Protein 3B4R (pdb70)

Radius of gyration: 22.14 Å; Cα contacts (8 Å, |Δi|>4): 710; chains: 2; bounding box: 56×57×53 Å

Solvent-accessible surface area: 22749 Å² total; per-residue (Å²): 228,43,100,137,92,110,126,66,88,53,0,17,1,1,20,44,90,64,9,52,119,68,36,88,72,20,86,35,96,26,137,150,85,142,43,86,75,165,14,46,48,16,89,22,65,9,83,5,7,16,68,10,24,9,10,11,1,96,44,0,52,139,85,30,90,80,12,96,59,0,23,8,58,24,100,25,13,67,16,72,52,85,160,90,54,107,136,0,17,34,118,16,1,9,4,0,2,38,39,0,2,78,35,0,48,71,46,45,102,64,5,126,169,138,41,86,105,65,111,43,116,39,40,39,87,27,30,0,91,29,2,20,94,43,0,1,75,16,5,12,10,0,2,58,47,5,0,0,80,3,26,10,17,57,18,12,147,124,72,41,59,39,108,0,0,30,3,0,0,12,13,0,29,0,11,1,64,11,45,47,83,41,0,89,124,70,152,61,127,120,50,32,92,62,1,88,96,19,57,132,18,0,34,122,52,8,127,73,14,76,88,84,36,114,157,136,105,185,201,5,100,155,77,95,126,78,103,74,3,45,7,23,26,17,90,6,0,44,66,25,56,84,33,3,92,33,47,32,139,156,102,135,22,63,58,93,46,15,44,25,107,15,21,40,64,0,0,25,54,0,3,55,10,11,5,156,36,2,78,159,59,29,60,73,20,122,33,4,7,1,0,9,10,3,5,1,17,51,37,60,154,34,44,194,95,0,20,99,120,5,0,74,10,0,0,48,39,0,3,70,43,0,14,74,34,12,86,56,7,108,175,125,44,83,105,62,107,38,45,42,31,27,57,17,22,0,14,22,0,5,25,9,0,0,21,0,22,6,68,0,2,5,1,3,7,0,24,28,42,15,17,119,28,15,191,172,110,38,105,127,106,0,15,110,38,0,3,90,13,0,55,24,0,1,99,32,0,50,91,40,0,88,157,34,161,11,75,57,1,38,17,35,2,52,11,0,68,98,0,0,64,20,21,36,121,102,121,91,143,113,98,118,189,225

Nearest PDB structures (foldseek):
  3b4r-assembly1_B  TM=8.114E-01  e=3.580E-28  Methanocaldococcus jannaschii
  8vjl-assembly1_A  TM=8.009E-01  e=2.296E-07  Bacillus subtilis subsp. subtilis str. 168
  8vjm-assembly1_C  TM=7.904E-01  e=6.667E-07  Bacillus subtilis subsp. subtilis str. 168
  8zz0-assembly1_F  TM=4.382E-01  e=1.544E+00  Vibrio alginolyticus
  3vvn-assembly1_A  TM=2.658E-01  e=6.512E+00  Pyrococcus furiosus DSM 3638

Organism: Methanocaldococcus jannaschii (strain ATCC 43067 / DSM 2661 / JAL-1 / JCM 10045 / NBRC 100440) (NCBI:txid243232)

B-factor: mean 98.7, std 37.11, range [27.93, 195.46]

Foldseek 3Di:
DWAFDDDDPRATETEDPQRVVVLVVQVVVCPVDVPVVSSVVLVLLQVLLVQLVVQLQVLQVVPPNQFHHKYAHSVGIDGRGDDGDLQSLLPSLLRSLVRLQVQLVVLCVVLVVDFDQDVHDTVSNVNSVSSNCLNVVLCPCAPPRSVVSNQLSVCCVPLPNLVSNCVRLVVLLVVLVVLCVVCVVVVPVVSNVVSVCSNVRSVVRNVVVVVVVVVVVD/DWDWDDDDPQETETERVLLVVLVVVLVVVCVVDVDPPSNLVSVLLQVLQVQLVVQLQPLQCVDPNQQHYWYAHSLHIPRDGDDQPDVNQLCSLLRSLVRLQVQLVVLCVVLVVDFDADVHDTRSNSNSVSSNCSSVVLCPCAPDRSVPSNQLVVCCVPPHDLVSLVVRLVVQLVVLVVLCCVCVVVVPVVSNSVSVSSNVRSVVRNDDDDDDDDDD

Sequence (434 aa):
YSIRLFKIMGIPIELHITFILFLVVIIGLSIMNNSIFWAVLFILLFVSVVLHELGHSYVAKKYGVKIEKILLLPIGGVAMMDKIPKEGELRIGIAGPLVSFIIGIVLLIVSQFFDININGYPLLYTLSLLNLMLGGFNLIPAFPMDGGRILRAILSKKYGYLKSTKIAANIGKSLALIMLLFGLLSMNIILILVSLFVYFGAEQESRVVEVETIFKNIYSIRLFKIMGIPIELHITFILFLVVIIGLSIMNNSIFWAVLFILLFVSVVLHELGHSYVAKKYGVKIEKILLLPIGGVAMMDKIPKEGELRIGIAGPLVSFIIGIVLLIVSQFFDININGYPLLYTLSLLNLMLGGFNLIPAFPMDGGRILRAILSKKYGYLKSTKIAANIGKSLALIMLLFGLLSMNIILILVSLFVYFGAEQESRVVEVETIFK

InterPro domains:
  IPR000644 CBS domain [PF00571] (222-271)
  IPR000644 CBS domain [PF00571] (278-329)
  IPR000644 CBS domain [PS51371] (226-281)
  IPR000644 CBS domain [PS51371] (282-335)
  IPR000644 CBS domain [SM00116] (229-276)
  IPR000644 CBS domain [SM00116] (284-329)
  IPR008915 Peptidase M50 [PF02163] (44-114)
  IPR008915 Peptidase M50 [PF02163] (124-180)
  IPR016483 Uncharacterised conserved protein UCP006404, peptidase M50/CBS [PIRSF006404] (1-336)
  IPR046342 CBS domain superfamily [G3DSA:3.10.580.10] (182-272)
  IPR046342 CBS domain superfamily [G3DSA:3.10.580.10] (273-338)
  IPR046342 CBS domain superfamily [SSF54631] (215-328)

Structure (mmCIF, N/CA/C/O backbone):
data_3B4R
#
_entry.id   3B4R
#
_cell.length_a   124.420
_cell.length_b   124.420
_cell.length_c   136.720
_cell.angle_alpha   90.00
_cell.angle_beta   90.00
_cell.angle_gamma   120.00
#
_symmetry.space_group_name_H-M   'H 3'
#
loop_
_entity.id
_entity.type
_entity.pdbx_description
1 polymer 'Putative zinc metalloprotease MJ0392'
2 non-polymer 'ZINC ION'
#
loop_
_atom_site.group_PDB
_atom_site.id
_atom_site.type_symbol
_atom_site.label_atom_id
_atom_site.label_alt_id
_atom_site.label_comp_id
_atom_site.label_asym_id
_atom_site.label_entity_id
_atom_site.label_seq_id
_atom_site.pdbx_PDB_ins_code
_atom_site.Cartn_x
_atom_site.Cartn_y
_atom_site.Cartn_z
_atom_site.occupancy
_atom_site.B_iso_or_equiv
_atom_site.auth_seq_id
_atom_site.auth_comp_id
_atom_site.auth_asym_id
_atom_site.auth_atom_id
_atom_site.pdbx_PDB_model_num
ATOM 1 N N . TYR A 1 3 ? -63.858 8.610 -6.174 1.00 184.03 3 TYR A N 1
ATOM 2 C CA . TYR A 1 3 ? -63.688 7.131 -6.218 1.00 184.47 3 TYR A CA 1
ATOM 3 C C . TYR A 1 3 ? -62.364 6.691 -6.834 1.00 182.99 3 TYR A C 1
ATOM 4 O O . TYR A 1 3 ? -62.186 6.751 -8.049 1.00 182.59 3 TYR A O 1
ATOM 13 N N . SER A 1 4 ? -61.440 6.250 -5.987 1.00 181.31 4 SER A N 1
ATOM 14 C CA . SER A 1 4 ? -60.141 5.763 -6.437 1.00 178.66 4 SER A CA 1
ATOM 15 C C . SER A 1 4 ? -60.069 4.279 -6.112 1.00 177.05 4 SER A C 1
ATOM 16 O O . SER A 1 4 ? -60.914 3.755 -5.388 1.00 177.09 4 SER A O 1
ATOM 19 N N . ILE A 1 5 ? -59.061 3.601 -6.646 1.00 175.45 5 ILE A N 1
ATOM 20 C CA . ILE A 1 5 ? -58.892 2.181 -6.380 1.00 174.05 5 ILE A CA 1
ATOM 21 C C . ILE A 1 5 ? -57.483 1.902 -5.877 1.00 172.62 5 ILE A C 1
ATOM 22 O O . ILE A 1 5 ? -56.497 2.227 -6.538 1.00 172.45 5 ILE A O 1
ATOM 27 N N . ARG A 1 6 ? -57.400 1.309 -4.691 1.00 170.87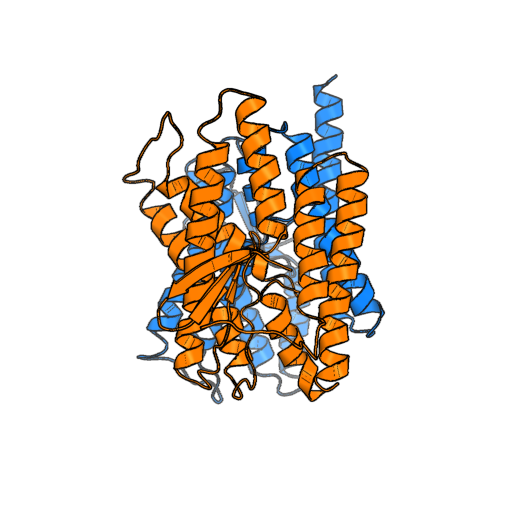 6 ARG A N 1
ATOM 28 C CA . ARG A 1 6 ? -56.122 0.966 -4.081 1.00 168.44 6 ARG A CA 1
ATOM 29 C C . ARG A 1 6 ? -55.268 0.150 -5.035 1.00 167.07 6 ARG A C 1
ATOM 30 O O . ARG A 1 6 ? -55.786 -0.663 -5.797 1.00 167.85 6 ARG A O 1
ATOM 38 N N . LEU A 1 7 ? -53.960 0.368 -5.001 1.00 164.86 7 LEU A N 1
ATOM 39 C CA . LEU A 1 7 ? -53.057 -0.384 -5.860 1.00 162.77 7 LEU A CA 1
ATOM 40 C C . LEU A 1 7 ? -52.027 -1.034 -4.952 1.00 162.05 7 LEU A C 1
ATOM 41 O O . LEU A 1 7 ? -51.882 -2.254 -4.932 1.00 161.75 7 LEU A O 1
ATOM 46 N N . PHE A 1 8 ? -51.322 -0.199 -4.200 1.00 161.41 8 PHE A N 1
ATOM 47 C CA . PHE A 1 8 ? -50.321 -0.644 -3.241 1.00 160.35 8 PHE A CA 1
ATOM 48 C C . PHE A 1 8 ? -49.593 0.566 -2.697 1.00 158.83 8 PHE A C 1
ATOM 49 O O . PHE A 1 8 ? -49.616 1.636 -3.299 1.00 158.78 8 PHE A O 1
ATOM 57 N N . LYS A 1 9 ? -48.961 0.408 -1.547 1.00 157.30 9 LYS A N 1
ATOM 58 C CA . LYS A 1 9 ? -48.257 1.523 -0.955 1.00 155.78 9 LYS A CA 1
ATOM 59 C C . LYS A 1 9 ? -46.751 1.369 -1.097 1.00 155.14 9 LYS A C 1
ATOM 60 O O . LYS A 1 9 ? -46.199 0.280 -0.918 1.00 155.73 9 LYS A O 1
ATOM 66 N N . ILE A 1 10 ? -46.098 2.463 -1.473 1.00 153.27 10 ILE A N 1
ATOM 67 C CA . ILE A 1 10 ? -44.651 2.473 -1.626 1.00 151.13 10 ILE A CA 1
ATOM 68 C C . ILE A 1 10 ? -44.090 3.551 -0.715 1.00 150.00 10 ILE A C 1
ATOM 69 O O . ILE A 1 10 ? -44.718 4.584 -0.510 1.00 150.59 10 ILE A O 1
ATOM 74 N N . MET A 1 11 ? -42.909 3.298 -0.164 1.00 148.79 11 MET A N 1
ATOM 75 C CA . MET A 1 11 ? -42.241 4.235 0.734 1.00 146.98 11 MET A CA 1
ATOM 76 C C . MET A 1 11 ? -43.181 4.867 1.767 1.00 145.34 11 MET A C 1
ATOM 77 O O . MET A 1 11 ? -42.971 5.998 2.208 1.00 144.32 11 MET A O 1
ATOM 82 N N . GLY A 1 12 ? -44.218 4.127 2.148 1.00 143.90 12 GLY A N 1
ATOM 83 C CA . GLY A 1 12 ? -45.157 4.619 3.139 1.00 141.59 12 GLY A CA 1
ATOM 84 C C . GLY A 1 12 ? -46.178 5.621 2.640 1.00 140.11 12 GLY A C 1
ATOM 85 O O . GLY A 1 12 ? -46.664 6.447 3.412 1.00 140.41 12 GLY A O 1
ATOM 86 N N . ILE A 1 13 ? -46.506 5.563 1.354 1.00 138.49 13 ILE A N 1
ATOM 87 C CA . ILE A 1 13 ? -47.491 6.479 0.787 1.00 135.63 13 ILE A CA 1
ATOM 88 C C . ILE A 1 13 ? -48.485 5.723 -0.092 1.00 134.31 13 ILE A C 1
ATOM 89 O O . ILE A 1 13 ? -48.101 4.970 -0.990 1.00 134.28 13 ILE A O 1
ATOM 94 N N . PRO A 1 14 ? -49.785 5.902 0.176 1.00 132.62 14 PRO A N 1
ATOM 95 C CA . PRO A 1 14 ? -50.863 5.251 -0.575 1.00 130.41 14 PRO A CA 1
ATOM 96 C C . PRO A 1 14 ? -50.924 5.696 -2.036 1.00 127.99 14 PRO A C 1
ATOM 97 O O . PRO A 1 14 ? -51.044 6.887 -2.325 1.00 127.44 14 PRO A O 1
ATOM 101 N N . ILE A 1 15 ? -50.848 4.733 -2.949 1.00 125.09 15 ILE A N 1
ATOM 102 C CA . ILE A 1 15 ? -50.908 5.015 -4.379 1.00 122.23 15 ILE A CA 1
ATOM 103 C C . ILE A 1 15 ? -52.235 4.538 -4.955 1.00 120.65 15 ILE A C 1
ATOM 104 O O . ILE A 1 15 ? -52.496 3.338 -5.004 1.00 118.49 15 ILE A O 1
ATOM 109 N N . GLU A 1 16 ? -53.058 5.487 -5.402 1.00 120.20 16 GLU A N 1
ATOM 110 C CA . GLU A 1 16 ? -54.377 5.188 -5.963 1.00 118.50 16 GLU A CA 1
ATOM 111 C C . GLU A 1 16 ? -54.512 5.482 -7.455 1.00 114.74 16 GLU A C 1
ATOM 112 O O . GLU A 1 16 ? -53.663 6.141 -8.058 1.00 114.12 16 GLU A O 1
ATOM 118 N N . LEU A 1 17 ? -55.597 4.984 -8.038 1.00 110.83 17 LEU A N 1
ATOM 119 C CA . LEU A 1 17 ? -55.885 5.202 -9.449 1.00 108.15 17 LEU A CA 1
ATOM 120 C C . LEU A 1 17 ? -57.275 5.800 -9.597 1.00 105.65 17 LEU A C 1
ATOM 121 O O . LEU A 1 17 ? -58.277 5.128 -9.359 1.00 106.37 17 LEU A O 1
ATOM 126 N N . HIS A 1 18 ? -57.330 7.066 -9.992 1.00 102.15 18 HIS A N 1
ATOM 127 C CA . HIS A 1 18 ? -58.594 7.766 -10.165 1.00 100.39 18 HIS A CA 1
ATOM 128 C C . HIS A 1 18 ? -59.428 7.162 -11.297 1.00 100.60 18 HIS A C 1
ATOM 129 O O . HIS A 1 18 ? -58.874 6.602 -12.247 1.00 101.60 18 HIS A O 1
ATOM 136 N N . ILE A 1 19 ? -60.755 7.277 -11.191 1.00 99.52 19 ILE A N 1
ATOM 137 C CA . ILE A 1 19 ? -61.671 6.731 -12.198 1.00 97.62 19 ILE A CA 1
ATOM 138 C C . ILE A 1 19 ? -61.285 7.267 -13.563 1.00 96.90 19 ILE A C 1
ATOM 139 O O . ILE A 1 19 ? -61.196 6.524 -14.539 1.00 96.59 19 ILE A O 1
ATOM 144 N N . THR A 1 20 ? -61.073 8.576 -13.616 1.00 95.76 20 THR A N 1
ATOM 145 C CA . THR A 1 20 ? -60.685 9.246 -14.843 1.00 96.98 20 THR A CA 1
ATOM 146 C C . THR A 1 20 ? -59.477 8.536 -15.449 1.00 97.39 20 THR A C 1
ATOM 147 O O . THR A 1 20 ? -59.399 8.339 -16.663 1.00 96.56 20 THR A O 1
ATOM 151 N N . PHE A 1 21 ? -58.539 8.153 -14.586 1.00 97.61 21 PHE A N 1
ATOM 152 C CA . PHE A 1 21 ? -57.330 7.458 -15.006 1.00 97.02 21 PHE A CA 1
ATOM 153 C C . PHE A 1 21 ? -57.623 6.046 -15.480 1.00 97.31 21 PHE A C 1
ATOM 154 O O . PHE A 1 21 ? -57.000 5.548 -16.422 1.00 97.59 21 PHE A O 1
ATOM 162 N N . ILE A 1 22 ? -58.552 5.387 -14.800 1.00 97.51 22 ILE A N 1
ATOM 163 C CA . ILE A 1 22 ? -58.920 4.024 -15.152 1.00 96.07 22 ILE A CA 1
ATOM 164 C C . ILE A 1 22 ? -59.668 3.996 -16.478 1.00 97.76 22 ILE A C 1
ATOM 165 O O . ILE A 1 22 ? -59.310 3.237 -17.379 1.00 97.42 22 ILE A O 1
ATOM 170 N N . LEU A 1 23 ? -60.706 4.820 -16.594 1.00 98.00 23 LEU A N 1
ATOM 171 C CA . LEU A 1 23 ? -61.467 4.892 -17.829 1.00 98.16 23 LEU A CA 1
ATOM 172 C C . LEU A 1 23 ? -60.455 5.190 -18.927 1.00 99.66 23 LEU A C 1
ATOM 173 O O . LEU A 1 23 ? -60.469 4.577 -19.990 1.00 99.65 23 LEU A O 1
ATOM 178 N N . PHE A 1 24 ? -59.566 6.134 -18.650 1.00 101.83 24 PHE A N 1
ATOM 179 C CA . PHE A 1 24 ? -58.537 6.519 -19.601 1.00 104.17 24 PHE A CA 1
ATOM 180 C C . PHE A 1 24 ? -57.643 5.326 -19.924 1.00 105.74 24 PHE A C 1
ATOM 181 O O . PHE A 1 24 ? -57.311 5.095 -21.084 1.00 105.51 24 PHE A O 1
ATOM 189 N N . LEU A 1 25 ? -57.260 4.565 -18.902 1.00 107.66 25 LEU A N 1
ATOM 190 C CA . LEU A 1 25 ? -56.408 3.405 -19.121 1.00 110.25 25 LEU A CA 1
ATOM 191 C C . LEU A 1 25 ? -57.150 2.370 -19.949 1.00 111.98 25 LEU A C 1
ATOM 192 O O . LEU A 1 25 ? -56.602 1.822 -20.907 1.00 111.52 25 LEU A O 1
ATOM 197 N N . VAL A 1 26 ? -58.402 2.112 -19.578 1.00 114.56 26 VAL A N 1
ATOM 198 C CA . VAL A 1 26 ? -59.241 1.146 -20.285 1.00 116.23 26 VAL A CA 1
ATOM 199 C C . VAL A 1 26 ? -59.305 1.463 -21.775 1.00 117.53 26 VAL A C 1
ATOM 200 O O . VAL A 1 26 ? -59.133 0.580 -22.608 1.00 116.28 26 VAL A O 1
ATOM 204 N N . VAL A 1 27 ? -59.558 2.724 -22.106 1.00 120.46 27 VAL A N 1
ATOM 205 C CA . VAL A 1 27 ? -59.613 3.136 -23.499 1.00 123.42 27 VAL A CA 1
ATOM 206 C C . VAL A 1 27 ? -58.273 2.820 -24.162 1.00 126.39 27 VAL A C 1
ATOM 207 O O . VAL A 1 27 ? -58.230 2.384 -25.308 1.00 127.99 27 VAL A O 1
ATOM 211 N N . ILE A 1 28 ? -57.180 3.034 -23.436 1.00 129.27 28 ILE A N 1
ATOM 212 C CA . ILE A 1 28 ? -55.847 2.767 -23.969 1.00 132.24 28 ILE A CA 1
ATOM 213 C C . ILE A 1 28 ? -55.645 1.275 -24.188 1.00 134.35 28 ILE A C 1
ATOM 214 O O . ILE A 1 28 ? -55.236 0.848 -25.266 1.00 134.40 28 ILE A O 1
ATOM 219 N N . ILE A 1 29 ? -55.925 0.485 -23.157 1.00 137.10 29 ILE A N 1
ATOM 220 C CA . ILE A 1 29 ? -55.759 -0.956 -23.253 1.00 140.83 29 ILE A CA 1
ATOM 221 C C . ILE A 1 29 ? -56.575 -1.467 -24.430 1.00 144.41 29 ILE A C 1
ATOM 222 O O . ILE A 1 29 ? -56.124 -2.332 -25.180 1.00 144.72 29 ILE A O 1
ATOM 227 N N . GLY A 1 30 ? -57.772 -0.909 -24.594 1.00 148.50 30 GLY A N 1
ATOM 228 C CA . GLY A 1 30 ? -58.639 -1.308 -25.688 1.00 153.33 30 GLY A CA 1
ATOM 229 C C . GLY A 1 30 ? -58.087 -0.892 -27.039 1.00 156.76 30 GLY A C 1
ATOM 230 O O . GLY A 1 30 ? -58.182 -1.641 -28.012 1.00 157.27 30 GLY A O 1
ATOM 231 N N . LEU A 1 31 ? -57.509 0.304 -27.106 1.00 160.08 31 LEU A N 1
ATOM 232 C CA . LEU A 1 31 ? -56.940 0.791 -28.357 1.00 163.74 31 LEU A CA 1
ATOM 233 C C . LEU A 1 31 ? -55.626 0.083 -28.663 1.00 166.03 31 LEU A C 1
ATOM 234 O O . LEU A 1 31 ? -55.069 0.235 -29.748 1.00 165.78 31 LEU A O 1
ATOM 239 N N . SER A 1 32 ? -55.141 -0.694 -27.698 1.00 169.28 32 SER A N 1
ATOM 240 C CA . SER A 1 32 ? -53.907 -1.459 -27.859 1.00 172.33 32 SER A CA 1
ATOM 241 C C . SER A 1 32 ? -54.265 -2.853 -28.376 1.00 173.95 32 SER A C 1
ATOM 242 O O . SER A 1 32 ? -53.414 -3.743 -28.454 1.00 174.47 32 SER A O 1
ATOM 245 N N . ILE A 1 33 ? -55.539 -3.028 -28.718 1.00 175.53 33 ILE A N 1
ATOM 246 C CA . ILE A 1 33 ? -56.045 -4.294 -29.233 1.00 176.15 33 ILE A CA 1
ATOM 247 C C . ILE A 1 33 ? -56.852 -4.066 -30.519 1.00 177.10 33 ILE A C 1
ATOM 248 O O . ILE A 1 33 ? -56.918 -4.952 -31.371 1.00 177.52 33 ILE A O 1
ATOM 253 N N . MET A 1 34 ? -57.465 -2.888 -30.658 1.00 177.32 34 MET A N 1
ATOM 254 C CA . MET A 1 34 ? -58.247 -2.582 -31.857 1.00 177.74 34 MET A CA 1
ATOM 255 C C 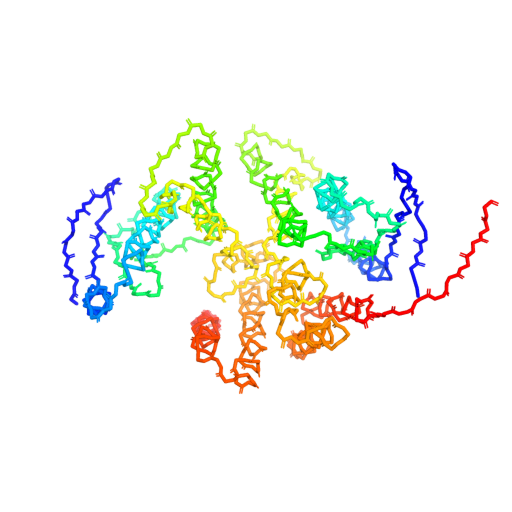. MET A 1 34 ? -57.296 -2.463 -33.037 1.00 177.99 34 MET A C 1
ATOM 256 O O . MET A 1 34 ? -57.681 -2.642 -34.189 1.00 178.58 34 MET A O 1
ATOM 261 N N . ASN A 1 35 ? -56.047 -2.147 -32.729 1.00 178.16 35 ASN A N 1
ATOM 262 C CA . ASN A 1 35 ? -54.994 -2.027 -33.725 1.00 178.49 35 ASN A CA 1
ATOM 263 C C . ASN A 1 35 ? -53.779 -2.621 -33.023 1.00 178.57 35 ASN A C 1
ATOM 264 O O . ASN A 1 35 ? -53.852 -2.940 -31.837 1.00 179.18 35 ASN A O 1
ATOM 269 N N . ASN A 1 36 ? -52.672 -2.793 -33.733 1.00 178.33 36 ASN A N 1
ATOM 270 C CA . ASN A 1 36 ? -51.485 -3.343 -33.088 1.00 178.03 36 ASN A CA 1
ATOM 271 C C . ASN A 1 36 ? -50.577 -2.229 -32.559 1.00 177.36 36 ASN A C 1
ATOM 272 O O . ASN A 1 36 ? -49.402 -2.151 -32.908 1.00 177.48 36 ASN A O 1
ATOM 277 N N . SER A 1 37 ? -51.135 -1.352 -31.729 1.00 176.42 37 SER A N 1
ATOM 278 C CA . SER A 1 37 ? -50.363 -0.261 -31.142 1.00 175.28 37 SER A CA 1
ATOM 279 C C . SER A 1 37 ? -49.775 -0.779 -29.834 1.00 174.61 37 SER A C 1
ATOM 280 O O . SER A 1 37 ? -49.961 -0.189 -28.769 1.00 174.46 37 SER A O 1
ATOM 283 N N . ILE A 1 38 ? -49.063 -1.897 -29.940 1.00 173.67 38 ILE A N 1
ATOM 284 C CA . ILE A 1 38 ? -48.440 -2.563 -28.800 1.00 171.99 38 ILE A CA 1
ATOM 285 C C . ILE A 1 38 ? -47.743 -1.630 -27.807 1.00 170.75 38 ILE A C 1
ATOM 286 O O . ILE A 1 38 ? -48.238 -1.420 -26.698 1.00 170.67 38 ILE A O 1
ATOM 291 N N . PHE A 1 39 ? -46.602 -1.069 -28.206 1.00 168.73 39 PHE A N 1
ATOM 292 C CA . PHE A 1 39 ? -45.833 -0.194 -27.323 1.00 165.91 39 PHE A CA 1
ATOM 293 C C . PHE A 1 39 ? -46.604 1.008 -26.782 1.00 163.10 39 PHE A C 1
ATOM 294 O O . PHE A 1 39 ? -46.307 1.500 -25.693 1.00 163.20 39 PHE A O 1
ATOM 302 N N . TRP A 1 40 ? -47.600 1.477 -27.521 1.00 158.96 40 TRP A N 1
ATOM 303 C CA . TRP A 1 40 ? -48.371 2.614 -27.050 1.00 155.02 40 TRP A CA 1
ATOM 304 C C . TRP A 1 40 ? -48.968 2.350 -25.675 1.00 152.01 40 TRP A C 1
ATOM 305 O O . TRP A 1 40 ? -49.024 3.242 -24.833 1.00 151.56 40 TRP A O 1
ATOM 316 N N . ALA A 1 41 ? -49.413 1.124 -25.443 1.00 148.72 41 ALA A N 1
ATOM 317 C CA . ALA A 1 41 ? -49.991 0.792 -24.153 1.00 145.38 41 ALA A CA 1
ATOM 318 C C . ALA A 1 41 ? -48.885 0.687 -23.119 1.00 143.27 41 ALA A C 1
ATOM 319 O O . ALA A 1 41 ? -48.992 1.245 -22.031 1.00 143.04 41 ALA A O 1
ATOM 321 N N . VAL A 1 42 ? -47.815 -0.017 -23.465 1.00 140.62 42 VAL A N 1
ATOM 322 C CA . VAL A 1 42 ? -46.709 -0.186 -22.537 1.00 137.78 42 VAL A CA 1
ATOM 323 C C . VAL A 1 42 ? -46.126 1.169 -22.145 1.00 135.84 42 VAL A C 1
ATOM 324 O O . VAL A 1 42 ? -45.781 1.391 -20.983 1.00 136.23 42 VAL A O 1
ATOM 328 N N . LEU A 1 43 ? -46.033 2.078 -23.112 1.00 132.58 43 LEU A N 1
ATOM 329 C CA . LEU A 1 43 ? -45.491 3.406 -22.859 1.00 128.26 43 LEU A CA 1
ATOM 330 C C . LEU A 1 43 ? -46.318 4.077 -21.779 1.00 125.19 43 LEU A C 1
ATOM 331 O O . LEU A 1 43 ? -45.791 4.505 -20.754 1.00 124.50 43 LEU A O 1
ATOM 336 N N . PHE A 1 44 ? -47.621 4.157 -22.007 1.00 121.76 44 PHE A N 1
ATOM 337 C CA . PHE A 1 44 ? -48.499 4.772 -21.034 1.00 119.64 44 PHE A CA 1
ATOM 338 C C . PHE A 1 44 ? -48.205 4.230 -19.641 1.00 116.54 44 PHE A C 1
ATOM 339 O O . PHE A 1 44 ? -48.238 4.961 -18.656 1.00 116.27 44 PHE A O 1
ATOM 347 N N . ILE A 1 45 ? -47.914 2.942 -19.564 1.00 113.62 45 ILE A N 1
ATOM 348 C CA . ILE A 1 45 ? -47.619 2.313 -18.289 1.00 110.48 45 ILE A CA 1
ATOM 349 C C . ILE A 1 45 ? -46.293 2.814 -17.727 1.00 108.09 45 ILE A C 1
ATOM 350 O O . ILE A 1 45 ? -46.225 3.234 -16.574 1.00 107.37 45 ILE A O 1
ATOM 355 N N . LEU A 1 46 ? -45.247 2.780 -18.547 1.00 105.78 46 LEU A N 1
ATOM 356 C CA . LEU A 1 46 ? -43.924 3.241 -18.129 1.00 103.53 46 LEU A CA 1
ATOM 357 C C . LEU A 1 46 ? -44.006 4.689 -17.668 1.00 101.14 46 LEU A C 1
ATOM 358 O O . LEU A 1 46 ? -43.472 5.068 -16.617 1.00 99.19 46 LEU A O 1
ATOM 363 N N . LEU A 1 47 ? -44.664 5.494 -18.497 1.00 97.55 47 LEU A N 1
ATOM 364 C CA . LEU A 1 47 ? -44.844 6.905 -18.232 1.00 92.44 47 LEU A CA 1
ATOM 365 C C . LEU A 1 47 ? -45.339 7.057 -16.814 1.00 91.23 47 LEU A C 1
ATOM 366 O O . LEU A 1 47 ? -44.612 7.555 -15.959 1.00 92.00 47 LEU A O 1
ATOM 371 N N . PHE A 1 48 ? -46.562 6.601 -16.553 1.00 89.17 48 PHE A N 1
ATOM 372 C CA . PHE A 1 48 ? -47.113 6.748 -15.218 1.00 87.52 48 PHE A CA 1
ATOM 373 C C . PHE A 1 48 ? -46.345 6.072 -14.104 1.00 87.65 48 PHE A C 1
ATOM 374 O O . PHE A 1 48 ? -46.391 6.531 -12.967 1.00 88.77 48 PHE A O 1
ATOM 382 N N . VAL A 1 49 ? -45.626 4.998 -14.400 1.00 86.48 49 VAL A N 1
ATOM 383 C CA . VAL A 1 49 ? -44.830 4.384 -13.347 1.00 84.66 49 VAL A CA 1
ATOM 384 C C . VAL A 1 49 ? -43.816 5.467 -12.971 1.00 84.16 49 VAL A C 1
ATOM 385 O O . VAL A 1 49 ? -43.620 5.779 -11.795 1.00 84.52 49 VAL A O 1
ATOM 389 N N . SER A 1 50 ? -43.194 6.046 -13.996 1.00 82.88 50 SER A N 1
ATOM 390 C CA . SER A 1 50 ? -42.199 7.099 -13.820 1.00 81.55 50 SER A CA 1
ATOM 391 C C . SER A 1 50 ? -42.779 8.292 -13.071 1.00 81.29 50 SER A C 1
ATOM 392 O O . SER A 1 50 ? -42.119 8.890 -12.217 1.00 80.03 50 SER A O 1
ATOM 395 N N . VAL A 1 51 ? -44.016 8.638 -13.423 1.00 81.67 51 VAL A N 1
ATOM 396 C CA . VAL A 1 51 ? -44.750 9.739 -12.805 1.00 79.44 51 VAL A CA 1
ATOM 397 C C . VAL A 1 51 ? -44.840 9.484 -11.311 1.00 81.20 51 VAL A C 1
ATOM 398 O O . VAL A 1 51 ? -44.630 10.384 -10.492 1.00 82.61 51 VAL A O 1
ATOM 402 N N . VAL A 1 52 ? -45.158 8.240 -10.971 1.00 81.89 52 VAL A N 1
ATOM 403 C CA . VAL A 1 52 ? -45.264 7.813 -9.581 1.00 82.61 52 VAL A CA 1
ATOM 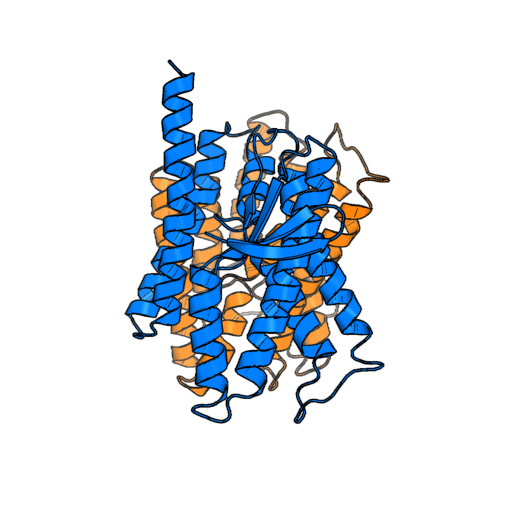404 C C . VAL A 1 52 ? -44.022 8.250 -8.822 1.00 82.62 52 VAL A C 1
ATOM 405 O O . VAL A 1 52 ? -44.101 8.992 -7.847 1.00 83.03 52 VAL A O 1
ATOM 409 N N . LEU A 1 53 ? -42.875 7.771 -9.286 1.00 82.68 53 LEU A N 1
ATOM 410 C CA . LEU A 1 53 ? -41.600 8.088 -8.661 1.00 83.48 53 LEU A CA 1
ATOM 411 C C . LEU A 1 53 ? -41.344 9.587 -8.563 1.00 82.43 53 LEU A C 1
ATOM 412 O O . LEU A 1 53 ? -40.875 10.069 -7.533 1.00 80.11 53 LEU A O 1
ATOM 417 N N . HIS A 1 54 ? -41.628 10.325 -9.636 1.00 82.74 54 HIS A N 1
ATOM 418 C CA . HIS A 1 54 ? -41.406 11.766 -9.605 1.00 82.79 54 HIS A CA 1
ATOM 419 C C . HIS A 1 54 ? -42.237 12.372 -8.481 1.00 81.95 54 HIS A C 1
ATOM 420 O O . HIS A 1 54 ? -41.730 13.143 -7.665 1.00 82.90 54 HIS A O 1
ATOM 427 N N . GLU A 1 55 ? -43.512 12.020 -8.430 1.00 80.18 55 GLU A N 1
ATOM 428 C CA . GLU A 1 55 ? -44.365 12.554 -7.394 1.00 81.11 55 GLU A CA 1
ATOM 429 C C . GLU A 1 55 ? -44.107 11.890 -6.045 1.00 82.72 55 GLU A C 1
ATOM 430 O O . GLU A 1 55 ? -44.824 12.118 -5.076 1.00 83.66 55 GLU A O 1
ATOM 436 N N . LEU A 1 56 ? -43.067 11.070 -5.983 1.00 84.71 56 LEU A N 1
ATOM 437 C CA . LEU A 1 56 ? -42.703 10.397 -4.740 1.00 84.85 56 LEU A CA 1
ATOM 438 C C . LEU A 1 56 ? -41.570 11.188 -4.125 1.00 85.25 56 LEU A C 1
ATOM 439 O O . LEU A 1 56 ? -41.575 11.465 -2.929 1.00 84.89 56 LEU A O 1
ATOM 444 N N . GLY A 1 57 ? -40.595 11.543 -4.957 1.00 86.40 57 GLY A N 1
ATOM 445 C CA . GLY A 1 57 ? -39.479 12.331 -4.478 1.00 88.48 57 GLY A CA 1
ATOM 446 C C . GLY A 1 57 ? -40.068 13.618 -3.938 1.00 89.56 57 GLY A C 1
ATOM 447 O O . GLY A 1 57 ? -39.737 14.057 -2.835 1.00 88.54 57 GLY A O 1
ATOM 448 N N . HIS A 1 58 ? -40.947 14.218 -4.734 1.00 89.80 58 HIS A N 1
ATOM 449 C CA . HIS A 1 58 ? -41.634 15.435 -4.352 1.00 91.47 58 HIS A CA 1
ATOM 450 C C . HIS A 1 58 ? -42.123 15.204 -2.925 1.00 94.09 58 HIS A C 1
ATOM 451 O O . HIS A 1 58 ? -41.900 16.018 -2.038 1.00 96.54 58 HIS A O 1
ATOM 458 N N . SER A 1 59 ? -42.788 14.069 -2.721 1.00 95.89 59 SER A N 1
ATOM 459 C CA . SER A 1 59 ? -43.353 13.697 -1.425 1.00 98.00 59 SER A CA 1
ATOM 460 C C . SER A 1 59 ? -42.331 13.658 -0.288 1.00 100.28 59 SER A C 1
ATOM 461 O O . SER A 1 59 ? -42.435 14.408 0.682 1.00 98.70 59 SER A O 1
ATOM 464 N N . TYR A 1 60 ? -41.360 12.756 -0.414 1.00 103.59 60 TYR A N 1
ATOM 465 C CA . TYR A 1 60 ? -40.306 12.568 0.580 1.00 106.24 60 TYR A CA 1
ATOM 466 C C . TYR A 1 60 ? -39.805 13.875 1.173 1.00 105.13 60 TYR A C 1
ATOM 467 O O . TYR A 1 60 ? -40.042 14.165 2.344 1.00 105.09 60 TYR A O 1
ATOM 476 N N . VAL A 1 61 ? -39.101 14.655 0.360 1.00 104.17 61 VAL A N 1
ATOM 477 C CA . VAL A 1 61 ? -38.562 15.938 0.801 1.00 102.33 61 VAL A CA 1
ATOM 478 C C . VAL A 1 61 ? -39.628 16.754 1.521 1.00 101.60 61 VAL A C 1
ATOM 479 O O . VAL A 1 61 ? -39.317 17.629 2.328 1.00 100.12 61 VAL A O 1
ATOM 483 N N . ALA A 1 62 ? -40.889 16.454 1.233 1.00 102.37 62 ALA A N 1
ATOM 484 C CA . ALA A 1 62 ? -41.998 17.161 1.855 1.00 103.42 62 ALA A CA 1
ATOM 485 C C . ALA A 1 62 ? -42.245 16.642 3.266 1.00 103.22 62 ALA A C 1
ATOM 486 O O . ALA A 1 62 ? -42.409 17.429 4.195 1.00 103.31 62 ALA A O 1
ATOM 488 N N . LYS A 1 63 ? -42.279 15.319 3.415 1.00 103.06 63 LYS A N 1
ATOM 489 C CA . LYS A 1 63 ? -42.480 14.683 4.721 1.00 103.50 63 LYS A CA 1
ATOM 490 C C . LYS A 1 63 ? -41.549 15.310 5.750 1.00 103.91 63 LYS A C 1
ATOM 491 O O . LYS A 1 63 ? -41.931 15.569 6.891 1.00 102.31 63 LYS A O 1
ATOM 497 N N . LYS A 1 64 ? -40.307 15.523 5.333 1.00 105.84 64 LYS A N 1
ATOM 498 C CA . LYS A 1 64 ? -39.297 16.109 6.197 1.00 107.53 64 LYS A CA 1
ATOM 499 C C . LYS A 1 64 ? -39.582 17.587 6.428 1.00 107.06 64 LYS A C 1
ATOM 500 O O . LYS A 1 64 ? -38.661 18.390 6.569 1.00 107.41 64 LYS A O 1
ATOM 506 N N . TYR A 1 65 ? -40.872 17.919 6.477 1.00 106.60 65 TYR A N 1
ATOM 507 C CA . TYR A 1 65 ? -41.366 19.282 6.682 1.00 107.04 65 TYR A CA 1
ATOM 508 C C . TYR A 1 65 ? -42.796 19.260 7.271 1.00 109.21 65 TYR A C 1
ATOM 509 O O . TYR A 1 65 ? -43.245 20.230 7.887 1.00 108.87 65 TYR A O 1
ATOM 518 N N . GLY A 1 66 ? -43.501 18.149 7.061 1.00 111.65 66 GLY A N 1
ATOM 519 C CA . GLY A 1 66 ? -44.870 17.994 7.535 1.00 113.82 66 GLY A CA 1
ATOM 520 C C . GLY A 1 66 ? -45.589 17.005 6.627 1.00 116.33 66 GLY A C 1
ATOM 521 O O . GLY A 1 66 ? -46.114 17.378 5.574 1.00 115.04 66 GLY A O 1
ATOM 522 N N . VAL A 1 67 ? -45.601 15.741 7.046 1.00 119.11 67 VAL A N 1
ATOM 523 C CA . VAL A 1 67 ? -46.205 14.627 6.299 1.00 122.61 67 VAL A CA 1
ATOM 524 C C . VAL A 1 67 ? -47.700 14.749 5.956 1.00 124.27 67 VAL A C 1
ATOM 525 O O . VAL A 1 67 ? -48.481 13.816 6.186 1.00 125.29 67 VAL A O 1
ATOM 529 N N . LYS A 1 68 ? -48.099 15.885 5.392 1.00 124.76 68 LYS A N 1
ATOM 530 C CA . LYS A 1 68 ? -49.496 16.092 5.015 1.00 124.63 68 LYS A CA 1
ATOM 531 C C . LYS A 1 68 ? -49.857 15.138 3.868 1.00 124.45 68 LYS A C 1
ATOM 532 O O . LYS A 1 68 ? -50.945 15.229 3.295 1.00 124.18 68 LYS A O 1
ATOM 538 N N . ILE A 1 69 ? -48.935 14.231 3.543 1.00 123.42 69 ILE A N 1
ATOM 539 C CA . ILE A 1 69 ? -49.115 13.265 2.456 1.00 122.86 69 ILE A CA 1
ATOM 540 C C . ILE A 1 69 ? -49.992 12.090 2.865 1.00 122.70 69 ILE A C 1
ATOM 541 O O . ILE A 1 69 ? -49.532 11.188 3.563 1.00 124.10 69 ILE A O 1
ATOM 546 N N . GLU A 1 70 ? -51.243 12.089 2.412 1.00 121.98 70 GLU A N 1
ATOM 547 C CA . GLU A 1 70 ? -52.183 11.017 2.739 1.00 121.82 70 GLU A CA 1
ATOM 548 C C . GLU A 1 70 ? -52.180 9.967 1.654 1.00 121.28 70 GLU A C 1
ATOM 549 O O . GLU A 1 70 ? -51.904 8.793 1.891 1.00 122.67 70 GLU A O 1
ATOM 555 N N . LYS A 1 71 ? -52.541 10.411 0.457 1.00 119.78 71 LYS A N 1
ATOM 556 C CA . LYS A 1 71 ? -52.621 9.537 -0.701 1.00 118.01 71 LYS A CA 1
ATOM 557 C C . LYS A 1 71 ? -51.821 10.074 -1.861 1.00 113.59 71 LYS A C 1
ATOM 558 O O . LYS A 1 71 ? -51.132 11.084 -1.757 1.00 112.86 71 LYS A O 1
ATOM 564 N N . ILE A 1 72 ? -51.945 9.367 -2.975 1.00 109.36 72 ILE A N 1
ATOM 565 C CA . ILE A 1 72 ? -51.302 9.722 -4.227 1.00 104.97 72 ILE A CA 1
ATOM 566 C C . ILE A 1 72 ? -52.109 9.028 -5.327 1.00 102.34 72 ILE A C 1
ATOM 567 O O . ILE A 1 72 ? -51.988 7.826 -5.544 1.00 100.28 72 ILE A O 1
ATOM 572 N N . LEU A 1 73 ? -52.971 9.794 -5.986 1.00 99.70 73 LEU A N 1
ATOM 573 C CA . LEU A 1 73 ? -53.792 9.250 -7.051 1.00 95.79 73 LEU A CA 1
ATOM 574 C C . LEU A 1 73 ? -53.301 9.772 -8.380 1.00 92.93 73 LEU A C 1
ATOM 575 O O . LEU A 1 73 ? -52.901 10.932 -8.512 1.00 91.56 73 LEU A O 1
ATOM 580 N N . LEU A 1 74 ? -53.337 8.900 -9.370 1.00 89.54 74 LEU A N 1
ATOM 581 C CA . LEU A 1 74 ? -52.881 9.283 -10.672 1.00 87.77 74 LEU A CA 1
ATOM 582 C C . LEU A 1 74 ? -54.006 9.736 -11.579 1.00 85.97 74 LEU A C 1
ATOM 583 O O . LEU A 1 74 ? -54.835 8.937 -11.983 1.00 85.87 74 LEU A O 1
ATOM 588 N N . LEU A 1 75 ? -54.048 11.029 -11.871 1.00 85.78 75 LEU A N 1
ATOM 589 C CA . LEU A 1 75 ? -55.044 11.561 -12.792 1.00 86.33 75 LEU A CA 1
ATOM 590 C C . LEU A 1 75 ? -54.421 11.438 -14.182 1.00 87.01 75 LEU A C 1
ATOM 591 O O . LEU A 1 75 ? -53.218 11.649 -14.343 1.00 89.39 75 LEU A O 1
ATOM 596 N N . PRO A 1 76 ? -55.221 11.092 -15.204 1.00 85.01 76 PRO A N 1
ATOM 597 C CA . PRO A 1 76 ? -54.658 10.956 -16.555 1.00 83.28 76 PRO A CA 1
ATOM 598 C C . PRO A 1 76 ? -53.656 12.044 -16.974 1.00 83.31 76 PRO A C 1
ATOM 599 O O . PRO A 1 76 ? -52.785 11.799 -17.805 1.00 81.10 76 PRO A O 1
ATOM 603 N N . ILE A 1 77 ? -53.779 13.234 -16.385 1.00 85.16 77 ILE A N 1
ATOM 604 C CA . ILE A 1 77 ? -52.878 14.360 -16.663 1.00 84.97 77 ILE A CA 1
ATOM 605 C C . ILE A 1 77 ? -51.763 14.342 -15.617 1.00 86.59 77 ILE A C 1
ATOM 606 O O . ILE A 1 77 ? -51.632 15.267 -14.808 1.00 86.80 77 ILE A O 1
ATOM 611 N N . GLY A 1 78 ? -50.972 13.271 -15.624 1.00 88.08 78 GLY A N 1
ATOM 612 C CA . GLY A 1 78 ? -49.880 13.156 -14.671 1.00 89.10 78 GLY A CA 1
ATOM 613 C C . GLY A 1 78 ? -50.323 12.536 -13.362 1.00 89.13 78 GLY A C 1
ATOM 614 O O . GLY A 1 78 ? -51.093 11.586 -13.366 1.00 89.65 78 GLY A O 1
ATOM 615 N N . GLY A 1 79 ? -49.845 13.067 -12.241 1.00 89.61 79 GLY A N 1
ATOM 616 C CA . GLY A 1 79 ? -50.229 12.515 -10.953 1.00 90.56 79 GLY A CA 1
ATOM 617 C C . GLY A 1 79 ? -50.192 13.534 -9.834 1.00 92.04 79 GLY A C 1
ATOM 618 O O . GLY A 1 79 ? -49.300 14.385 -9.778 1.00 91.84 79 GLY A O 1
ATOM 619 N N . VAL A 1 80 ? -51.160 13.447 -8.930 1.00 93.63 80 VAL A N 1
ATOM 620 C CA . VAL A 1 80 ? -51.228 14.381 -7.817 1.00 96.02 80 VAL A CA 1
ATOM 621 C C . VAL A 1 80 ? -51.093 13.701 -6.453 1.00 97.97 80 VAL A C 1
ATOM 622 O O . VAL A 1 80 ? -51.768 12.712 -6.156 1.00 94.98 80 VAL A O 1
ATOM 626 N N . ALA A 1 81 ? -50.198 14.258 -5.639 1.00 100.98 81 ALA A N 1
ATOM 627 C CA . ALA A 1 81 ? -49.912 13.774 -4.293 1.00 102.95 81 ALA A CA 1
ATOM 628 C C . ALA A 1 81 ? -50.739 14.545 -3.276 1.00 104.85 81 ALA A C 1
ATOM 629 O O . ALA A 1 81 ? -50.394 15.668 -2.912 1.00 104.33 81 ALA A O 1
ATOM 631 N N . MET A 1 82 ? -51.828 13.934 -2.824 1.00 108.44 82 MET A N 1
ATOM 632 C CA . MET A 1 82 ? -52.720 14.544 -1.843 1.00 111.85 82 MET A CA 1
ATOM 633 C C . MET A 1 82 ? -51.944 14.971 -0.601 1.00 114.29 82 MET A C 1
ATOM 634 O O . MET A 1 82 ? -51.473 14.131 0.164 1.00 114.62 82 MET A O 1
ATOM 639 N N . MET A 1 83 ? -51.816 16.279 -0.409 1.00 117.22 83 MET A N 1
ATOM 640 C CA . MET A 1 83 ? -51.106 16.832 0.737 1.00 120.74 83 MET A CA 1
ATOM 641 C C . MET A 1 83 ? -51.980 17.871 1.407 1.00 123.79 83 MET A C 1
ATOM 642 O O . MET A 1 83 ? -53.108 18.115 0.979 1.00 124.74 83 MET A O 1
ATOM 647 N N . ASP A 1 84 ? -51.453 18.489 2.457 1.00 126.88 84 ASP A N 1
ATOM 648 C CA . ASP A 1 84 ? -52.189 19.533 3.150 1.00 130.41 84 ASP A CA 1
ATOM 649 C C . ASP A 1 84 ? -51.367 20.819 3.183 1.00 130.32 84 ASP A C 1
ATOM 650 O O . ASP A 1 84 ? -50.793 21.210 2.168 1.00 129.78 84 ASP A O 1
ATOM 655 N N . LYS A 1 85 ? -51.298 21.482 4.327 1.00 131.01 85 LYS A N 1
ATOM 656 C CA . LYS A 1 85 ? -50.555 22.728 4.385 1.00 132.63 85 LYS A CA 1
ATOM 657 C C . LYS A 1 85 ? -49.116 22.542 3.935 1.00 132.98 85 LYS A C 1
ATOM 658 O O . LYS A 1 85 ? -48.485 21.536 4.251 1.00 134.59 85 LYS A O 1
ATOM 664 N N . ILE A 1 86 ? -48.612 23.498 3.164 1.00 132.29 86 ILE A N 1
ATOM 665 C CA . ILE A 1 86 ? -47.232 23.440 2.711 1.00 130.90 86 ILE A CA 1
ATOM 666 C C . ILE A 1 86 ? -46.553 24.748 3.067 1.00 131.60 86 ILE A C 1
ATOM 667 O O . ILE A 1 86 ? -46.979 25.828 2.656 1.00 132.02 86 ILE A O 1
ATOM 672 N N . PRO A 1 87 ? -45.490 24.661 3.875 1.00 132.01 87 PRO A N 1
ATOM 673 C CA . PRO A 1 87 ? -44.719 25.823 4.322 1.00 131.54 87 PRO A CA 1
ATOM 674 C C . PRO A 1 87 ? -44.296 26.707 3.167 1.00 130.95 87 PRO A C 1
ATOM 675 O O . PRO A 1 87 ? -44.274 26.275 2.014 1.00 130.82 87 PRO A O 1
ATOM 679 N N . LYS A 1 88 ? -43.965 27.952 3.477 1.00 130.86 88 LYS A N 1
ATOM 680 C CA . LYS A 1 88 ? -43.514 28.856 2.438 1.00 131.19 88 LYS A CA 1
ATOM 681 C C . LYS A 1 88 ? -41.994 28.874 2.429 1.00 130.26 88 LYS A C 1
ATOM 682 O O . LYS A 1 88 ? -41.382 29.486 1.574 1.00 130.80 88 LYS A O 1
ATOM 688 N N . GLU A 1 89 ? -41.371 28.200 3.388 1.00 129.43 89 GLU A N 1
ATOM 689 C CA . GLU A 1 89 ? -39.911 28.162 3.414 1.00 127.67 89 GLU A CA 1
ATOM 690 C C . GLU A 1 89 ? -39.400 26.751 3.124 1.00 125.28 89 GLU A C 1
ATOM 691 O O . GLU A 1 89 ? -38.238 26.432 3.377 1.00 125.96 89 GLU A O 1
ATOM 697 N N . GLY A 1 90 ? -40.284 25.919 2.577 1.00 122.17 90 GLY A N 1
ATOM 698 C CA . GLY A 1 90 ? -39.931 24.550 2.243 1.00 117.79 90 GLY A CA 1
ATOM 699 C C . GLY A 1 90 ? -40.238 24.254 0.788 1.00 114.55 90 GLY A C 1
ATOM 700 O O . GLY A 1 90 ? -39.784 23.255 0.225 1.00 113.78 90 GLY A O 1
ATOM 701 N N . GLU A 1 91 ? -41.025 25.133 0.182 1.00 111.11 91 GLU A N 1
ATOM 702 C CA . GLU A 1 91 ? -41.401 25.001 -1.217 1.00 106.99 91 GLU A CA 1
ATOM 703 C C . GLU A 1 91 ? -40.194 24.750 -2.103 1.00 104.49 91 GLU A C 1
ATOM 704 O O . GLU A 1 91 ? -39.992 23.639 -2.588 1.00 103.01 91 GLU A O 1
ATOM 710 N N . LEU A 1 92 ? -39.394 25.790 -2.308 1.00 101.75 92 LEU A N 1
ATOM 711 C CA . LEU A 1 92 ? -38.230 25.679 -3.160 1.00 99.18 92 LEU A CA 1
ATOM 712 C C . LEU A 1 92 ? -37.642 24.275 -3.166 1.00 98.75 92 LEU A C 1
ATOM 713 O O . LEU A 1 92 ? -37.259 23.777 -4.218 1.00 100.25 92 LEU A O 1
ATOM 718 N N . ARG A 1 93 ? -37.589 23.623 -2.008 1.00 97.06 93 ARG A N 1
ATOM 719 C CA . ARG A 1 93 ? -37.046 22.268 -1.937 1.00 94.46 93 ARG A CA 1
ATOM 720 C C . ARG A 1 93 ? -38.026 21.225 -2.466 1.00 91.46 93 ARG A C 1
ATOM 721 O O . ARG A 1 93 ? -37.718 20.520 -3.424 1.00 89.61 93 ARG A O 1
ATOM 729 N N . ILE A 1 94 ? -39.198 21.130 -1.836 1.00 88.69 94 ILE A N 1
ATOM 730 C CA . ILE A 1 94 ? -40.228 20.170 -2.242 1.00 86.38 94 ILE A CA 1
ATOM 731 C C . ILE A 1 94 ? -40.516 20.256 -3.743 1.00 86.16 94 ILE A C 1
ATOM 732 O O . ILE A 1 94 ? -40.890 19.268 -4.378 1.00 85.62 94 ILE A O 1
ATOM 737 N N . GLY A 1 95 ? -40.354 21.452 -4.298 1.00 85.09 95 GLY A N 1
ATOM 738 C CA . GLY A 1 95 ? -40.598 21.649 -5.713 1.00 83.23 95 GLY A CA 1
ATOM 739 C C . GLY A 1 95 ? -39.535 20.988 -6.567 1.00 81.95 95 GLY A C 1
ATOM 740 O O . GLY A 1 95 ? -39.853 20.172 -7.424 1.00 83.39 95 GLY A O 1
ATOM 741 N N . ILE A 1 96 ? -38.271 21.335 -6.337 1.00 80.20 96 ILE A N 1
ATOM 742 C CA . ILE A 1 96 ? -37.162 20.758 -7.097 1.00 76.48 96 ILE A CA 1
ATOM 743 C C . ILE A 1 96 ? -37.029 19.269 -6.791 1.00 77.98 96 ILE A C 1
ATOM 744 O O . ILE A 1 96 ? -36.545 18.501 -7.623 1.00 78.46 96 ILE A O 1
ATOM 749 N N . ALA A 1 97 ? -37.443 18.876 -5.585 1.00 77.03 97 ALA A N 1
ATOM 750 C CA . ALA A 1 97 ? -37.372 17.484 -5.130 1.00 74.81 97 ALA A CA 1
ATOM 751 C C . ALA A 1 97 ? -37.781 16.488 -6.208 1.00 73.49 97 ALA A C 1
ATOM 752 O O . ALA A 1 97 ? -37.059 15.529 -6.493 1.00 73.80 97 ALA A O 1
ATOM 754 N N . GLY A 1 98 ? -38.951 16.723 -6.790 1.00 70.73 98 GLY A N 1
ATOM 755 C CA . GLY A 1 98 ? -39.458 15.856 -7.827 1.00 66.85 98 GLY A CA 1
ATOM 756 C C . GLY A 1 98 ? -38.617 15.933 -9.079 1.00 65.00 98 GLY A C 1
ATOM 757 O O . GLY A 1 98 ? -38.252 14.904 -9.627 1.00 67.88 98 GLY A O 1
ATOM 758 N N . PRO A 1 99 ? -38.307 17.130 -9.583 1.00 63.41 99 PRO A N 1
ATOM 759 C CA . PRO A 1 99 ? -37.484 17.097 -10.797 1.00 63.43 99 PRO A CA 1
ATOM 760 C C . PRO A 1 99 ? -36.114 16.405 -10.645 1.00 62.52 99 PRO A C 1
ATOM 761 O O . PRO A 1 99 ? -35.587 15.862 -11.614 1.00 61.32 99 PRO A O 1
ATOM 765 N N . LEU A 1 100 ? -35.540 16.413 -9.444 1.00 63.78 100 LEU A N 1
ATOM 766 C CA . LEU A 1 100 ? -34.241 15.757 -9.227 1.00 66.83 100 LEU A CA 1
ATOM 767 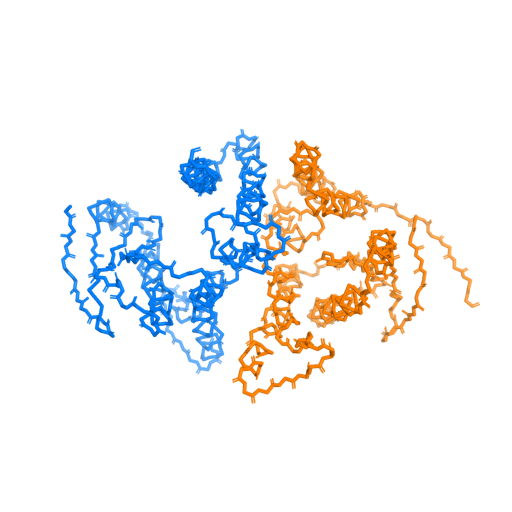C C . LEU A 1 100 ? -34.410 14.271 -9.434 1.00 66.58 100 LEU A C 1
ATOM 768 O O . LEU A 1 100 ? -33.731 13.656 -10.249 1.00 66.91 100 LEU A O 1
ATOM 773 N N . VAL A 1 101 ? -35.318 13.708 -8.655 1.00 66.68 101 VAL A N 1
ATOM 774 C CA . VAL A 1 101 ? -35.646 12.302 -8.719 1.00 66.41 101 VAL A CA 1
ATOM 775 C C . VAL A 1 101 ? -35.808 11.828 -10.159 1.00 67.43 101 VAL A C 1
ATOM 776 O O . VAL A 1 101 ? -35.064 10.963 -10.609 1.00 69.71 101 VAL A O 1
ATOM 780 N N . SER A 1 102 ? -36.775 12.389 -10.884 1.00 67.61 102 SER A N 1
ATOM 781 C CA . SER A 1 102 ? -37.003 11.981 -12.266 1.00 67.95 102 SER A CA 1
ATOM 782 C C . SER A 1 102 ? -35.819 12.287 -13.182 1.00 68.29 102 SER A C 1
ATOM 783 O O . SER A 1 102 ? -35.689 11.689 -14.245 1.00 64.77 102 SER A O 1
ATOM 786 N N . PHE A 1 103 ? -34.947 13.203 -12.764 1.00 71.43 103 PHE A N 1
ATOM 787 C CA . PHE A 1 103 ? -33.777 13.535 -13.573 1.00 73.94 103 PHE A CA 1
ATOM 788 C C . PHE A 1 103 ? -32.683 12.506 -13.322 1.00 72.89 103 PHE A C 1
ATOM 789 O O . PHE A 1 103 ? -32.130 11.931 -14.259 1.00 73.05 103 PHE A O 1
ATOM 797 N N . ILE A 1 104 ? -32.378 12.286 -12.047 1.00 71.76 104 ILE A N 1
ATOM 798 C CA . ILE A 1 104 ? -31.389 11.300 -11.644 1.00 69.82 104 ILE A CA 1
ATOM 799 C C . ILE A 1 104 ? -31.799 9.968 -12.251 1.00 67.08 104 ILE A C 1
ATOM 800 O O . ILE A 1 104 ? -31.076 9.398 -13.049 1.00 64.64 104 ILE A O 1
ATOM 805 N N . ILE A 1 105 ? -32.974 9.483 -11.869 1.00 67.49 105 ILE A N 1
ATOM 806 C CA . ILE A 1 105 ? -33.490 8.228 -12.399 1.00 68.04 105 ILE A CA 1
ATOM 807 C C . ILE A 1 105 ? -33.266 8.171 -13.916 1.00 71.76 105 ILE A C 1
ATOM 808 O O . ILE A 1 105 ? -32.860 7.154 -14.451 1.00 71.96 105 ILE A O 1
ATOM 813 N N . GLY A 1 106 ? -33.512 9.277 -14.606 1.00 77.20 106 GLY A N 1
ATOM 814 C CA . GLY A 1 106 ? -33.338 9.296 -16.047 1.00 80.81 106 GLY A CA 1
ATOM 815 C C . GLY A 1 106 ? -31.896 9.235 -16.505 1.00 82.62 106 GLY A C 1
ATOM 816 O O . GLY A 1 106 ? -31.589 8.594 -17.505 1.00 83.46 106 GLY A O 1
ATOM 817 N N . ILE A 1 107 ? -31.012 9.910 -15.782 1.00 85.36 107 ILE A N 1
ATOM 818 C CA . ILE A 1 107 ? -29.588 9.928 -16.120 1.00 89.56 107 ILE A CA 1
ATOM 819 C C . ILE A 1 107 ? -28.937 8.556 -15.840 1.00 93.27 107 ILE A C 1
ATOM 820 O O . ILE A 1 107 ? -28.023 8.131 -16.554 1.00 95.60 107 ILE A O 1
ATOM 825 N N . VAL A 1 108 ? -29.410 7.868 -14.805 1.00 94.61 108 VAL A N 1
ATOM 826 C CA . VAL A 1 108 ? -28.891 6.548 -14.474 1.00 94.18 108 VAL A CA 1
ATOM 827 C C . VAL A 1 108 ? -29.358 5.577 -15.560 1.00 95.92 108 VAL A C 1
ATOM 828 O O . VAL A 1 108 ? -28.552 5.129 -16.369 1.00 96.81 108 VAL A O 1
ATOM 832 N N . LEU A 1 109 ? -30.656 5.277 -15.589 1.00 97.34 109 LEU A N 1
ATOM 833 C CA . LEU A 1 109 ? -31.223 4.360 -16.577 1.00 98.57 109 LEU A CA 1
ATOM 834 C C . LEU A 1 109 ? -30.697 4.641 -17.969 1.00 100.61 109 LEU A C 1
ATOM 835 O O . LEU A 1 109 ? -30.768 3.776 -18.836 1.00 100.75 109 LEU A O 1
ATOM 840 N N . LEU A 1 110 ? -30.183 5.850 -18.189 1.00 104.04 110 LEU A N 1
ATOM 841 C CA . LEU A 1 110 ? -29.644 6.227 -19.500 1.00 108.94 110 LEU A CA 1
ATOM 842 C C . LEU A 1 110 ? -28.277 5.617 -19.725 1.00 111.42 110 LEU A C 1
ATOM 843 O O . LEU A 1 110 ? -27.988 5.086 -20.797 1.00 111.22 110 LEU A O 1
ATOM 848 N N . ILE A 1 111 ? -27.433 5.723 -18.708 1.00 115.96 111 ILE A N 1
ATOM 849 C CA . ILE A 1 111 ? -26.094 5.165 -18.755 1.00 120.85 111 ILE A CA 1
ATOM 850 C C . ILE A 1 111 ? -26.214 3.636 -18.844 1.00 125.09 111 ILE A C 1
ATOM 851 O O . ILE A 1 111 ? -25.681 3.015 -19.771 1.00 124.90 111 ILE A O 1
ATOM 856 N N . VAL A 1 112 ? -26.936 3.044 -17.893 1.00 129.48 112 VAL A N 1
ATOM 857 C CA . VAL A 1 112 ? -27.153 1.597 -17.862 1.00 133.90 112 VAL A CA 1
ATOM 858 C C . VAL A 1 112 ? -27.741 1.063 -19.176 1.00 137.65 112 VAL A C 1
ATOM 859 O O . VAL A 1 112 ? -27.379 -0.027 -19.619 1.00 138.83 112 VAL A O 1
ATOM 863 N N . SER A 1 113 ? -28.642 1.824 -19.796 1.00 141.63 113 SER A N 1
ATOM 864 C CA . SER A 1 113 ? -29.252 1.404 -21.060 1.00 145.63 113 SER A CA 1
ATOM 865 C C . SER A 1 113 ? -28.273 1.603 -22.221 1.00 147.73 113 SER A C 1
ATOM 866 O O . SER A 1 113 ? -28.639 2.086 -23.295 1.00 148.52 113 SER A O 1
ATOM 869 N N . GLN A 1 114 ? -27.021 1.234 -21.980 1.00 149.65 114 GLN A N 1
ATOM 870 C CA . GLN A 1 114 ? -25.959 1.331 -22.970 1.00 152.01 114 GLN A CA 1
ATOM 871 C C . GLN A 1 114 ? -24.972 0.219 -22.648 1.00 154.77 114 GLN A C 1
ATOM 872 O O . GLN A 1 114 ? -23.940 0.062 -23.302 1.00 155.91 114 GLN A O 1
ATOM 878 N N . PHE A 1 115 ? -25.309 -0.539 -21.608 1.00 157.05 115 PHE A N 1
ATOM 879 C CA . PHE A 1 115 ? -24.515 -1.667 -21.153 1.00 158.20 115 PHE A CA 1
ATOM 880 C C . PHE A 1 115 ? -25.473 -2.845 -21.028 1.00 160.15 115 PHE A C 1
ATOM 881 O O . PHE A 1 115 ? -25.051 -3.991 -20.908 1.00 159.84 115 PHE A O 1
ATOM 889 N N . PHE A 1 116 ? -26.770 -2.544 -21.065 1.00 163.20 116 PHE A N 1
ATOM 890 C CA . PHE A 1 116 ? -27.812 -3.563 -20.977 1.00 166.79 116 PHE A CA 1
ATOM 891 C C . PHE A 1 116 ? -29.224 -2.979 -21.051 1.00 169.04 116 PHE A C 1
ATOM 892 O O . PHE A 1 116 ? -29.469 -1.866 -20.582 1.00 168.86 116 PHE A O 1
ATOM 900 N N . ASP A 1 117 ? -30.137 -3.732 -21.666 1.00 172.25 117 ASP A N 1
ATOM 901 C CA . ASP A 1 117 ? -31.545 -3.336 -21.775 1.00 175.38 117 ASP A CA 1
ATOM 902 C C . ASP A 1 117 ? -32.431 -4.463 -22.317 1.00 176.06 117 ASP A C 1
ATOM 903 O O . ASP A 1 117 ? -31.958 -5.575 -22.556 1.00 176.16 117 ASP A O 1
ATOM 908 N N . ILE A 1 118 ? -33.722 -4.178 -22.478 1.00 176.83 118 ILE A N 1
ATOM 909 C CA . ILE A 1 118 ? -34.668 -5.167 -22.991 1.00 177.97 118 ILE A CA 1
ATOM 910 C C . ILE A 1 118 ? -35.304 -4.683 -24.286 1.00 178.52 118 ILE A C 1
ATOM 911 O O . ILE A 1 118 ? -35.873 -3.594 -24.340 1.00 178.60 118 ILE A O 1
ATOM 916 N N . ASN A 1 119 ? -35.212 -5.510 -25.322 1.00 179.59 119 ASN A N 1
ATOM 917 C CA . ASN A 1 119 ? -35.760 -5.181 -26.633 1.00 180.24 119 ASN A CA 1
ATOM 918 C C . ASN A 1 119 ? -37.150 -5.770 -26.832 1.00 180.08 119 ASN A C 1
ATOM 919 O O . ASN A 1 119 ? -37.313 -6.989 -26.883 1.00 180.01 119 ASN A O 1
ATOM 924 N N . ILE A 1 120 ? -38.147 -4.905 -26.949 1.00 179.96 120 ILE A N 1
ATOM 925 C CA . ILE A 1 120 ? -39.511 -5.353 -27.177 1.00 179.91 120 ILE A CA 1
ATOM 926 C C . ILE A 1 120 ? -39.889 -4.865 -28.569 1.00 179.59 120 ILE A C 1
ATOM 927 O O . ILE A 1 120 ? -40.207 -3.691 -28.762 1.00 179.07 120 ILE A O 1
ATOM 932 N N . ASN A 1 121 ? -39.838 -5.771 -29.541 1.00 179.30 121 ASN A N 1
ATOM 933 C CA . ASN A 1 121 ? -40.144 -5.419 -30.922 1.00 178.53 121 ASN A CA 1
ATOM 934 C C . ASN A 1 121 ? -39.101 -4.397 -31.358 1.00 177.79 121 ASN A C 1
ATOM 935 O O . ASN A 1 121 ? -39.276 -3.699 -32.356 1.00 177.93 121 ASN A O 1
ATOM 940 N N . GLY A 1 122 ? -38.020 -4.311 -30.588 1.00 176.74 122 GLY A N 1
ATOM 941 C CA . GLY A 1 122 ? -36.959 -3.373 -30.898 1.00 175.46 122 GLY A CA 1
ATOM 942 C C . GLY A 1 122 ? -36.791 -2.284 -29.855 1.00 174.66 122 GLY A C 1
ATOM 943 O O . GLY A 1 122 ? -35.689 -2.059 -29.356 1.00 174.73 122 GLY A O 1
ATOM 944 N N . TYR A 1 123 ? -37.883 -1.609 -29.518 1.00 173.76 123 TYR A N 1
ATOM 945 C CA . TYR A 1 123 ? -37.829 -0.530 -28.541 1.00 172.12 123 TYR A CA 1
ATOM 946 C C . TYR A 1 123 ? -37.226 -0.984 -27.212 1.00 170.00 123 TYR A C 1
ATOM 947 O O . TYR A 1 123 ? -37.751 -1.879 -26.550 1.00 169.76 123 TYR A O 1
ATOM 956 N N . PRO A 1 124 ? -36.092 -0.381 -26.821 1.00 167.93 124 PRO A N 1
ATOM 957 C CA . PRO A 1 124 ? -35.400 -0.710 -25.571 1.00 166.61 124 PRO A CA 1
ATOM 958 C C . PRO A 1 124 ? -36.020 -0.036 -24.342 1.00 165.39 124 PRO A C 1
ATOM 959 O O . PRO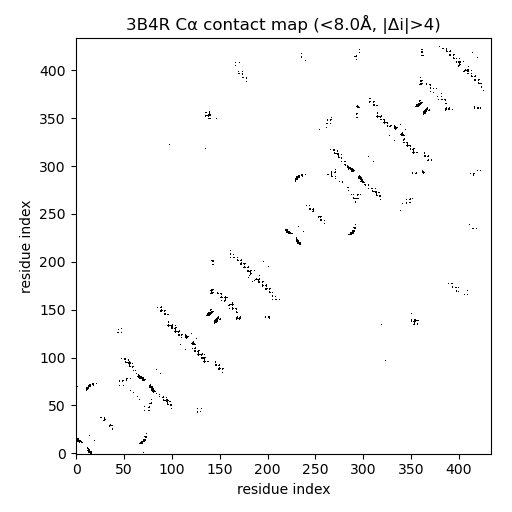 A 1 124 ? -35.661 1.092 -23.996 1.00 165.42 124 PRO A O 1
ATOM 963 N N . LEU A 1 125 ? -36.945 -0.740 -23.688 1.00 163.67 125 LEU A N 1
ATOM 964 C CA . LEU A 1 125 ? -37.632 -0.220 -22.506 1.00 161.54 125 LEU A CA 1
ATOM 965 C C . LEU A 1 125 ? -36.761 0.649 -21.607 1.00 159.27 125 LEU A C 1
ATOM 966 O O . LEU A 1 125 ? -37.110 1.796 -21.337 1.00 160.18 125 LEU A O 1
ATOM 971 N N . LEU A 1 126 ? -35.634 0.122 -21.144 1.00 155.98 126 LEU A N 1
ATOM 972 C CA . LEU A 1 126 ? -34.762 0.915 -20.289 1.00 152.61 126 LEU A CA 1
ATOM 973 C C . LEU A 1 126 ? -34.479 2.259 -20.933 1.00 150.05 126 LEU A C 1
ATOM 974 O O . LEU A 1 126 ? -34.826 3.306 -20.388 1.00 150.22 126 LEU A O 1
ATOM 979 N N . TYR A 1 127 ? -33.850 2.218 -22.102 1.00 147.07 127 TYR A N 1
ATOM 980 C CA . TYR A 1 127 ? -33.512 3.428 -22.836 1.00 143.80 127 TYR A CA 1
ATOM 981 C C . TYR A 1 127 ? -34.718 4.361 -22.914 1.00 140.35 127 TYR A C 1
ATOM 982 O O . TYR A 1 127 ? -34.680 5.483 -22.412 1.00 140.32 127 TYR A O 1
ATOM 991 N N . THR A 1 128 ? -35.785 3.887 -23.548 1.00 135.38 128 THR A N 1
ATOM 992 C CA . THR A 1 128 ? -37.002 4.671 -23.682 1.00 131.01 128 THR A CA 1
ATOM 993 C C . THR A 1 128 ? -37.258 5.447 -22.405 1.00 127.56 128 THR A C 1
ATOM 994 O O . THR A 1 128 ? -37.284 6.672 -22.402 1.00 127.99 128 THR A O 1
ATOM 998 N N . LEU A 1 129 ? -37.437 4.717 -21.314 1.00 123.78 129 LEU A N 1
ATOM 999 C CA . LEU A 1 129 ? -37.709 5.329 -20.026 1.00 120.51 129 LEU A CA 1
ATOM 1000 C C . LEU A 1 129 ? -36.787 6.480 -19.656 1.00 116.90 129 LEU A C 1
ATOM 1001 O O . LEU A 1 129 ? -37.254 7.605 -19.492 1.00 116.26 129 LEU A O 1
ATOM 1006 N N . SER A 1 130 ? -35.492 6.212 -19.514 1.00 112.56 130 SER A N 1
ATOM 1007 C CA . SER A 1 130 ? -34.558 7.267 -19.151 1.00 108.77 130 SER A CA 1
ATOM 1008 C C . SER A 1 130 ? -34.992 8.541 -19.863 1.00 108.70 130 SER A C 1
ATOM 1009 O O . SER A 1 130 ? -35.207 9.576 -19.235 1.00 110.01 130 SER A O 1
ATOM 1012 N N . LEU A 1 131 ? -35.144 8.441 -21.179 1.00 106.81 131 LEU A N 1
ATOM 1013 C CA . LEU A 1 131 ? -35.557 9.561 -22.023 1.00 103.92 131 LEU A CA 1
ATOM 1014 C C . LEU A 1 131 ? -36.773 10.300 -21.461 1.00 101.14 131 LEU A C 1
ATOM 1015 O O . LEU A 1 131 ? -36.755 11.519 -21.325 1.00 101.38 131 LEU A O 1
ATOM 1020 N N . LEU A 1 132 ? -37.831 9.555 -21.149 1.00 98.22 132 LEU A N 1
ATOM 1021 C CA . LEU A 1 132 ? -39.056 10.136 -20.600 1.00 93.25 132 LEU A CA 1
ATOM 1022 C C . LEU A 1 132 ? -38.776 10.833 -19.278 1.00 89.27 132 LEU A C 1
ATOM 1023 O O . LEU A 1 132 ? -39.169 11.978 -19.078 1.00 89.32 132 LEU A O 1
ATOM 1028 N N . ASN A 1 133 ? -38.102 10.130 -18.378 1.00 84.06 133 ASN A N 1
ATOM 1029 C CA . ASN A 1 133 ? -37.753 10.688 -17.083 1.00 80.93 133 ASN A CA 1
ATOM 1030 C C . ASN A 1 133 ? -36.995 11.997 -17.270 1.00 77.90 133 ASN A C 1
ATOM 1031 O O . ASN A 1 133 ? -37.209 12.975 -16.538 1.00 75.29 133 ASN A O 1
ATOM 1036 N N . LEU A 1 134 ? -36.101 11.995 -18.255 1.00 73.85 134 LEU A N 1
ATOM 1037 C CA . LEU A 1 134 ? -35.294 13.162 -18.551 1.00 71.11 134 LEU A CA 1
ATOM 1038 C C . LEU A 1 134 ? -36.176 14.335 -18.938 1.00 71.67 134 LEU A C 1
ATOM 1039 O O . LEU A 1 134 ? -35.979 15.458 -18.462 1.00 72.70 134 LEU A O 1
ATOM 1044 N N . MET A 1 135 ? -37.143 14.077 -19.813 1.00 70.09 135 MET A N 1
ATOM 1045 C CA . MET A 1 135 ? -38.071 15.114 -20.227 1.00 65.72 135 MET A CA 1
ATOM 1046 C C . MET A 1 135 ? -38.865 15.479 -18.990 1.00 62.66 135 MET A C 1
ATOM 1047 O O . MET A 1 135 ? -38.903 16.626 -18.594 1.00 61.34 135 MET A O 1
ATOM 1052 N N . LEU A 1 136 ? -39.493 14.493 -18.367 1.00 61.64 136 LEU A N 1
ATOM 1053 C CA . LEU A 1 136 ? -40.294 14.776 -17.182 1.00 63.46 136 LEU A CA 1
ATOM 1054 C C . LEU A 1 136 ? -39.470 15.544 -16.172 1.00 63.27 136 LEU A C 1
ATOM 1055 O O . LEU A 1 136 ? -39.981 16.381 -15.438 1.00 63.01 136 LEU A O 1
ATOM 1060 N N . GLY A 1 137 ? -38.185 15.260 -16.122 1.00 64.71 137 GLY A N 1
ATOM 1061 C CA . GLY A 1 137 ? -37.356 16.013 -15.208 1.00 69.25 137 GLY A CA 1
ATOM 1062 C C . GLY A 1 137 ? -37.225 17.434 -15.744 1.00 70.23 137 GLY A C 1
ATOM 1063 O O . GLY A 1 137 ? -37.779 18.376 -15.179 1.00 71.94 137 GLY A O 1
ATOM 1064 N N . GLY A 1 138 ? -36.508 17.574 -16.860 1.00 69.62 138 GLY A N 1
ATOM 1065 C CA . GLY A 1 138 ? -36.290 18.867 -17.482 1.00 67.32 138 GLY A CA 1
ATOM 1066 C C . GLY A 1 138 ? -37.502 19.730 -17.807 1.00 66.97 138 GLY A C 1
ATOM 1067 O O . GLY A 1 138 ? -37.470 20.936 -17.608 1.00 69.55 138 GLY A O 1
ATOM 1068 N N . PHE A 1 139 ? -38.578 19.150 -18.314 1.00 66.61 139 PHE A N 1
ATOM 1069 C CA . PHE A 1 139 ? -39.738 19.972 -18.643 1.00 61.74 139 PHE A CA 1
ATOM 1070 C C . PHE A 1 139 ? -40.347 20.594 -17.411 1.00 59.39 139 PHE A C 1
ATOM 1071 O O . PHE A 1 139 ? -40.823 21.730 -17.466 1.00 59.58 139 PHE A O 1
ATOM 1079 N N . ASN A 1 140 ? -40.318 19.866 -16.297 1.00 54.04 140 ASN A N 1
ATOM 1080 C CA . ASN A 1 140 ? -40.900 20.386 -15.078 1.00 52.18 140 ASN A CA 1
ATOM 1081 C C . ASN A 1 140 ? -40.030 21.434 -14.405 1.00 52.54 140 ASN A C 1
ATOM 1082 O O . ASN A 1 140 ? -40.129 21.688 -13.201 1.00 52.92 140 ASN A O 1
ATOM 1087 N N . LEU A 1 141 ? -39.197 22.072 -15.217 1.00 53.24 141 LEU A N 1
ATOM 1088 C CA . LEU A 1 141 ? -38.294 23.106 -14.738 1.00 53.08 141 LEU A CA 1
ATOM 1089 C C . LEU A 1 141 ? -38.493 24.427 -15.486 1.00 52.66 141 LEU A C 1
ATOM 1090 O O . LEU A 1 141 ? -37.876 25.426 -15.145 1.00 55.34 141 LEU A O 1
ATOM 1095 N N . ILE A 1 142 ? -39.346 24.439 -16.504 1.00 50.77 142 ILE A N 1
ATOM 1096 C CA . ILE A 1 142 ? -39.619 25.684 -17.217 1.00 48.65 142 ILE A CA 1
ATOM 1097 C C . ILE A 1 142 ? -40.191 26.573 -16.119 1.00 53.10 142 ILE A C 1
ATOM 1098 O O . ILE A 1 142 ? -41.187 26.224 -15.487 1.00 55.97 142 ILE A O 1
ATOM 1103 N N . PRO A 1 143 ? -39.588 27.737 -15.881 1.00 53.65 143 PRO A N 1
ATOM 1104 C CA . PRO A 1 143 ? -40.084 28.625 -14.827 1.00 54.63 143 PRO A CA 1
ATOM 1105 C C . PRO A 1 143 ? -41.491 29.158 -15.101 1.00 57.78 143 PRO A C 1
ATOM 1106 O O . PRO A 1 143 ? -41.658 30.331 -15.463 1.00 62.16 143 PRO A O 1
ATOM 1110 N N . ALA A 1 144 ? -42.498 28.305 -14.925 1.00 56.63 144 ALA A N 1
ATOM 1111 C CA . ALA A 1 144 ? -43.886 28.694 -15.168 1.00 57.50 144 ALA A CA 1
ATOM 1112 C C . ALA A 1 144 ? -44.830 27.831 -14.348 1.00 58.52 144 ALA A C 1
ATOM 1113 O O . ALA A 1 144 ? -44.382 26.909 -13.669 1.00 61.77 144 ALA A O 1
ATOM 1115 N N . PHE A 1 145 ? -46.129 28.126 -14.396 1.00 57.67 145 PHE A N 1
ATOM 1116 C CA . PHE A 1 145 ? -47.109 27.298 -13.685 1.00 56.13 145 PHE A CA 1
ATOM 1117 C C . PHE A 1 145 ? -47.829 26.410 -14.711 1.00 58.68 145 PHE A C 1
ATOM 1118 O O . PHE A 1 145 ? -47.979 26.799 -15.864 1.00 60.71 145 PHE A O 1
ATOM 1126 N N . PRO A 1 146 ? -48.297 25.217 -14.314 1.00 61.22 146 PRO A N 1
ATOM 1127 C CA . PRO A 1 146 ? -48.284 24.507 -13.033 1.00 65.40 146 PRO A CA 1
ATOM 1128 C C . PRO A 1 146 ? -47.031 23.659 -12.813 1.00 69.40 146 PRO A C 1
ATOM 1129 O O . PRO A 1 146 ? -46.918 22.957 -11.793 1.00 71.22 146 PRO A O 1
ATOM 1133 N N . MET A 1 147 ? -46.115 23.696 -13.778 1.00 69.11 147 MET A N 1
ATOM 1134 C CA . MET A 1 147 ? -44.865 22.951 -13.683 1.00 69.79 147 MET A CA 1
ATOM 1135 C C . MET A 1 147 ? -44.081 23.345 -12.424 1.00 70.89 147 MET A C 1
ATOM 1136 O O . MET A 1 147 ? -44.030 24.523 -12.059 1.00 68.58 147 MET A O 1
ATOM 1141 N N . ASP A 1 148 ? -43.464 22.357 -11.777 1.00 72.22 148 ASP A N 1
ATOM 1142 C CA . ASP A 1 148 ? -42.682 22.577 -10.566 1.00 74.11 148 ASP A CA 1
ATOM 1143 C C . ASP A 1 148 ? -41.817 23.844 -10.638 1.00 76.29 148 ASP A C 1
ATOM 1144 O O . ASP A 1 148 ? -41.689 24.578 -9.646 1.00 76.62 148 ASP A O 1
ATOM 1149 N N . GLY A 1 149 ? -41.214 24.087 -11.804 1.00 76.43 149 GLY A N 1
ATOM 1150 C CA . GLY A 1 149 ? -40.383 25.265 -11.983 1.00 75.19 149 GLY A CA 1
ATOM 1151 C C . GLY A 1 149 ? -41.152 26.555 -11.720 1.00 75.38 149 GLY A C 1
ATOM 1152 O O . GLY A 1 149 ? -40.582 27.653 -11.764 1.00 74.06 149 GLY A O 1
ATOM 1153 N N . GLY A 1 150 ? -42.451 26.417 -11.446 1.00 74.42 150 GLY A N 1
ATOM 1154 C CA . GLY A 1 150 ? -43.300 27.567 -11.183 1.00 71.91 150 GLY A CA 1
ATOM 1155 C C . GLY A 1 150 ? -43.328 27.858 -9.706 1.00 70.49 150 GLY A C 1
ATOM 1156 O O . GLY A 1 150 ? -43.322 29.025 -9.283 1.00 68.61 150 GLY A O 1
ATOM 1157 N N . ARG A 1 151 ? -43.364 26.791 -8.916 1.00 68.26 151 ARG A N 1
ATOM 1158 C CA . ARG A 1 151 ? -43.364 26.960 -7.478 1.00 67.89 151 ARG A CA 1
ATOM 1159 C C . ARG A 1 151 ? -41.948 27.368 -7.108 1.00 68.25 151 ARG A C 1
ATOM 1160 O O . ARG A 1 151 ? -41.719 28.155 -6.173 1.00 68.58 151 ARG A O 1
ATOM 1168 N N . ILE A 1 152 ? -41.000 26.825 -7.866 1.00 65.37 152 ILE A N 1
ATOM 1169 C CA . ILE A 1 152 ? -39.590 27.087 -7.645 1.00 61.75 152 ILE A CA 1
ATOM 1170 C C . ILE A 1 152 ? -39.249 28.525 -7.946 1.00 57.73 152 ILE A C 1
ATOM 1171 O O . ILE A 1 152 ? -38.608 29.188 -7.140 1.00 55.06 152 ILE A O 1
ATOM 1176 N N . LEU A 1 153 ? -39.685 29.009 -9.104 1.00 55.40 153 LEU A N 1
ATOM 1177 C CA . LEU A 1 153 ? -39.418 30.393 -9.482 1.00 54.91 153 LEU A CA 1
ATOM 1178 C C . LEU A 1 153 ? -40.081 31.348 -8.515 1.00 53.87 153 LEU A C 1
ATOM 1179 O O . LEU A 1 153 ? -39.523 32.395 -8.194 1.00 49.59 153 LEU A O 1
ATOM 1184 N N . ARG A 1 154 ? -41.291 30.996 -8.085 1.00 54.77 154 ARG A N 1
ATOM 1185 C CA . ARG A 1 154 ? -42.004 31.820 -7.139 1.00 55.96 154 ARG A CA 1
ATOM 1186 C C . ARG A 1 154 ? -41.153 31.907 -5.895 1.00 60.39 154 ARG A C 1
ATOM 1187 O O . ARG A 1 154 ? -40.951 33.005 -5.375 1.00 63.29 154 ARG A O 1
ATOM 1195 N N . ALA A 1 155 ? -40.664 30.753 -5.423 1.00 60.66 155 ALA A N 1
ATOM 1196 C CA . ALA A 1 155 ? -39.832 30.682 -4.221 1.00 61.88 155 ALA A CA 1
ATOM 1197 C C . ALA A 1 155 ? -38.656 31.664 -4.251 1.00 65.52 155 ALA A C 1
ATOM 1198 O O . ALA A 1 155 ? -38.530 32.554 -3.389 1.00 65.22 155 ALA A O 1
ATOM 1200 N N . ILE A 1 156 ? -37.784 31.494 -5.239 1.00 69.62 156 ILE A N 1
ATOM 1201 C CA . ILE A 1 156 ? -36.628 32.376 -5.392 1.00 72.58 156 ILE A CA 1
ATOM 1202 C C . ILE A 1 156 ? -37.101 33.822 -5.299 1.00 76.70 156 ILE A C 1
ATOM 1203 O O . ILE A 1 156 ? -36.476 34.652 -4.635 1.00 79.59 156 ILE A O 1
ATOM 1208 N N . LEU A 1 157 ? -38.210 34.120 -5.968 1.00 78.62 157 LEU A N 1
ATOM 1209 C CA . LEU A 1 157 ? -38.727 35.474 -5.979 1.00 81.33 157 LEU A CA 1
ATOM 1210 C C . LEU A 1 157 ? -39.447 35.909 -4.722 1.00 85.68 157 LEU A C 1
ATOM 1211 O O . LEU A 1 157 ? -39.099 36.932 -4.144 1.00 88.57 157 LEU A O 1
ATOM 1216 N N . SER A 1 158 ? -40.448 35.139 -4.307 1.00 89.92 158 SER A N 1
ATOM 1217 C CA . SER A 1 158 ? -41.264 35.441 -3.126 1.00 95.57 158 SER A CA 1
ATOM 1218 C C . SER A 1 158 ? -40.793 36.510 -2.137 1.00 100.43 158 SER A C 1
ATOM 1219 O O . SER A 1 158 ? -41.371 37.604 -2.069 1.00 101.80 158 SER A O 1
ATOM 1222 N N . LYS A 1 159 ? -39.754 36.203 -1.369 1.00 103.80 159 LYS A N 1
ATOM 1223 C CA . LYS A 1 159 ? -39.273 37.147 -0.365 1.00 106.35 159 LYS A CA 1
ATOM 1224 C C . LYS A 1 159 ? -38.711 38.475 -0.881 1.00 105.44 159 LYS A C 1
ATOM 1225 O O . LYS A 1 159 ? -38.235 39.303 -0.103 1.00 103.85 159 LYS A O 1
ATOM 1231 N N . LYS A 1 160 ? -38.807 38.694 -2.185 1.00 105.96 160 LYS A N 1
ATOM 1232 C CA . LYS A 1 160 ? -38.302 39.920 -2.776 1.00 106.24 160 LYS A CA 1
ATOM 1233 C C . LYS A 1 160 ? -39.388 40.684 -3.528 1.00 103.66 160 LYS A C 1
ATOM 1234 O O . LYS A 1 160 ? -39.341 41.907 -3.618 1.00 104.36 160 LYS A O 1
ATOM 1240 N N . TYR A 1 161 ? -40.360 39.971 -4.082 1.00 100.63 161 TYR A N 1
ATOM 1241 C CA . TYR A 1 161 ? -41.425 40.646 -4.808 1.00 99.11 161 TYR A CA 1
ATOM 1242 C C . TYR A 1 161 ? -42.757 40.454 -4.107 1.00 94.31 161 TYR A C 1
ATOM 1243 O O . TYR A 1 161 ? -43.800 40.858 -4.614 1.00 95.18 161 TYR A O 1
ATOM 1252 N N . GLY A 1 162 ? -42.726 39.857 -2.924 1.00 88.72 162 GLY A N 1
ATOM 1253 C CA . GLY A 1 162 ? -43.969 39.636 -2.213 1.00 83.84 162 GLY A CA 1
ATOM 1254 C C . GLY A 1 162 ? -44.654 38.445 -2.841 1.00 79.96 162 GLY A C 1
ATOM 1255 O O . GLY A 1 162 ? -44.757 38.364 -4.061 1.00 82.25 162 GLY A O 1
ATOM 1256 N N . TYR A 1 163 ? -45.129 37.524 -2.012 1.00 73.55 163 TYR A N 1
ATOM 1257 C CA . TYR A 1 163 ? -45.767 36.303 -2.486 1.00 65.24 163 TYR A CA 1
ATOM 1258 C C . TYR A 1 163 ? -46.733 36.381 -3.670 1.00 63.14 163 TYR A C 1
ATOM 1259 O O . TYR A 1 163 ? -46.702 35.535 -4.548 1.00 57.81 163 TYR A O 1
ATOM 1268 N N . LEU A 1 164 ? -47.601 37.383 -3.701 1.00 65.62 164 LEU A N 1
ATOM 1269 C CA . LEU A 1 164 ? -48.563 37.488 -4.802 1.00 65.74 164 LEU A CA 1
ATOM 1270 C C . LEU A 1 164 ? -47.954 37.959 -6.129 1.00 63.15 164 LEU A C 1
ATOM 1271 O O . LEU A 1 164 ? -48.244 37.397 -7.185 1.00 61.92 164 LEU A O 1
ATOM 1276 N N . LYS A 1 165 ? -47.116 38.987 -6.086 1.00 60.53 165 LYS A N 1
ATOM 1277 C CA . LYS A 1 165 ? -46.503 39.457 -7.315 1.00 57.04 165 LYS A CA 1
ATOM 1278 C C . LYS A 1 165 ? -45.585 38.397 -7.927 1.00 51.93 165 LYS A C 1
ATOM 1279 O O . LYS A 1 165 ? -45.604 38.180 -9.139 1.00 44.99 165 LYS A O 1
ATOM 1285 N N . SER A 1 166 ? -44.800 37.744 -7.068 1.00 49.94 166 SER A N 1
ATOM 1286 C CA . SER A 1 166 ? -43.854 36.692 -7.444 1.00 49.12 166 SER A CA 1
ATOM 1287 C C . SER A 1 166 ? -44.604 35.464 -7.950 1.00 50.31 166 SER A C 1
ATOM 1288 O O . SER A 1 166 ? -44.066 34.640 -8.697 1.00 52.35 166 SER A O 1
ATOM 1291 N N . THR A 1 167 ? -45.851 35.338 -7.511 1.00 50.35 167 THR A N 1
ATOM 1292 C CA . THR A 1 167 ? -46.718 34.256 -7.949 1.00 46.45 167 THR A CA 1
ATOM 1293 C C . THR A 1 167 ? -47.107 34.617 -9.363 1.00 45.91 167 THR A C 1
ATOM 1294 O O . THR A 1 167 ? -46.829 33.876 -10.305 1.00 45.94 167 THR A O 1
ATOM 1298 N N . LYS A 1 168 ? -47.749 35.779 -9.479 1.00 46.24 168 LYS A N 1
ATOM 1299 C CA . LYS A 1 168 ? -48.210 36.329 -10.743 1.00 49.15 168 LYS A CA 1
ATOM 1300 C C . LYS A 1 168 ? -47.185 36.229 -11.858 1.00 53.04 168 LYS A C 1
ATOM 1301 O O . LYS A 1 168 ? -47.548 35.914 -12.990 1.00 54.42 168 LYS A O 1
ATOM 1307 N N . ILE A 1 169 ? -45.909 36.489 -11.561 1.00 56.56 169 ILE A N 1
ATOM 1308 C CA . ILE A 1 169 ? -44.891 36.406 -12.609 1.00 56.55 169 ILE A CA 1
ATOM 1309 C C . ILE A 1 169 ? -44.876 34.989 -13.148 1.00 58.13 169 ILE A C 1
ATOM 1310 O O . ILE A 1 169 ? -45.105 34.776 -14.337 1.00 60.98 169 ILE A O 1
ATOM 1315 N N . ALA A 1 170 ? -44.621 34.010 -12.294 1.00 57.28 170 ALA A N 1
ATOM 1316 C CA . ALA A 1 170 ? -44.640 32.648 -12.794 1.00 61.03 170 ALA A CA 1
ATOM 1317 C C . ALA A 1 170 ? -45.968 32.466 -13.556 1.00 62.01 170 ALA A C 1
ATOM 1318 O O . ALA A 1 170 ? -45.987 32.348 -14.791 1.00 60.74 170 ALA A O 1
ATOM 1320 N N . ALA A 1 171 ? -47.072 32.482 -12.814 1.00 60.90 171 ALA A N 1
ATOM 1321 C CA . ALA A 1 171 ? -48.394 32.311 -13.391 1.00 60.85 171 ALA A CA 1
ATOM 1322 C C . ALA A 1 171 ? -48.601 33.041 -14.716 1.00 61.95 171 ALA A C 1
ATOM 1323 O O . ALA A 1 171 ? -49.210 32.482 -15.633 1.00 63.61 171 ALA A O 1
ATOM 1325 N N . ASN A 1 172 ? -48.111 34.277 -14.819 1.00 60.66 172 ASN A N 1
ATOM 1326 C CA . ASN A 1 172 ? -48.247 35.059 -16.053 1.00 62.49 172 ASN A CA 1
ATOM 1327 C C . ASN A 1 172 ? -47.549 34.369 -17.231 1.00 63.66 172 ASN A C 1
ATOM 1328 O O . ASN A 1 172 ? -48.136 34.213 -18.303 1.00 63.03 172 ASN A O 1
ATOM 1333 N N . ILE A 1 173 ? -46.295 33.966 -17.034 1.00 62.92 173 ILE A N 1
ATOM 1334 C CA . ILE A 1 173 ? -45.545 33.303 -18.089 1.00 63.15 173 ILE A CA 1
ATOM 1335 C C . ILE A 1 173 ? -46.247 32.050 -18.572 1.00 64.48 173 ILE A C 1
ATOM 1336 O O . ILE A 1 173 ? -46.193 31.729 -19.756 1.00 66.64 173 ILE A O 1
ATOM 1341 N N . GLY A 1 174 ? -46.891 31.326 -17.660 1.00 65.48 174 GLY A N 1
ATOM 1342 C CA . GLY A 1 174 ? -47.611 30.131 -18.071 1.00 61.51 174 GLY A CA 1
ATOM 1343 C C . GLY A 1 174 ? -48.632 30.604 -19.081 1.00 58.81 174 GLY A C 1
ATOM 1344 O O . GLY A 1 174 ? -48.583 30.227 -20.258 1.00 52.07 174 GLY A O 1
ATOM 1345 N N . LYS A 1 175 ? -49.530 31.471 -18.606 1.00 57.77 175 LYS A N 1
ATOM 1346 C CA . LYS A 1 175 ? -50.581 32.046 -19.435 1.00 54.95 175 LYS A CA 1
ATOM 1347 C C . LYS A 1 175 ? -49.979 32.459 -20.776 1.00 49.23 175 LYS A C 1
ATOM 1348 O O . LYS A 1 175 ? -50.562 32.215 -21.843 1.00 43.71 175 LYS A O 1
ATOM 1354 N N . SER A 1 176 ? -48.782 33.041 -20.697 1.00 46.84 176 SER A N 1
ATOM 1355 C CA . SER A 1 176 ? -48.042 33.509 -21.876 1.00 44.01 176 SER A CA 1
ATOM 1356 C C . SER A 1 176 ? -47.758 32.366 -22.806 1.00 42.37 176 SER A C 1
ATOM 1357 O O . SER A 1 176 ? -48.102 32.416 -23.976 1.00 42.58 176 SER A O 1
ATOM 1360 N N . LEU A 1 177 ? -47.109 31.339 -22.273 1.00 43.61 177 LEU A N 1
ATOM 1361 C CA . LEU A 1 177 ? -46.753 30.173 -23.072 1.00 48.65 177 LEU A CA 1
ATOM 1362 C C . LEU A 1 177 ? -47.966 29.488 -23.639 1.00 49.14 177 LEU A C 1
ATOM 1363 O O . LEU A 1 177 ? -48.011 29.176 -24.828 1.00 43.48 177 LEU A O 1
ATOM 1368 N N . ALA A 1 178 ? -48.942 29.244 -22.767 1.00 53.66 178 ALA A N 1
ATOM 1369 C CA . ALA A 1 178 ? -50.175 28.566 -23.151 1.00 55.12 178 ALA A CA 1
ATOM 1370 C C . ALA A 1 178 ? -50.842 29.254 -24.324 1.00 55.64 178 ALA A C 1
ATOM 1371 O O . ALA A 1 178 ? -51.096 28.604 -25.341 1.00 57.52 178 ALA A O 1
ATOM 1373 N N . LEU A 1 179 ? -51.118 30.553 -24.199 1.00 53.12 179 LEU A N 1
ATOM 1374 C CA . LEU A 1 179 ? -51.743 31.286 -25.296 1.00 54.48 179 LEU A CA 1
ATOM 1375 C C . LEU A 1 179 ? -51.031 31.045 -26.624 1.00 54.13 179 LEU A C 1
ATOM 1376 O O . LEU A 1 179 ? -51.646 30.625 -27.616 1.00 49.58 179 LEU A O 1
ATOM 1381 N N . ILE A 1 180 ? -49.731 31.316 -26.644 1.00 55.66 180 ILE A N 1
ATOM 1382 C CA . ILE A 1 180 ? -48.964 31.115 -27.863 1.00 59.09 180 ILE A CA 1
ATOM 1383 C C . ILE A 1 180 ? -49.122 29.697 -28.364 1.00 60.01 180 ILE A C 1
ATOM 1384 O O . ILE A 1 180 ? -49.312 29.475 -29.561 1.00 62.94 180 ILE A O 1
ATOM 1389 N N . MET A 1 181 ? -49.034 28.738 -27.450 1.00 59.06 181 MET A N 1
ATOM 1390 C CA . MET A 1 181 ? -49.205 27.340 -27.814 1.00 58.47 181 MET A CA 1
ATOM 1391 C C . MET A 1 181 ? -50.543 27.220 -28.510 1.00 59.42 181 MET A C 1
ATOM 1392 O O . MET A 1 181 ? -50.643 26.624 -29.577 1.00 60.56 181 MET A O 1
ATOM 1397 N N . LEU A 1 182 ? -51.576 27.799 -27.905 1.00 59.40 182 LEU A N 1
ATOM 1398 C CA . LEU A 1 182 ? -52.904 27.738 -28.495 1.00 59.68 182 LEU A CA 1
ATOM 1399 C C . LEU A 1 182 ? -52.894 28.329 -29.895 1.00 59.94 182 LEU A C 1
ATOM 1400 O O . LEU A 1 182 ? -53.308 27.685 -30.852 1.00 62.70 182 LEU A O 1
ATOM 1405 N N . LEU A 1 183 ? -52.413 29.554 -30.023 1.00 59.82 183 LEU A N 1
ATOM 1406 C CA . LEU A 1 183 ? -52.398 30.201 -31.329 1.00 60.23 183 LEU A CA 1
ATOM 1407 C C . LEU A 1 183 ? -51.893 29.265 -32.432 1.00 59.06 183 LEU A C 1
ATOM 1408 O O . LEU A 1 183 ? -52.410 29.289 -33.549 1.00 55.14 183 LEU A O 1
ATOM 1413 N N . PHE A 1 184 ? -50.910 28.425 -32.125 1.00 58.66 184 PHE A N 1
ATOM 1414 C CA . PHE A 1 184 ? -50.417 27.552 -33.164 1.00 60.59 184 PHE A CA 1
ATOM 1415 C C . PHE A 1 184 ? -51.069 26.178 -33.221 1.00 61.83 184 PHE A C 1
ATOM 1416 O O . PHE A 1 184 ? -51.042 25.519 -34.260 1.00 61.60 184 PHE A O 1
ATOM 1424 N N . GLY A 1 185 ? -51.684 25.753 -32.124 1.00 62.92 185 GLY A N 1
ATOM 1425 C CA . GLY A 1 185 ? -52.388 24.481 -32.144 1.00 62.95 185 GLY A CA 1
ATOM 1426 C C . GLY A 1 185 ? -53.665 24.736 -32.920 1.00 60.80 185 GLY A C 1
ATOM 1427 O O . GLY A 1 185 ? -54.142 23.895 -33.680 1.00 61.67 185 GLY A O 1
ATOM 1428 N N . LEU A 1 186 ? -54.192 25.939 -32.736 1.00 59.70 186 LEU A N 1
ATOM 1429 C CA . LEU A 1 186 ? -55.408 26.379 -33.386 1.00 59.62 186 LEU A CA 1
ATOM 1430 C C . LEU A 1 186 ? -55.128 26.786 -34.809 1.00 61.03 186 LEU A C 1
ATOM 1431 O O . LEU A 1 186 ? -56.026 26.783 -35.641 1.00 60.03 186 LEU A O 1
ATOM 1436 N N . LEU A 1 187 ? -53.875 27.135 -35.083 1.00 65.62 187 LEU A N 1
ATOM 1437 C CA . LEU A 1 187 ? -53.465 27.570 -36.420 1.00 67.72 187 LEU A CA 1
ATOM 1438 C C . LEU A 1 187 ? -53.042 26.430 -37.335 1.00 68.64 187 LEU A C 1
ATOM 1439 O O . LEU A 1 187 ? -53.024 26.585 -38.554 1.00 69.78 187 LEU A O 1
ATOM 1444 N N . SER A 1 188 ? -52.704 25.288 -36.747 1.00 71.36 188 SER A N 1
ATOM 1445 C CA . SER A 1 188 ? -52.317 24.110 -37.519 1.00 75.00 188 SER A CA 1
ATOM 1446 C C . SER A 1 188 ? -53.353 23.015 -37.246 1.00 76.94 188 SER A C 1
ATOM 1447 O O . SER A 1 188 ? -53.206 21.875 -37.705 1.00 76.69 188 SER A O 1
ATOM 1450 N N . MET A 1 189 ? -54.399 23.390 -36.503 1.00 78.04 189 MET A N 1
ATOM 1451 C CA . MET A 1 189 ? -55.473 22.488 -36.097 1.00 79.48 189 MET A CA 1
ATOM 1452 C C . MET A 1 189 ? -54.938 21.127 -35.684 1.00 80.84 189 MET A C 1
ATOM 1453 O O . MET A 1 189 ? -55.226 20.098 -36.299 1.00 80.56 189 MET A O 1
ATOM 1458 N N . ASN A 1 190 ? -54.154 21.155 -34.613 1.00 81.78 190 ASN A N 1
ATOM 1459 C CA . ASN A 1 190 ? -53.520 19.985 -34.037 1.00 83.38 190 ASN A CA 1
ATOM 1460 C C . ASN A 1 190 ? -54.035 19.828 -32.601 1.00 85.42 190 ASN A C 1
ATOM 1461 O O . ASN A 1 190 ? -53.417 20.299 -31.642 1.00 86.39 190 ASN A O 1
ATOM 1466 N N . ILE A 1 191 ? -55.181 19.168 -32.466 1.00 85.16 191 ILE A N 1
ATOM 1467 C CA . ILE A 1 191 ? -55.812 18.979 -31.167 1.00 86.72 191 ILE A CA 1
ATOM 1468 C C . ILE A 1 191 ? -54.876 18.881 -29.947 1.00 85.47 191 ILE A C 1
ATOM 1469 O O . ILE A 1 191 ? -54.980 19.693 -29.024 1.00 86.43 191 ILE A O 1
ATOM 1474 N N . ILE A 1 192 ? -53.965 17.907 -29.931 1.00 81.09 192 ILE A N 1
ATOM 1475 C CA . ILE A 1 192 ? -53.101 17.744 -28.769 1.00 76.51 192 ILE A CA 1
ATOM 1476 C C . ILE A 1 192 ? -52.456 19.042 -28.343 1.00 72.22 192 ILE A C 1
ATOM 1477 O O . ILE A 1 192 ? -52.453 19.380 -27.164 1.00 72.72 192 ILE A O 1
ATOM 1482 N N . LEU A 1 193 ? -51.918 19.781 -29.297 1.00 67.34 193 LEU A N 1
ATOM 1483 C CA . LEU A 1 193 ? -51.283 21.042 -28.959 1.00 65.00 193 LEU A CA 1
ATOM 1484 C C . LEU A 1 193 ? -52.302 21.837 -28.185 1.00 62.95 193 LEU A C 1
ATOM 1485 O O . LEU A 1 193 ? -52.069 22.213 -27.047 1.00 61.44 193 LEU A O 1
ATOM 1490 N N . ILE A 1 194 ? -53.449 22.062 -28.816 1.00 63.22 194 ILE A N 1
ATOM 1491 C CA . ILE A 1 194 ? -54.562 22.796 -28.205 1.00 62.11 194 ILE A CA 1
ATOM 1492 C C . ILE A 1 194 ? -54.908 22.266 -26.815 1.00 59.32 194 ILE A C 1
ATOM 1493 O O . ILE A 1 194 ? -54.884 22.992 -25.827 1.00 55.78 194 ILE A O 1
ATOM 1498 N N . LEU A 1 195 ? -55.224 20.985 -26.757 1.00 60.05 195 LEU A N 1
ATOM 1499 C CA . LEU A 1 195 ? -55.599 20.337 -25.514 1.00 62.43 195 LEU A CA 1
ATOM 1500 C C . LEU A 1 195 ? -54.603 20.595 -24.372 1.00 61.28 195 LEU A C 1
ATOM 1501 O O . LEU A 1 195 ? -54.994 20.852 -23.227 1.00 61.66 195 LEU A O 1
ATOM 1506 N N . VAL A 1 196 ? -53.318 20.531 -24.690 1.00 59.15 196 VAL A N 1
ATOM 1507 C CA . VAL A 1 196 ? -52.283 20.755 -23.698 1.00 56.12 196 VAL A CA 1
ATOM 1508 C C . VAL A 1 196 ? -52.219 22.249 -23.336 1.00 54.79 196 VAL A C 1
ATOM 1509 O O . VAL A 1 196 ? -52.075 22.613 -22.167 1.00 52.28 196 VAL A O 1
ATOM 1513 N N . SER A 1 197 ? -52.366 23.112 -24.341 1.00 53.69 197 SER A N 1
ATOM 1514 C CA . SER A 1 197 ? -52.295 24.549 -24.101 1.00 49.97 197 SER A CA 1
ATOM 1515 C C . SER A 1 197 ? -53.342 24.929 -23.096 1.00 46.52 197 SER A C 1
ATOM 1516 O O . SER A 1 197 ? -53.111 25.803 -22.272 1.00 48.34 197 SER A O 1
ATOM 1519 N N . LEU A 1 198 ? -54.486 24.267 -23.134 1.00 44.04 198 LEU A N 1
ATOM 1520 C CA . LEU A 1 198 ? -55.530 24.604 -22.176 1.00 45.54 198 LEU A CA 1
ATOM 1521 C C . LEU A 1 198 ? -55.186 24.164 -20.755 1.00 44.01 198 LEU A C 1
ATOM 1522 O O . LEU A 1 198 ? -55.423 24.923 -19.804 1.00 41.96 198 LEU A O 1
ATOM 1527 N N . PHE A 1 199 ? -54.621 22.958 -20.614 1.00 42.72 199 PHE A N 1
ATOM 1528 C CA . PHE A 1 199 ? -54.241 22.440 -19.301 1.00 41.00 199 PHE A CA 1
ATOM 1529 C C . PHE A 1 199 ? -53.256 23.349 -18.633 1.00 43.01 199 PHE A C 1
ATOM 1530 O O . PHE A 1 199 ? -53.463 23.773 -17.490 1.00 44.05 199 PHE A O 1
ATOM 1538 N N . VAL A 1 200 ? -52.175 23.644 -19.350 1.00 45.19 200 VAL A N 1
ATOM 1539 C CA . VAL A 1 200 ? -51.141 24.535 -18.843 1.00 44.86 200 VAL A CA 1
ATOM 1540 C C . VAL A 1 200 ? -51.813 25.822 -18.403 1.00 47.47 200 VAL A C 1
ATOM 1541 O O . VAL A 1 200 ? -51.850 26.108 -17.205 1.00 48.85 200 VAL A O 1
ATOM 1545 N N . TYR A 1 201 ? -52.362 26.574 -19.365 1.00 45.63 201 TYR A N 1
ATOM 1546 C CA . TYR A 1 201 ? -53.016 27.831 -19.066 1.00 46.22 201 TYR A CA 1
ATOM 1547 C C . TYR A 1 201 ? -53.979 27.804 -17.895 1.00 49.75 201 TYR A C 1
ATOM 1548 O O . TYR A 1 201 ? -53.784 28.547 -16.948 1.00 53.63 201 TYR A O 1
ATOM 1557 N N . PHE A 1 202 ? -55.034 27.002 -17.923 1.00 52.29 202 PHE A N 1
ATOM 1558 C CA . PHE A 1 202 ? -55.915 27.026 -16.748 1.00 58.73 202 PHE A CA 1
ATOM 1559 C C . PHE A 1 202 ? -55.183 26.521 -15.501 1.00 60.52 202 PHE A C 1
ATOM 1560 O O . PHE A 1 202 ? -55.668 26.667 -14.370 1.00 59.94 202 PHE A O 1
ATOM 1568 N N . GLY A 1 203 ? -54.010 25.930 -15.727 1.00 60.76 203 GLY A N 1
ATOM 1569 C CA . GLY A 1 203 ? -53.208 25.428 -14.635 1.00 61.85 203 GLY A CA 1
ATOM 1570 C C . GLY A 1 203 ? -52.504 26.591 -13.973 1.00 63.69 203 GLY A C 1
ATOM 1571 O O . GLY A 1 203 ? -52.239 26.573 -12.765 1.00 66.48 203 GLY A O 1
ATOM 1572 N N . ALA A 1 204 ? -52.212 27.616 -14.768 1.00 64.45 204 ALA A N 1
ATOM 1573 C CA . ALA A 1 204 ? -51.530 28.812 -14.273 1.00 65.35 204 ALA A CA 1
ATOM 1574 C C . ALA A 1 204 ? -52.532 29.712 -13.608 1.00 63.96 204 ALA A C 1
ATOM 1575 O O . ALA A 1 204 ? -52.295 30.235 -12.538 1.00 64.35 204 ALA A O 1
ATOM 1577 N N . GLU A 1 205 ? -53.666 29.869 -14.259 1.00 67.18 205 GLU A N 1
ATOM 1578 C CA . GLU A 1 205 ? -54.720 30.739 -13.779 1.00 72.48 205 GLU A CA 1
ATOM 1579 C C . GLU A 1 205 ? -55.293 30.285 -12.427 1.00 72.43 205 GLU A C 1
ATOM 1580 O O . GLU A 1 205 ? -55.570 31.100 -11.536 1.00 68.60 205 GLU A O 1
ATOM 1586 N N . GLN A 1 206 ? -55.463 28.979 -12.279 1.00 73.06 206 GLN A N 1
ATOM 1587 C CA . GLN A 1 206 ? -56.009 28.427 -11.054 1.00 73.17 206 GLN A CA 1
ATOM 1588 C C . GLN A 1 206 ? -55.144 28.846 -9.869 1.00 70.94 206 GLN A C 1
ATOM 1589 O O . GLN A 1 206 ? -55.577 28.796 -8.723 1.00 73.02 206 GLN A O 1
ATOM 1595 N N . GLU A 1 207 ? -53.928 29.291 -10.159 1.00 69.00 207 GLU A N 1
ATOM 1596 C CA . GLU A 1 207 ? -52.979 29.713 -9.129 1.00 66.70 207 GLU A CA 1
ATOM 1597 C C . GLU A 1 207 ? -53.148 31.189 -8.740 1.00 65.63 207 GLU A C 1
ATOM 1598 O O . GLU A 1 207 ? -53.172 31.522 -7.559 1.00 64.50 207 GLU A O 1
ATOM 1604 N N . SER A 1 208 ? -53.249 32.061 -9.745 1.00 63.84 208 SER A N 1
ATOM 1605 C CA . SER A 1 208 ? -53.435 33.491 -9.533 1.00 59.41 208 SER A CA 1
ATOM 1606 C C . SER A 1 208 ? -54.684 33.673 -8.723 1.00 56.54 208 SER A C 1
ATOM 1607 O O . SER A 1 208 ? -54.682 34.349 -7.711 1.00 56.92 208 SER A O 1
ATOM 1610 N N . ARG A 1 209 ? -55.756 33.057 -9.193 1.00 56.42 209 ARG A N 1
ATOM 1611 C CA . ARG A 1 209 ? -57.068 33.120 -8.547 1.00 55.35 209 ARG A CA 1
ATOM 1612 C C . ARG A 1 209 ? -56.967 32.932 -7.035 1.00 51.69 209 ARG A C 1
ATOM 1613 O O . ARG A 1 209 ? -57.109 33.890 -6.264 1.00 48.05 209 ARG A O 1
ATOM 1621 N N . VAL A 1 210 ? -56.730 31.686 -6.630 1.00 48.95 210 VAL A N 1
ATOM 1622 C CA . VAL A 1 210 ? -56.596 31.311 -5.221 1.00 48.73 210 VAL A CA 1
ATOM 1623 C C . VAL A 1 210 ? -55.615 32.192 -4.427 1.00 47.27 210 VAL A C 1
ATOM 1624 O O . VAL A 1 210 ? -55.989 32.795 -3.410 1.00 46.83 210 VAL A O 1
ATOM 1628 N N . VAL A 1 211 ? -54.360 32.251 -4.870 1.00 44.76 211 VAL A N 1
ATOM 1629 C CA . VAL A 1 211 ? -53.376 33.094 -4.192 1.00 42.95 211 VAL A CA 1
ATOM 1630 C C . VAL A 1 211 ? -54.064 34.447 -4.000 1.00 43.14 211 VAL A C 1
ATOM 1631 O O . VAL A 1 211 ? -54.417 34.825 -2.885 1.00 39.85 211 VAL A O 1
ATOM 1635 N N . GLU A 1 212 ? -54.273 35.144 -5.118 1.00 44.87 212 GLU A N 1
ATOM 1636 C CA . GLU A 1 212 ? -54.903 36.445 -5.137 1.00 43.63 212 GLU A CA 1
ATOM 1637 C C . GLU A 1 212 ? -56.093 36.500 -4.218 1.00 44.23 212 GLU A C 1
ATOM 1638 O O . GLU A 1 212 ? -56.062 37.259 -3.261 1.00 47.19 212 GLU A O 1
ATOM 1644 N N . VAL A 1 213 ? -57.147 35.729 -4.479 1.00 44.03 213 VAL A N 1
ATOM 1645 C CA . VAL A 1 213 ? -58.298 35.781 -3.564 1.00 46.16 213 VAL A CA 1
ATOM 1646 C C . VAL A 1 213 ? -57.740 35.880 -2.154 1.00 50.19 213 VAL A C 1
ATOM 1647 O O . VAL A 1 213 ? -57.966 36.870 -1.459 1.00 46.15 213 VAL A O 1
ATOM 1651 N N . GLU A 1 214 ? -56.973 34.853 -1.772 1.00 55.63 214 GLU A N 1
ATOM 1652 C CA . GLU A 1 214 ? -56.340 34.768 -0.457 1.00 60.59 214 GLU A CA 1
ATOM 1653 C C . GLU A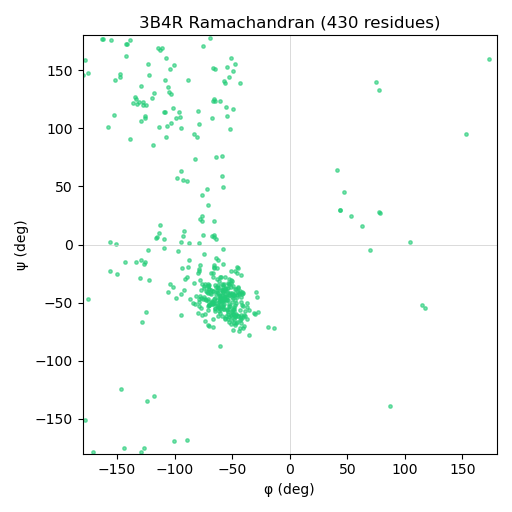 1 214 ? -55.718 36.084 0.027 1.00 62.18 214 GLU A C 1
ATOM 1654 O O . GLU A 1 214 ? -56.109 36.631 1.061 1.00 61.94 214 GLU A O 1
ATOM 1660 N N . THR A 1 215 ? -54.736 36.585 -0.705 1.00 63.44 215 THR A N 1
ATOM 1661 C CA . THR A 1 215 ? -54.126 37.829 -0.319 1.00 64.69 215 THR A CA 1
ATOM 1662 C C . THR A 1 215 ? -55.216 38.792 0.153 1.00 65.76 215 THR A C 1
ATOM 1663 O O . THR A 1 215 ? -55.227 39.163 1.316 1.00 67.19 215 THR A O 1
ATOM 1667 N N . ILE A 1 216 ? -56.145 39.161 -0.730 1.00 67.13 216 ILE A N 1
ATOM 1668 C CA . ILE A 1 216 ? -57.235 40.087 -0.381 1.00 70.14 216 ILE A CA 1
ATOM 1669 C C . ILE A 1 216 ? -57.847 39.783 0.980 1.00 74.10 216 ILE A C 1
ATOM 1670 O O . ILE A 1 216 ? -58.190 40.686 1.732 1.00 74.16 216 ILE A O 1
ATOM 1675 N N . PHE A 1 217 ? -58.010 38.497 1.271 1.00 81.09 217 PHE A N 1
ATOM 1676 C CA . PHE A 1 217 ? -58.601 38.038 2.524 1.00 86.95 217 PHE A CA 1
ATOM 1677 C C . PHE A 1 217 ? -57.647 38.297 3.697 1.00 89.22 217 PHE A C 1
ATOM 1678 O O . PHE A 1 217 ? -58.087 38.627 4.802 1.00 90.38 217 PHE A O 1
ATOM 1686 N N . LYS A 1 218 ? -56.343 38.178 3.452 1.00 91.42 218 LYS A N 1
ATOM 1687 C CA . LYS A 1 218 ? -55.352 38.438 4.493 1.00 93.77 218 LYS A CA 1
ATOM 1688 C C . LYS A 1 218 ? -55.227 39.936 4.729 1.00 94.74 218 LYS A C 1
ATOM 1689 O O . LYS A 1 218 ? -55.046 40.388 5.861 1.00 95.46 218 LYS A O 1
ATOM 1695 N N . ASN A 1 219 ? -55.318 40.704 3.648 1.00 95.67 219 ASN A N 1
ATOM 1696 C CA . ASN A 1 219 ? -55.219 42.153 3.731 1.00 95.31 219 ASN A CA 1
ATOM 1697 C C . ASN A 1 219 ? -56.515 42.687 4.276 1.00 95.20 219 ASN A C 1
ATOM 1698 O O . ASN A 1 219 ? -56.836 43.856 4.106 1.00 93.85 219 ASN A O 1
ATOM 1703 N N . ILE A 1 220 ? -57.255 41.796 4.928 1.00 98.02 220 ILE A N 1
ATOM 1704 C CA . ILE A 1 220 ? -58.530 42.115 5.556 1.00 101.23 220 ILE A CA 1
ATOM 1705 C C . ILE A 1 220 ? -59.523 42.747 4.588 1.00 102.96 220 ILE A C 1
ATOM 1706 O O . ILE A 1 220 ? -59.081 43.438 3.641 1.00 105.23 220 ILE A O 1
ATOM 1711 N N . TYR B 1 3 ? -26.177 45.525 -33.928 1.00 186.93 3 TYR B N 1
ATOM 1712 C CA . TYR B 1 3 ? -25.203 44.405 -33.794 1.00 186.44 3 TYR B CA 1
ATOM 1713 C C . TYR B 1 3 ? -24.592 44.363 -32.390 1.00 185.06 3 TYR B C 1
ATOM 1714 O O . TYR B 1 3 ? -24.783 45.279 -31.591 1.00 184.12 3 TYR B O 1
ATOM 1723 N N . SER B 1 4 ? -23.854 43.295 -32.105 1.00 183.54 4 SER B N 1
ATOM 1724 C CA . SER B 1 4 ? -23.237 43.098 -30.796 1.00 181.94 4 SER B CA 1
ATOM 1725 C C . SER B 1 4 ? -21.843 43.691 -30.656 1.00 180.99 4 SER B C 1
ATOM 1726 O O . SER B 1 4 ? -21.397 44.461 -31.502 1.00 180.71 4 SER B O 1
ATOM 1729 N N . ILE B 1 5 ? -21.159 43.322 -29.577 1.00 179.98 5 ILE B N 1
ATOM 1730 C CA . ILE B 1 5 ? -19.818 43.826 -29.315 1.00 179.33 5 ILE B CA 1
ATOM 1731 C C . ILE B 1 5 ? -18.826 42.717 -28.981 1.00 178.81 5 ILE B C 1
ATOM 1732 O O . ILE B 1 5 ? -19.026 41.947 -28.042 1.00 178.15 5 ILE B O 1
ATOM 1737 N N . ARG B 1 6 ? -17.753 42.651 -29.765 1.00 178.74 6 ARG B N 1
ATOM 1738 C CA . ARG B 1 6 ? -16.708 41.651 -29.585 1.00 178.44 6 ARG B CA 1
ATOM 1739 C C . ARG B 1 6 ? -16.249 41.587 -28.136 1.00 177.44 6 ARG B C 1
ATOM 1740 O O . ARG B 1 6 ? -16.267 42.589 -27.425 1.00 178.02 6 ARG B O 1
ATOM 1748 N N . LEU B 1 7 ? -15.836 40.401 -27.706 1.00 176.10 7 LEU B N 1
ATOM 1749 C CA . LEU B 1 7 ? -15.376 40.185 -26.341 1.00 175.55 7 LEU B CA 1
ATOM 1750 C C . LEU B 1 7 ? -14.014 39.505 -26.387 1.00 174.97 7 LEU B C 1
ATOM 1751 O O . LEU B 1 7 ? -12.999 40.084 -26.000 1.00 175.14 7 LEU B O 1
ATOM 1756 N N . PHE B 1 8 ? -14.011 38.266 -26.865 1.00 174.52 8 PHE B N 1
ATOM 1757 C CA . PHE B 1 8 ? -12.797 37.473 -27.007 1.00 174.41 8 PHE B CA 1
ATOM 1758 C C . PHE B 1 8 ? -13.136 36.131 -27.637 1.00 174.03 8 PHE B C 1
ATOM 1759 O O . PHE B 1 8 ? -14.279 35.692 -27.587 1.00 174.03 8 PHE B O 1
ATOM 1767 N N . LYS B 1 9 ? -12.140 35.482 -28.228 1.00 174.42 9 LYS B N 1
ATOM 1768 C CA . LYS B 1 9 ? -12.345 34.192 -28.875 1.00 174.97 9 LYS B CA 1
ATOM 1769 C C . LYS B 1 9 ? -11.736 33.034 -28.086 1.00 175.16 9 LYS B C 1
ATOM 1770 O O . LYS B 1 9 ? -10.847 33.227 -27.258 1.00 175.50 9 LYS B O 1
ATOM 1776 N N . ILE B 1 10 ? -12.211 31.826 -28.375 1.00 175.19 10 ILE B N 1
ATOM 1777 C CA . ILE B 1 10 ? -11.743 30.603 -27.727 1.00 174.97 10 ILE B CA 1
ATOM 1778 C C . ILE B 1 10 ? -11.830 29.465 -28.741 1.00 175.20 10 ILE B C 1
ATOM 1779 O O . ILE B 1 10 ? -12.724 29.455 -29.586 1.00 175.45 10 ILE B O 1
ATOM 1784 N N . MET B 1 11 ? -10.901 28.516 -28.654 1.00 175.04 11 MET B N 1
ATOM 1785 C CA . MET B 1 11 ? -10.854 27.368 -29.562 1.00 174.23 11 MET B CA 1
ATOM 1786 C C . MET B 1 11 ? -11.093 27.741 -31.028 1.00 172.64 11 MET B C 1
ATOM 1787 O O . MET B 1 11 ? -11.621 26.939 -31.803 1.00 172.75 11 MET B O 1
ATOM 1792 N N . GLY B 1 12 ? -10.704 28.959 -31.400 1.00 170.19 12 GLY B N 1
ATOM 1793 C CA . GLY B 1 12 ? -10.867 29.412 -32.772 1.00 166.68 12 GLY B CA 1
ATOM 1794 C C . GLY B 1 12 ? -12.272 29.832 -33.170 1.00 164.10 12 GLY B C 1
ATOM 1795 O O . GLY B 1 12 ? -12.638 29.747 -34.344 1.00 163.95 12 GLY B O 1
ATOM 1796 N N . ILE B 1 13 ? -13.059 30.291 -32.202 1.00 161.04 13 ILE B N 1
ATOM 1797 C CA . ILE B 1 13 ? -14.426 30.723 -32.472 1.00 157.17 13 ILE B CA 1
ATOM 1798 C C . ILE B 1 13 ? -14.707 32.066 -31.800 1.00 153.89 13 ILE B C 1
ATOM 1799 O O . ILE B 1 13 ? -14.510 32.223 -30.593 1.00 153.32 13 ILE B O 1
ATOM 1804 N N . PRO B 1 14 ? -15.163 33.056 -32.580 1.00 150.63 14 PRO B N 1
ATOM 1805 C CA . PRO B 1 14 ? -15.470 34.388 -32.054 1.00 148.03 14 PRO B CA 1
ATOM 1806 C C . PRO B 1 14 ? -16.644 34.378 -31.079 1.00 145.46 14 PRO B C 1
ATOM 1807 O O . PRO B 1 14 ? -17.732 33.905 -31.410 1.00 146.54 14 PRO B O 1
ATOM 1811 N N . ILE B 1 15 ? -16.420 34.896 -29.876 1.00 141.49 15 ILE B N 1
ATOM 1812 C CA . ILE B 1 15 ? -17.472 34.960 -28.866 1.00 135.86 15 ILE B CA 1
ATOM 1813 C C . ILE B 1 15 ? -17.911 36.409 -28.648 1.00 132.04 15 ILE B C 1
ATOM 1814 O O . ILE B 1 15 ? -17.138 37.241 -28.176 1.00 132.93 15 ILE B O 1
ATOM 1819 N N . GLU B 1 16 ? -19.160 36.694 -29.006 1.00 126.84 16 GLU B N 1
ATOM 1820 C CA . GLU B 1 16 ? -19.723 38.033 -28.883 1.00 121.85 16 GLU B CA 1
ATOM 1821 C C . GLU B 1 16 ? -20.812 38.174 -27.818 1.00 119.00 16 GLU B C 1
ATOM 1822 O O . GLU B 1 16 ? -21.316 37.189 -27.278 1.00 117.81 16 GLU B O 1
ATOM 1828 N N . LEU B 1 17 ? -21.171 39.422 -27.536 1.00 115.90 17 LEU B N 1
ATOM 1829 C CA . LEU B 1 17 ? -22.179 39.751 -26.538 1.00 112.11 17 LEU B CA 1
ATOM 1830 C C . LEU B 1 17 ? -23.240 40.638 -27.190 1.00 112.03 17 LEU B C 1
ATOM 1831 O O . LEU B 1 17 ? -22.980 41.805 -27.486 1.00 111.79 17 LEU B O 1
ATOM 1836 N N . HIS B 1 18 ? -24.431 40.086 -27.407 1.00 111.74 18 HIS B N 1
ATOM 1837 C CA . HIS B 1 18 ? -25.525 40.823 -28.035 1.00 111.00 18 HIS B CA 1
ATOM 1838 C C . HIS B 1 18 ? -26.008 41.968 -27.145 1.00 109.41 18 HIS B C 1
ATOM 1839 O O . HIS B 1 18 ? -25.899 41.890 -25.923 1.00 108.86 18 HIS B O 1
ATOM 1846 N N . ILE B 1 19 ? -26.540 43.026 -27.754 1.00 107.80 19 ILE B N 1
ATOM 1847 C CA . ILE B 1 19 ? -27.039 44.171 -26.990 1.00 108.14 19 ILE B CA 1
ATOM 1848 C C . ILE B 1 19 ? -27.859 43.655 -25.818 1.00 106.02 19 ILE B C 1
ATOM 1849 O O . ILE B 1 19 ? -27.856 44.233 -24.727 1.00 107.70 19 ILE B O 1
ATOM 1854 N N . THR B 1 20 ? -28.577 42.568 -26.077 1.00 100.81 20 THR B N 1
ATOM 1855 C CA . THR B 1 20 ? -29.410 41.904 -25.088 1.00 93.78 20 THR B CA 1
ATOM 1856 C C . THR B 1 20 ? -28.672 41.834 -23.747 1.00 90.75 20 THR B C 1
ATOM 1857 O O . THR B 1 20 ? -29.230 42.128 -22.685 1.00 90.24 20 THR B O 1
ATOM 1861 N N . PHE B 1 21 ? -27.404 41.448 -23.811 1.00 85.23 21 PHE B N 1
ATOM 1862 C CA . PHE B 1 21 ? -26.600 41.317 -22.615 1.00 79.34 21 PHE B CA 1
ATOM 1863 C C . PHE B 1 21 ? -26.078 42.654 -22.123 1.00 78.67 21 PHE B C 1
ATOM 1864 O O . PHE B 1 21 ? -25.778 42.826 -20.935 1.00 77.61 21 PHE B O 1
ATOM 1872 N N . ILE B 1 22 ? -25.966 43.609 -23.034 1.00 77.90 22 ILE B N 1
ATOM 1873 C CA . ILE B 1 22 ? -25.490 44.919 -22.636 1.00 78.63 22 ILE B CA 1
ATOM 1874 C C . ILE B 1 22 ? -26.629 45.606 -21.909 1.00 76.88 22 ILE B C 1
ATOM 1875 O O . ILE B 1 22 ? -26.432 46.163 -20.831 1.00 78.62 22 ILE B O 1
ATOM 1880 N N . LEU B 1 23 ? -27.823 45.552 -22.488 1.00 74.41 23 LEU B N 1
ATOM 1881 C CA . LEU B 1 23 ? -28.986 46.147 -21.847 1.00 72.72 23 LEU B CA 1
ATOM 1882 C C . LEU B 1 23 ? -29.149 45.501 -20.467 1.00 72.55 23 LEU B C 1
ATOM 1883 O O . LEU B 1 23 ? -29.336 46.192 -19.454 1.00 69.14 23 LEU B O 1
ATOM 1888 N N . PHE B 1 24 ? -29.066 44.169 -20.436 1.00 73.19 24 PHE B N 1
ATOM 1889 C CA . PHE B 1 24 ? -29.197 43.437 -19.182 1.00 72.87 24 PHE B CA 1
ATOM 1890 C C . PHE B 1 24 ? -28.071 43.838 -18.235 1.00 74.29 24 PHE B C 1
ATOM 1891 O O . PHE B 1 24 ? -28.275 43.942 -17.025 1.00 72.15 24 PHE B O 1
ATOM 1899 N N . LEU B 1 25 ? -26.880 44.057 -18.778 1.00 77.63 25 LEU B N 1
ATOM 1900 C CA . LEU B 1 25 ? -25.773 44.506 -17.940 1.00 84.09 25 LEU B CA 1
ATOM 1901 C C . LEU B 1 25 ? -26.154 45.866 -17.333 1.00 86.20 25 LEU B C 1
ATOM 1902 O O . LEU B 1 25 ? -26.101 46.065 -16.112 1.00 86.41 25 LEU B O 1
ATOM 1907 N N . VAL B 1 26 ? -26.524 46.792 -18.216 1.00 86.81 26 VAL B N 1
ATOM 1908 C CA . VAL B 1 26 ? -26.909 48.137 -17.838 1.00 86.75 26 VAL B CA 1
ATOM 1909 C C . VAL B 1 26 ? -27.944 48.126 -16.732 1.00 88.51 26 VAL B C 1
ATOM 1910 O O . VAL B 1 26 ? -27.796 48.827 -15.734 1.00 88.34 26 VAL B O 1
ATOM 1914 N N . VAL B 1 27 ? -28.993 47.332 -16.897 1.00 91.06 27 VAL B N 1
ATOM 1915 C CA . VAL B 1 27 ? -30.020 47.268 -15.861 1.00 95.19 27 VAL B CA 1
ATOM 1916 C C . VAL B 1 27 ? -29.395 46.839 -14.529 1.00 97.90 27 VAL B C 1
ATOM 1917 O O . VAL B 1 27 ? -29.737 47.385 -13.477 1.00 98.39 27 VAL B O 1
ATOM 1921 N N . ILE B 1 28 ? -28.473 45.875 -14.576 1.00 100.16 28 ILE B N 1
ATOM 1922 C CA . ILE B 1 28 ? -27.819 45.390 -13.361 1.00 101.20 28 ILE B CA 1
ATOM 1923 C C . ILE B 1 28 ? -26.889 46.416 -12.727 1.00 102.40 28 ILE B C 1
ATOM 1924 O O . ILE B 1 28 ? -26.869 46.567 -11.506 1.00 101.78 28 ILE B O 1
ATOM 1929 N N . ILE B 1 29 ? -26.110 47.111 -13.550 1.00 104.21 29 ILE B N 1
ATOM 1930 C CA . ILE B 1 29 ? -25.213 48.145 -13.039 1.00 106.01 29 ILE B CA 1
ATOM 1931 C C . ILE B 1 29 ? -26.068 49.182 -12.312 1.00 105.70 29 ILE B C 1
ATOM 1932 O O . ILE B 1 29 ? -25.762 49.595 -11.195 1.00 104.81 29 ILE B O 1
ATOM 1937 N N . GLY B 1 30 ? -27.149 49.592 -12.959 1.00 105.71 30 GLY B N 1
ATOM 1938 C CA . GLY B 1 30 ? -28.032 50.563 -12.353 1.00 106.13 30 GLY B CA 1
ATOM 1939 C C . GLY B 1 30 ? -28.637 50.021 -11.076 1.00 106.28 30 GLY B C 1
ATOM 1940 O O . GLY B 1 30 ? -28.734 50.737 -10.090 1.00 106.15 30 GLY B O 1
ATOM 1941 N N . LEU B 1 31 ? -29.046 48.756 -11.096 1.00 107.80 31 LEU B N 1
ATOM 1942 C CA . LEU B 1 31 ? -29.645 48.113 -9.928 1.00 109.40 31 LEU B CA 1
ATOM 1943 C C . LEU B 1 31 ? -28.644 47.986 -8.793 1.00 111.20 31 LEU B C 1
ATOM 1944 O O . LEU B 1 31 ? -29.034 47.764 -7.647 1.00 111.47 31 LEU B O 1
ATOM 1949 N N . SER B 1 32 ? -27.357 48.104 -9.114 1.00 112.62 32 SER B N 1
ATOM 1950 C CA . SER B 1 32 ? -26.321 48.000 -8.094 1.00 114.92 32 SER B CA 1
ATOM 1951 C C . SER B 1 32 ? -25.977 49.372 -7.537 1.00 117.05 32 SER B C 1
ATOM 1952 O O . SER B 1 32 ? -24.993 49.547 -6.818 1.00 118.48 32 SER B O 1
ATOM 1955 N N . ILE B 1 33 ? -26.813 50.343 -7.874 1.00 118.54 33 ILE B N 1
ATOM 1956 C CA . ILE B 1 33 ? -26.639 51.709 -7.416 1.00 119.34 33 ILE B CA 1
ATOM 1957 C C . ILE B 1 33 ? -27.954 52.123 -6.770 1.00 120.83 33 ILE B C 1
ATOM 1958 O O . ILE B 1 33 ? -28.020 53.087 -6.010 1.00 120.42 33 ILE B O 1
ATOM 1963 N N . MET B 1 34 ? -28.996 51.353 -7.072 1.00 123.25 34 MET B N 1
ATOM 1964 C CA . MET B 1 34 ? -30.329 51.574 -6.521 1.00 125.41 34 MET B CA 1
ATOM 1965 C C . MET B 1 34 ? -30.198 51.291 -5.041 1.00 125.00 34 MET B C 1
ATOM 1966 O O . MET B 1 34 ? -30.784 51.964 -4.194 1.00 125.98 34 MET B O 1
ATOM 1971 N N . ASN B 1 35 ? -29.432 50.252 -4.752 1.00 123.77 35 ASN B N 1
ATOM 1972 C CA . ASN B 1 35 ? -29.181 49.843 -3.392 1.00 123.77 35 ASN B CA 1
ATOM 1973 C C . ASN B 1 35 ? -27.710 49.484 -3.355 1.00 122.70 35 ASN B C 1
ATOM 1974 O O . ASN B 1 35 ? -27.034 49.519 -4.383 1.00 121.72 35 ASN B O 1
ATOM 1979 N N . ASN B 1 36 ? -27.216 49.144 -2.172 1.00 122.18 36 ASN B N 1
ATOM 1980 C CA . ASN B 1 36 ? -25.818 48.787 -2.003 1.00 120.93 36 ASN B CA 1
ATOM 1981 C C . ASN B 1 36 ? -25.628 47.335 -2.402 1.00 120.75 36 ASN B C 1
ATOM 1982 O O . ASN B 1 36 ? -25.438 46.453 -1.561 1.00 120.82 36 ASN B O 1
ATOM 1987 N N . SER B 1 37 ? -25.680 47.114 -3.712 1.00 120.34 37 SER B N 1
ATOM 1988 C CA . SER B 1 37 ? -25.540 45.791 -4.301 1.00 119.64 37 SER B CA 1
ATOM 1989 C C . SER B 1 37 ? -24.155 45.203 -4.184 1.00 118.33 37 SER B C 1
ATOM 1990 O O . SER B 1 37 ? -23.221 45.827 -3.688 1.00 119.73 37 SER B O 1
ATOM 1993 N N . ILE B 1 38 ? -24.062 43.984 -4.691 1.00 116.29 38 ILE B N 1
ATOM 1994 C CA . ILE B 1 38 ? -22.863 43.165 -4.743 1.00 114.52 38 ILE B CA 1
ATOM 1995 C C . ILE B 1 38 ? -23.473 42.025 -5.524 1.00 113.52 38 ILE B C 1
ATOM 1996 O O . ILE B 1 38 ? -22.943 41.552 -6.528 1.00 115.07 38 ILE B O 1
ATOM 2001 N N . PHE B 1 39 ? -24.647 41.641 -5.036 1.00 110.17 39 PHE B N 1
ATOM 2002 C CA . PHE B 1 39 ? -25.451 40.555 -5.559 1.00 104.95 39 PHE B CA 1
ATOM 2003 C C . PHE B 1 39 ? -25.821 40.689 -7.019 1.00 103.76 39 PHE B C 1
ATOM 2004 O O . PHE B 1 39 ? -25.529 39.797 -7.811 1.00 103.47 39 PHE B O 1
ATOM 2012 N N . TRP B 1 40 ? -26.448 41.800 -7.387 1.00 102.82 40 TRP B N 1
ATOM 2013 C CA . TRP B 1 40 ? -26.832 41.997 -8.776 1.00 102.09 40 TRP B CA 1
ATOM 2014 C C . TRP B 1 40 ? -25.646 41.906 -9.732 1.00 100.57 40 TRP B C 1
ATOM 2015 O O . TRP B 1 40 ? -25.779 41.430 -10.864 1.00 100.52 40 TRP B O 1
ATOM 2026 N N . ALA B 1 41 ? -24.481 42.347 -9.273 1.00 97.46 41 ALA B N 1
ATOM 2027 C CA . ALA B 1 41 ? -23.279 42.268 -10.088 1.00 93.40 41 ALA B CA 1
ATOM 2028 C C . ALA B 1 41 ? -22.886 40.797 -10.124 1.00 90.18 41 ALA B C 1
ATOM 2029 O O . ALA B 1 41 ? -22.611 40.251 -11.186 1.00 91.93 41 ALA B O 1
ATOM 2031 N N . VAL B 1 42 ? -22.870 40.169 -8.950 1.00 85.86 42 VAL B N 1
ATOM 2032 C CA . VAL B 1 42 ? -22.530 38.751 -8.800 1.00 84.36 42 VAL B CA 1
ATOM 2033 C C . VAL B 1 42 ? -23.307 37.903 -9.794 1.00 83.94 42 VAL B C 1
ATOM 2034 O O . VAL B 1 42 ? -22.735 37.124 -10.567 1.00 83.13 42 VAL B O 1
ATOM 2038 N N . LEU B 1 43 ? -24.629 38.044 -9.738 1.00 81.97 43 LEU B N 1
ATOM 2039 C CA . LEU B 1 43 ? -25.518 37.290 -10.608 1.00 77.08 43 LEU B CA 1
ATOM 2040 C C . LEU B 1 43 ? -25.125 37.445 -12.072 1.00 73.63 43 LEU B C 1
ATOM 2041 O O . LEU B 1 43 ? -24.869 36.459 -12.756 1.00 72.61 43 LEU B O 1
ATOM 2046 N N . PHE B 1 44 ? -25.053 38.676 -12.555 1.00 69.62 44 PHE B N 1
ATOM 2047 C CA . PHE B 1 44 ? -24.680 38.875 -13.944 1.00 68.42 44 PHE B CA 1
ATOM 2048 C C . PHE B 1 44 ? -23.463 38.030 -14.331 1.00 68.07 44 PHE B C 1
ATOM 2049 O O . PHE B 1 44 ? -23.376 37.500 -15.442 1.00 68.42 44 PHE B O 1
ATOM 2057 N N . ILE B 1 45 ? -22.518 37.912 -13.411 1.00 67.00 45 ILE B N 1
ATOM 2058 C CA . ILE B 1 45 ? -21.323 37.130 -13.666 1.00 66.11 45 ILE B CA 1
ATOM 2059 C C . ILE B 1 45 ? -21.661 35.631 -13.711 1.00 66.88 45 ILE B C 1
ATOM 2060 O O . ILE B 1 45 ? -21.321 34.931 -14.677 1.00 64.94 45 ILE B O 1
ATOM 2065 N N . LEU B 1 46 ? -22.337 35.155 -12.665 1.00 66.56 46 LEU B N 1
ATOM 2066 C CA . LEU B 1 46 ? -22.748 33.754 -12.559 1.00 66.41 46 LEU B CA 1
ATOM 2067 C C . LEU B 1 46 ? -23.517 33.315 -13.801 1.00 65.70 46 LEU B C 1
ATOM 2068 O O . LEU B 1 46 ? -23.215 32.283 -14.403 1.00 64.64 46 LEU B O 1
ATOM 2073 N N . LEU B 1 47 ? -24.524 34.112 -14.156 1.00 65.90 47 LEU B N 1
ATOM 2074 C CA . LEU B 1 47 ? -25.373 33.867 -15.317 1.00 64.49 47 LEU B CA 1
ATOM 2075 C C . LEU B 1 47 ? -24.466 33.698 -16.519 1.00 64.35 47 LEU B C 1
ATOM 2076 O O . LEU B 1 47 ? -24.403 32.626 -17.118 1.00 63.79 47 LEU B O 1
ATOM 2081 N N . PHE B 1 48 ? -23.760 34.771 -16.852 1.00 65.07 48 PHE B N 1
ATOM 2082 C CA . PHE B 1 48 ? -22.801 34.799 -17.952 1.00 65.93 48 PHE B CA 1
ATOM 2083 C C . PHE B 1 48 ? -21.964 33.517 -18.027 1.00 64.36 48 PHE B C 1
ATOM 2084 O O . PHE B 1 48 ? -21.865 32.895 -19.084 1.00 59.94 48 PHE B O 1
ATOM 2092 N N . VAL B 1 49 ? -21.341 33.156 -16.906 1.00 65.05 49 VAL B N 1
ATOM 2093 C CA . VAL B 1 49 ? -20.507 31.955 -16.823 1.00 65.70 49 VAL B CA 1
ATOM 2094 C C . VAL B 1 49 ? -21.306 30.712 -17.202 1.00 66.75 49 VAL B C 1
ATOM 2095 O O . VAL B 1 49 ? -20.841 29.864 -17.981 1.00 62.60 49 VAL B O 1
ATOM 2099 N N . SER B 1 50 ? -22.513 30.629 -16.638 1.00 68.59 50 SER B N 1
ATOM 2100 C CA . SER B 1 50 ? -23.437 29.518 -16.861 1.00 69.65 50 SER B CA 1
ATOM 2101 C C . SER B 1 50 ? -23.895 29.427 -18.317 1.00 71.31 50 SER B C 1
ATOM 2102 O O . SER B 1 50 ? -24.088 28.335 -18.859 1.00 72.05 50 SER B O 1
ATOM 2105 N N . VAL B 1 51 ? -24.078 30.578 -18.946 1.00 72.50 51 VAL B N 1
ATOM 2106 C CA . VAL B 1 51 ? -24.486 30.607 -20.340 1.00 75.11 51 VAL B CA 1
ATOM 2107 C C . VAL B 1 51 ? -23.314 30.107 -21.178 1.00 77.88 51 VAL B C 1
ATOM 2108 O O . VAL B 1 51 ? -23.491 29.329 -22.113 1.00 79.87 51 VAL B O 1
ATOM 2112 N N . VAL B 1 52 ? -22.109 30.539 -20.838 1.00 79.91 52 VAL B N 1
ATOM 2113 C CA . VAL B 1 52 ? -20.960 30.098 -21.594 1.00 81.53 52 VAL B CA 1
ATOM 2114 C C . VAL B 1 52 ? -20.976 28.567 -21.601 1.00 83.43 52 VAL B C 1
ATOM 2115 O O . VAL B 1 52 ? -21.015 27.957 -22.674 1.00 83.83 52 VAL B O 1
ATOM 2119 N N . LEU B 1 53 ? -21.000 27.953 -20.418 1.00 83.53 53 LEU B N 1
ATOM 2120 C CA . LEU B 1 53 ? -21.004 26.499 -20.322 1.00 85.47 53 LEU B CA 1
ATOM 2121 C C . LEU B 1 53 ? -22.131 25.897 -21.165 1.00 88.29 53 LEU B C 1
ATOM 2122 O O . LEU B 1 53 ? -21.916 24.907 -21.867 1.00 88.68 53 LEU B O 1
ATOM 2127 N N . HIS B 1 54 ? -23.327 26.494 -21.100 1.00 90.64 54 HIS B N 1
ATOM 2128 C CA . HIS B 1 54 ? -24.468 26.004 -21.880 1.00 91.67 54 HIS B CA 1
ATOM 2129 C C . HIS B 1 54 ? -24.105 26.031 -23.354 1.00 92.67 54 HIS B C 1
ATOM 2130 O O . HIS B 1 54 ? -24.403 25.089 -24.086 1.00 94.65 54 HIS B O 1
ATOM 2137 N N . GLU B 1 55 ? -23.470 27.116 -23.788 1.00 92.39 55 GLU B N 1
ATOM 2138 C CA . GLU B 1 55 ? -23.080 27.245 -25.182 1.00 91.37 55 GLU B CA 1
ATOM 2139 C C . GLU B 1 55 ? -21.834 26.459 -25.508 1.00 89.71 55 GLU B C 1
ATOM 2140 O O . GLU B 1 55 ? -21.353 26.487 -26.634 1.00 90.83 55 GLU B O 1
ATOM 2146 N N . LEU B 1 56 ? -21.300 25.758 -24.523 1.00 87.83 56 LEU B N 1
ATOM 2147 C CA . LEU B 1 56 ? -20.125 24.955 -24.781 1.00 88.33 56 LEU B CA 1
ATOM 2148 C C . LEU B 1 56 ? -20.611 23.552 -25.084 1.00 88.46 56 LEU B C 1
ATOM 2149 O O . LEU B 1 56 ? -20.133 22.914 -26.013 1.00 89.22 56 LEU B O 1
ATOM 2154 N N . GLY B 1 57 ? -21.578 23.077 -24.308 1.00 89.59 57 GLY B N 1
ATOM 2155 C CA . GLY B 1 57 ? -22.120 21.755 -24.556 1.00 89.89 57 GLY B CA 1
ATOM 2156 C C . GLY B 1 57 ? -22.645 21.733 -25.975 1.00 90.32 57 GLY B C 1
ATOM 2157 O O . GLY B 1 57 ? -22.352 20.813 -26.736 1.00 86.74 57 GLY B O 1
ATOM 2158 N N . HIS B 1 58 ? -23.423 22.758 -26.326 1.00 94.42 58 HIS B N 1
ATOM 2159 C CA . HIS B 1 58 ? -23.983 22.885 -27.672 1.00 98.49 58 HIS B CA 1
ATOM 2160 C C . HIS B 1 58 ? -22.833 22.698 -28.663 1.00 100.46 58 HIS B C 1
ATOM 2161 O O . HIS B 1 58 ? -22.963 21.964 -29.644 1.00 101.11 58 HIS B O 1
ATOM 2168 N N . SER B 1 59 ? -21.706 23.357 -28.393 1.00 101.91 59 SER B N 1
ATOM 2169 C CA . SER B 1 59 ? -20.531 23.277 -29.263 1.00 102.60 59 SER B CA 1
ATOM 2170 C C . SER B 1 59 ? -19.936 21.878 -29.400 1.00 103.92 59 SER B C 1
ATOM 2171 O O . SER B 1 59 ? -19.886 21.341 -30.498 1.00 103.89 59 SER B O 1
ATOM 2174 N N . TYR B 1 60 ? -19.483 21.292 -28.296 1.00 106.30 60 TYR B N 1
ATOM 2175 C CA . TYR B 1 60 ? -18.890 19.955 -28.325 1.00 108.61 60 TYR B CA 1
ATOM 2176 C C . TYR B 1 60 ? -19.663 18.991 -29.218 1.00 108.67 60 TYR B C 1
ATOM 2177 O O . TYR B 1 60 ? -19.167 18.568 -30.256 1.00 108.06 60 TYR B O 1
ATOM 2186 N N . VAL B 1 61 ? -20.880 18.646 -28.826 1.00 110.09 61 VAL B N 1
ATOM 2187 C CA . VAL B 1 61 ? -21.672 17.718 -29.621 1.00 112.28 61 VAL B CA 1
ATOM 2188 C C . VAL B 1 61 ? -21.729 18.135 -31.091 1.00 112.37 61 VAL B C 1
ATOM 2189 O O . VAL B 1 61 ? -21.964 17.310 -31.971 1.00 111.57 61 VAL B O 1
ATOM 2193 N N . ALA B 1 62 ? -21.501 19.416 -31.356 1.00 113.37 62 ALA B N 1
ATOM 2194 C CA . ALA B 1 62 ? -21.529 19.916 -32.722 1.00 114.17 62 ALA B CA 1
ATOM 2195 C C . ALA B 1 62 ? -20.243 19.559 -33.454 1.00 115.09 62 ALA B C 1
ATOM 2196 O O . ALA B 1 62 ? -20.281 19.119 -34.599 1.00 115.76 62 ALA B O 1
ATOM 2198 N N . LYS B 1 63 ? -19.102 19.745 -32.796 1.00 116.56 63 LYS B N 1
ATOM 2199 C CA . LYS B 1 63 ? -17.828 19.427 -33.425 1.00 115.94 63 LYS B CA 1
ATOM 2200 C C . LYS B 1 63 ? -17.727 17.944 -33.739 1.00 116.67 63 LYS B C 1
ATOM 2201 O O . LYS B 1 63 ? -17.065 17.566 -34.696 1.00 118.92 63 LYS B O 1
ATOM 2207 N N . LYS B 1 64 ? -18.388 17.099 -32.954 1.00 116.02 64 LYS B N 1
ATOM 2208 C CA . LYS B 1 64 ? -18.357 15.669 -33.231 1.00 115.67 64 LYS B CA 1
ATOM 2209 C C . LYS B 1 64 ? -19.312 15.377 -34.391 1.00 115.66 64 LYS B C 1
ATOM 2210 O O . LYS B 1 64 ? -19.781 14.258 -34.566 1.00 114.86 64 LYS B O 1
ATOM 2216 N N . TYR B 1 65 ? -19.599 16.402 -35.179 1.00 116.72 65 TYR B N 1
ATOM 2217 C CA . TYR B 1 65 ? -20.488 16.268 -36.320 1.00 118.91 65 TYR B CA 1
ATOM 2218 C C . TYR B 1 65 ? -20.006 17.204 -37.421 1.00 121.65 65 TYR B C 1
ATOM 2219 O O . TYR B 1 65 ? -18.854 17.140 -37.840 1.00 120.13 65 TYR B O 1
ATOM 2228 N N . GLY B 1 66 ? -20.906 18.075 -37.876 1.00 126.11 66 GLY B N 1
ATOM 2229 C CA . GLY B 1 66 ? -20.583 19.031 -38.919 1.00 130.66 66 GLY B CA 1
ATOM 2230 C C . GLY B 1 66 ? -19.415 19.896 -38.508 1.00 134.44 66 GLY B C 1
ATOM 2231 O O . GLY B 1 66 ? -18.554 20.214 -39.330 1.00 134.74 66 GLY B O 1
ATOM 2232 N N . VAL B 1 67 ? -19.391 20.276 -37.231 1.00 137.69 67 VAL B N 1
ATOM 2233 C CA . VAL B 1 67 ? -18.316 21.093 -36.665 1.00 141.79 67 VAL B CA 1
ATOM 2234 C C . VAL B 1 67 ? -18.319 22.534 -37.189 1.00 143.13 67 VAL B C 1
ATOM 2235 O O . VAL B 1 67 ? -17.523 23.365 -36.742 1.00 143.50 67 VAL B O 1
ATOM 2239 N N . LYS B 1 68 ? -19.211 22.823 -38.132 1.00 144.01 68 LYS B N 1
ATOM 2240 C CA . LYS B 1 68 ? -19.298 24.154 -38.734 1.00 144.53 68 LYS B CA 1
ATOM 2241 C C . LYS B 1 68 ? -19.565 25.307 -37.764 1.00 143.71 68 LYS B C 1
ATOM 2242 O O . LYS B 1 68 ? -20.555 26.021 -37.918 1.00 144.76 68 LYS B O 1
ATOM 2248 N N . ILE B 1 69 ? -18.687 25.511 -36.784 1.00 141.84 69 ILE B N 1
ATOM 2249 C CA . ILE B 1 69 ? -18.887 26.595 -35.827 1.00 139.57 69 ILE B CA 1
ATOM 2250 C C . ILE B 1 69 ? -18.054 27.813 -36.199 1.00 138.35 69 ILE B C 1
ATOM 2251 O O . ILE B 1 69 ? -16.828 27.801 -36.080 1.00 138.03 69 ILE B O 1
ATOM 2256 N N . GLU B 1 70 ? -18.727 28.864 -36.660 1.00 136.79 70 GLU B N 1
ATOM 2257 C CA . GLU B 1 70 ? -18.029 30.078 -37.053 1.00 134.55 70 GLU B CA 1
ATOM 2258 C C . GLU B 1 70 ? -18.151 31.209 -36.045 1.00 131.31 70 GLU B C 1
ATOM 2259 O O . GLU B 1 70 ? -17.213 31.980 -35.860 1.00 131.48 70 GLU B O 1
ATOM 2265 N N . LYS B 1 71 ? -19.289 31.296 -35.371 1.00 127.22 71 LYS B N 1
ATOM 2266 C CA . LYS B 1 71 ? -19.494 32.359 -34.399 1.00 121.88 71 LYS B CA 1
ATOM 2267 C C . LYS B 1 71 ? -20.278 31.840 -33.193 1.00 118.05 71 LYS B C 1
ATOM 2268 O O . LYS B 1 71 ? -20.755 30.705 -33.193 1.00 118.12 71 LYS B O 1
ATOM 2274 N N . ILE B 1 72 ? -20.389 32.679 -32.167 1.00 112.95 72 ILE B N 1
ATOM 2275 C CA . ILE B 1 72 ? -21.136 32.365 -30.956 1.00 106.91 72 ILE B CA 1
ATOM 2276 C C . ILE B 1 72 ? -21.630 33.669 -30.354 1.00 102.06 72 ILE B C 1
ATOM 2277 O O . ILE B 1 72 ? -20.836 34.477 -29.898 1.00 100.31 72 ILE B O 1
ATOM 2282 N N . LEU B 1 73 ? -22.939 33.887 -30.384 1.00 98.70 73 LEU B N 1
ATOM 2283 C CA . LEU B 1 73 ? -23.516 35.093 -29.798 1.00 96.04 73 LEU B CA 1
ATOM 2284 C C . LEU B 1 73 ? -24.125 34.667 -28.485 1.00 94.94 73 LEU B C 1
ATOM 2285 O O . LEU B 1 73 ? -24.874 33.689 -28.451 1.00 96.09 73 LEU B O 1
ATOM 2290 N N . LEU B 1 74 ? -23.793 35.386 -27.410 1.00 92.34 74 LEU B N 1
ATOM 2291 C CA . LEU B 1 74 ? -24.301 35.068 -26.078 1.00 88.73 74 LEU B CA 1
ATOM 2292 C C . LEU B 1 74 ? -25.385 36.010 -25.580 1.00 87.94 74 LEU B C 1
ATOM 2293 O O . LEU B 1 74 ? -25.239 37.234 -25.627 1.00 88.07 74 LEU B O 1
ATOM 2298 N N . LEU B 1 75 ? -26.467 35.403 -25.093 1.00 87.12 75 LEU B N 1
ATOM 2299 C CA . LEU B 1 75 ? -27.630 36.102 -24.548 1.00 85.53 75 LEU B CA 1
ATOM 2300 C C . LEU B 1 75 ? -27.816 35.597 -23.129 1.00 83.65 75 LEU B C 1
ATOM 2301 O O . LEU B 1 75 ? -27.378 34.496 -22.801 1.00 83.46 75 LEU B O 1
ATOM 2306 N N . PRO B 1 76 ? -28.458 36.394 -22.265 1.00 82.13 76 PRO B N 1
ATOM 2307 C CA . PRO B 1 76 ? -28.658 35.927 -20.894 1.00 82.13 76 PRO B CA 1
ATOM 2308 C C . PRO B 1 76 ? -29.591 34.723 -20.896 1.00 83.47 76 PRO B C 1
ATOM 2309 O O . PRO B 1 76 ? -29.612 33.938 -19.944 1.00 84.08 76 PRO B O 1
ATOM 2313 N N . ILE B 1 77 ? -30.348 34.589 -21.987 1.00 84.66 77 ILE B N 1
ATOM 2314 C CA . ILE B 1 77 ? -31.298 33.485 -22.193 1.00 85.19 77 ILE B CA 1
ATOM 2315 C C . ILE B 1 77 ? -30.536 32.247 -22.635 1.00 84.94 77 ILE B C 1
ATOM 2316 O O . ILE B 1 77 ? -30.740 31.155 -22.111 1.00 82.09 77 ILE B O 1
ATOM 2321 N N . GLY B 1 78 ? -29.684 32.446 -23.638 1.00 87.09 78 GLY B N 1
ATOM 2322 C CA . GLY B 1 78 ? -28.878 31.371 -24.192 1.00 89.80 78 GLY B CA 1
ATOM 2323 C C . GLY B 1 78 ? -27.962 31.876 -25.291 1.00 89.81 78 GLY B C 1
ATOM 2324 O O . GLY B 1 78 ? -27.569 33.037 -25.287 1.00 89.15 78 GLY B O 1
ATOM 2325 N N . GLY B 1 79 ? -27.629 31.013 -26.241 1.00 91.54 79 GLY B N 1
ATOM 2326 C CA . GLY B 1 79 ? -26.751 31.436 -27.312 1.00 96.22 79 GLY B CA 1
ATOM 2327 C C . GLY B 1 79 ? -27.234 31.148 -28.721 1.00 99.54 79 GLY B C 1
ATOM 2328 O O . GLY B 1 79 ? -27.733 30.065 -29.027 1.00 100.96 79 GLY B O 1
ATOM 2329 N N . VAL B 1 80 ? -27.080 32.135 -29.590 1.00 101.77 80 VAL B N 1
ATOM 2330 C CA . VAL B 1 80 ? -27.478 31.987 -30.973 1.00 104.85 80 VAL B CA 1
ATOM 2331 C C . VAL B 1 80 ? -26.208 31.649 -31.738 1.00 107.00 80 VAL B C 1
ATOM 2332 O O . VAL B 1 80 ? -25.825 32.353 -32.670 1.00 107.39 80 VAL B O 1
ATOM 2336 N N . ALA B 1 81 ? -25.546 30.571 -31.324 1.00 110.57 81 ALA B N 1
ATOM 2337 C CA . ALA B 1 81 ? -24.308 30.134 -31.970 1.00 113.99 81 ALA B CA 1
ATOM 2338 C C . ALA B 1 81 ? -24.523 30.017 -33.472 1.00 115.78 81 ALA B C 1
ATOM 2339 O O . ALA B 1 81 ? -25.065 29.027 -33.963 1.00 115.20 81 ALA B O 1
ATOM 2341 N N . MET B 1 82 ? -24.101 31.038 -34.201 1.00 118.47 82 MET B N 1
ATOM 2342 C CA . MET B 1 82 ? -24.274 31.020 -35.634 1.00 122.08 82 MET B CA 1
ATOM 2343 C C . MET B 1 82 ? -23.429 29.949 -36.301 1.00 124.17 82 MET B C 1
ATOM 2344 O O . MET B 1 82 ? -22.211 29.893 -36.133 1.00 122.49 82 MET B O 1
ATOM 2349 N N . MET B 1 83 ? -24.111 29.076 -37.035 1.00 128.55 83 MET B N 1
ATOM 2350 C CA . MET B 1 83 ? -23.462 28.001 -37.762 1.00 132.56 83 MET B CA 1
ATOM 2351 C C . MET B 1 83 ? -24.174 27.753 -39.084 1.00 137.50 83 MET B C 1
ATOM 2352 O O . MET B 1 83 ? -25.098 28.481 -39.449 1.00 137.39 83 MET B O 1
ATOM 2357 N N . ASP B 1 84 ? -23.734 26.721 -39.797 1.00 144.73 84 ASP B N 1
ATOM 2358 C CA . ASP B 1 84 ? -24.283 26.382 -41.111 1.00 151.01 84 ASP B CA 1
ATOM 2359 C C . ASP B 1 84 ? -24.932 24.998 -41.143 1.00 153.43 84 ASP B C 1
ATOM 2360 O O . ASP B 1 84 ? -25.762 24.668 -40.294 1.00 153.44 84 ASP B O 1
ATOM 2365 N N . LYS B 1 85 ? -24.544 24.203 -42.143 1.00 156.71 85 LYS B N 1
ATOM 2366 C CA . LYS B 1 85 ? -25.055 22.844 -42.313 1.00 159.87 85 LYS B CA 1
ATOM 2367 C C . LYS B 1 85 ? -25.097 22.141 -40.979 1.00 161.36 85 LYS B C 1
ATOM 2368 O O . LYS B 1 85 ? -24.163 22.245 -40.182 1.00 161.91 85 LYS B O 1
ATOM 2374 N N . ILE B 1 86 ? -26.163 21.390 -40.760 1.00 162.56 86 ILE B N 1
ATOM 2375 C CA . ILE B 1 86 ? -26.311 20.643 -39.529 1.00 163.84 86 ILE B CA 1
ATOM 2376 C C . ILE B 1 86 ? -26.632 19.205 -39.903 1.00 164.62 86 ILE B C 1
ATOM 2377 O O . ILE B 1 86 ? -27.743 18.913 -40.326 1.00 164.16 86 ILE B O 1
ATOM 2382 N N . PRO B 1 87 ? -25.661 18.287 -39.757 1.00 165.90 87 PRO B N 1
ATOM 2383 C CA . PRO B 1 87 ? -25.851 16.868 -40.081 1.00 166.78 87 PRO B CA 1
ATOM 2384 C C . PRO B 1 87 ? -27.152 16.346 -39.483 1.00 167.35 87 PRO B C 1
ATOM 2385 O O . PRO B 1 87 ? -27.666 16.885 -38.502 1.00 168.20 87 PRO B O 1
ATOM 2389 N N . LYS B 1 88 ? -27.680 15.297 -40.094 1.00 167.39 88 LYS B N 1
ATOM 2390 C CA . LYS B 1 88 ? -28.923 14.633 -39.693 1.00 167.00 88 LYS B CA 1
ATOM 2391 C C . LYS B 1 88 ? -28.775 13.925 -38.337 1.00 165.83 88 LYS B C 1
ATOM 2392 O O . LYS B 1 88 ? -28.126 12.892 -38.254 1.00 165.52 88 LYS B O 1
ATOM 2398 N N . GLU B 1 89 ? -29.411 14.468 -37.304 1.00 164.59 89 GLU B N 1
ATOM 2399 C CA . GLU B 1 89 ? -29.317 13.902 -35.968 1.00 163.15 89 GLU B CA 1
ATOM 2400 C C . GLU B 1 89 ? -28.375 14.802 -35.147 1.00 160.18 89 GLU B C 1
ATOM 2401 O O . GLU B 1 89 ? -28.076 14.548 -33.980 1.00 160.86 89 GLU B O 1
ATOM 2407 N N . GLY B 1 90 ? -27.905 15.872 -35.772 1.00 155.98 90 GLY B N 1
ATOM 2408 C CA . GLY B 1 90 ? -27.048 16.822 -35.085 1.00 150.10 90 GLY B CA 1
ATOM 2409 C C . GLY B 1 90 ? -27.991 17.851 -34.500 1.00 146.49 90 GLY B C 1
ATOM 2410 O O . GLY B 1 90 ? -27.724 18.501 -33.487 1.00 147.06 90 GLY B O 1
ATOM 2411 N N . GLU B 1 91 ? -29.108 18.016 -35.196 1.00 142.39 91 GLU B N 1
ATOM 2412 C CA . GLU B 1 91 ? -30.128 18.934 -34.746 1.00 138.05 91 GLU B CA 1
ATOM 2413 C C . GLU B 1 91 ? -30.580 18.426 -33.390 1.00 134.76 91 GLU B C 1
ATOM 2414 O O . GLU B 1 91 ? -30.045 18.797 -32.349 1.00 134.40 91 GLU B O 1
ATOM 2420 N N . LEU B 1 92 ? -31.545 17.528 -33.437 1.00 131.37 92 LEU B N 1
ATOM 2421 C CA . LEU B 1 92 ? -32.106 16.914 -32.260 1.00 128.38 92 LEU B CA 1
ATOM 2422 C C . LEU B 1 92 ? -31.106 16.845 -31.117 1.00 125.37 92 LEU B C 1
ATOM 2423 O O . LEU B 1 92 ? -31.420 17.189 -29.978 1.00 124.72 92 LEU B O 1
ATOM 2428 N N . ARG B 1 93 ? -29.886 16.434 -31.434 1.00 122.71 93 ARG B N 1
ATOM 2429 C CA . ARG B 1 93 ? -28.857 16.299 -30.416 1.00 120.50 93 ARG B CA 1
ATOM 2430 C C . ARG B 1 93 ? -28.177 17.601 -30.011 1.00 116.53 93 ARG B C 1
ATOM 2431 O O . ARG B 1 93 ? -28.200 17.975 -28.840 1.00 116.89 93 ARG B O 1
ATOM 2439 N N . ILE B 1 94 ? -27.564 18.286 -30.966 1.00 111.58 94 ILE B N 1
ATOM 2440 C CA . ILE B 1 94 ? -26.908 19.554 -30.671 1.00 106.60 94 ILE B CA 1
ATOM 2441 C C . ILE B 1 94 ? -27.854 20.497 -29.914 1.00 104.09 94 ILE B C 1
ATOM 2442 O O . ILE B 1 94 ? -27.415 21.286 -29.081 1.00 103.29 94 ILE B O 1
ATOM 2447 N N . GLY B 1 95 ? -29.148 20.410 -30.212 1.00 101.75 95 GLY B N 1
ATOM 2448 C CA . GLY B 1 95 ? -30.130 21.254 -29.551 1.00 98.27 95 GLY B CA 1
ATOM 2449 C C . GLY B 1 95 ? -30.307 20.948 -28.071 1.00 96.48 95 GLY B C 1
ATOM 2450 O O . GLY B 1 95 ? -30.233 21.848 -27.226 1.00 95.57 95 GLY B O 1
ATOM 2451 N N . ILE B 1 96 ? -30.537 19.679 -27.746 1.00 93.72 96 ILE B N 1
ATOM 2452 C CA . ILE B 1 96 ? -30.724 19.287 -26.358 1.00 90.61 96 ILE B CA 1
ATOM 2453 C C . ILE B 1 96 ? -29.383 19.200 -25.612 1.00 88.97 96 ILE B C 1
ATOM 2454 O O . ILE B 1 96 ? -29.341 19.223 -24.377 1.00 88.44 96 ILE B O 1
ATOM 2459 N N . ALA B 1 97 ? -28.294 19.129 -26.376 1.00 86.69 97 ALA B N 1
ATOM 2460 C CA . ALA B 1 97 ? -26.941 19.051 -25.827 1.00 83.58 97 ALA B CA 1
ATOM 2461 C C . ALA B 1 97 ? -26.717 20.108 -24.754 1.00 82.45 97 ALA B C 1
ATOM 2462 O O . ALA B 1 97 ? -26.307 19.801 -23.628 1.00 77.05 97 ALA B O 1
ATOM 2464 N N . GLY B 1 98 ? -26.988 21.357 -25.128 1.00 83.48 98 GLY B N 1
ATOM 2465 C CA . GLY B 1 98 ? -26.833 22.477 -24.213 1.00 83.53 98 GLY B CA 1
ATOM 2466 C C . GLY B 1 98 ? -27.737 22.345 -22.999 1.00 81.46 98 GLY B C 1
ATOM 2467 O O . GLY B 1 98 ? -27.265 22.417 -21.857 1.00 81.84 98 GLY B O 1
ATOM 2468 N N . PRO B 1 99 ? -29.052 22.173 -23.206 1.00 77.63 99 PRO B N 1
ATOM 2469 C CA . PRO B 1 99 ? -29.892 22.042 -22.022 1.00 74.41 99 PRO B CA 1
ATOM 2470 C C . PRO B 1 99 ? -29.422 20.958 -21.049 1.00 72.22 99 PRO B C 1
ATOM 2471 O O . PRO B 1 99 ? -29.542 21.112 -19.838 1.00 71.03 99 PRO B O 1
ATOM 2475 N N . LEU B 1 100 ? -28.860 19.871 -21.549 1.00 72.11 100 LEU B N 1
ATOM 2476 C CA . LEU B 1 100 ? -28.413 18.863 -20.605 1.00 74.03 100 LEU B CA 1
ATOM 2477 C C . LEU B 1 100 ? -27.269 19.391 -19.755 1.00 72.47 100 LEU B C 1
ATOM 2478 O O . LEU B 1 100 ? -27.313 19.303 -18.530 1.00 71.75 100 LEU B O 1
ATOM 2483 N N . VAL B 1 101 ? -26.249 19.951 -20.397 1.00 70.97 101 VAL B N 1
ATOM 2484 C CA . VAL B 1 101 ? -25.126 20.509 -19.644 1.00 66.93 101 VAL B CA 1
ATOM 2485 C C . VAL B 1 101 ? -25.691 21.398 -18.528 1.00 66.40 101 VAL B C 1
ATOM 2486 O O . VAL B 1 101 ? -25.483 21.145 -17.333 1.00 60.70 101 VAL B O 1
ATOM 2490 N N . SER B 1 102 ? -26.427 22.425 -18.941 1.00 67.27 102 SER B N 1
ATOM 2491 C CA . SER B 1 102 ? -27.025 23.371 -18.017 1.00 70.81 102 SER B CA 1
ATOM 2492 C C . SER B 1 102 ? -27.790 22.637 -16.930 1.00 75.34 102 SER B C 1
ATOM 2493 O O . SER B 1 102 ? -27.806 23.058 -15.768 1.00 78.08 102 SER B O 1
ATOM 2496 N N . PHE B 1 103 ? -28.432 21.536 -17.313 1.00 77.88 103 PHE B N 1
ATOM 2497 C CA . PHE B 1 103 ? -29.210 20.741 -16.365 1.00 78.30 103 PHE B CA 1
ATOM 2498 C C . PHE B 1 103 ? -28.339 19.985 -15.381 1.00 78.19 103 PHE B C 1
ATOM 2499 O O . PHE B 1 103 ? -28.529 20.089 -14.167 1.00 76.82 103 PHE B O 1
ATOM 2507 N N . ILE B 1 104 ? -27.383 19.218 -15.901 1.00 79.48 104 ILE B N 1
ATOM 2508 C CA . ILE B 1 104 ? -26.508 18.450 -15.025 1.00 76.85 104 ILE B CA 1
ATOM 2509 C C . ILE B 1 104 ? -25.710 19.405 -14.151 1.00 75.22 104 ILE B C 1
ATOM 2510 O O . ILE B 1 104 ? -25.720 19.270 -12.918 1.00 75.93 104 ILE B O 1
ATOM 2515 N N . ILE B 1 105 ? -25.041 20.381 -14.766 1.00 69.56 105 ILE B N 1
ATOM 2516 C CA . ILE B 1 105 ? -24.287 21.331 -13.965 1.00 63.76 105 ILE B CA 1
ATOM 2517 C C . ILE B 1 105 ? -25.167 21.869 -12.829 1.00 65.02 105 ILE B C 1
ATOM 2518 O O . ILE B 1 105 ? -24.725 21.958 -11.687 1.00 63.86 105 ILE B O 1
ATOM 2523 N N . GLY B 1 106 ? -26.420 22.197 -13.137 1.00 66.29 106 GLY B N 1
ATOM 2524 C CA . GLY B 1 106 ? -27.323 22.715 -12.118 1.00 66.38 106 GLY B CA 1
ATOM 2525 C C . GLY B 1 106 ? -27.694 21.723 -11.023 1.00 66.11 106 GLY B C 1
ATOM 2526 O O . GLY B 1 106 ? -27.775 22.082 -9.848 1.00 61.90 106 GLY B O 1
ATOM 2527 N N . ILE B 1 107 ? -27.924 20.472 -11.411 1.00 68.58 107 ILE B N 1
ATOM 2528 C CA . ILE B 1 107 ? -28.296 19.422 -10.467 1.00 71.22 107 ILE B CA 1
ATOM 2529 C C . ILE B 1 107 ? -27.124 19.026 -9.567 1.00 75.51 107 ILE B C 1
ATOM 2530 O O . ILE B 1 107 ? -27.305 18.708 -8.383 1.00 76.07 107 ILE B O 1
ATOM 2535 N N . VAL B 1 108 ? -25.923 19.051 -10.137 1.00 77.60 108 VAL B N 1
ATOM 2536 C CA . VAL B 1 108 ? -24.719 18.730 -9.389 1.00 77.72 108 VAL B CA 1
ATOM 2537 C C . VAL B 1 108 ? -24.522 19.828 -8.334 1.00 77.81 108 VAL B C 1
ATOM 2538 O O . VAL B 1 108 ? -24.726 19.593 -7.142 1.00 78.12 108 VAL B O 1
ATOM 2542 N N . LEU B 1 109 ? -24.153 21.027 -8.780 1.00 77.87 109 LEU B N 1
ATOM 2543 C CA . LEU B 1 109 ? -23.939 22.159 -7.878 1.00 78.88 109 LEU B CA 1
ATOM 2544 C C . LEU B 1 109 ? -25.063 22.307 -6.856 1.00 79.28 109 LEU B C 1
ATOM 2545 O O . LEU B 1 109 ? -24.856 22.882 -5.791 1.00 80.69 109 LEU B O 1
ATOM 2550 N N . LEU B 1 110 ? -26.250 21.801 -7.171 1.00 79.06 110 LEU B N 1
ATOM 2551 C CA . LEU B 1 110 ? -27.361 21.913 -6.236 1.00 79.64 110 LEU B CA 1
ATOM 2552 C C . LEU B 1 110 ? -27.125 20.993 -5.050 1.00 80.44 110 LEU B C 1
ATOM 2553 O O . LEU B 1 110 ? -27.294 21.401 -3.900 1.00 80.73 110 LEU B O 1
ATOM 2558 N N . ILE B 1 111 ? -26.749 19.747 -5.339 1.00 80.73 111 ILE B N 1
ATOM 2559 C CA . ILE B 1 111 ? -26.468 18.760 -4.297 1.00 79.29 111 ILE B CA 1
ATOM 2560 C C . ILE B 1 111 ? -25.310 19.278 -3.450 1.00 78.21 111 ILE B C 1
ATOM 2561 O O . ILE B 1 111 ? -25.430 19.436 -2.236 1.00 75.88 111 ILE B O 1
ATOM 2566 N N . VAL B 1 112 ? -24.192 19.535 -4.121 1.00 77.88 112 VAL B N 1
ATOM 2567 C CA . VAL B 1 112 ? -22.981 20.041 -3.493 1.00 79.48 112 VAL B CA 1
ATOM 2568 C C . VAL B 1 112 ? -23.312 21.215 -2.575 1.00 82.19 112 VAL B C 1
ATOM 2569 O O . VAL B 1 112 ? -22.869 21.265 -1.428 1.00 82.28 112 VAL B O 1
ATOM 2573 N N . SER B 1 113 ? -24.100 22.156 -3.084 1.00 85.41 113 SER B N 1
ATOM 2574 C CA . SER B 1 113 ? -24.475 23.337 -2.316 1.00 88.44 113 SER B CA 1
ATOM 2575 C C . SER B 1 113 ? -25.462 23.013 -1.196 1.00 90.64 113 SER B C 1
ATOM 2576 O O . SER B 1 113 ? -26.485 23.680 -1.029 1.00 90.04 113 SER B O 1
ATOM 2579 N N . GLN B 1 114 ? -25.146 21.973 -0.438 1.00 93.77 114 GLN B N 1
ATOM 2580 C CA . GLN B 1 114 ? -25.970 21.544 0.684 1.00 97.69 114 GLN B CA 1
ATOM 2581 C C . GLN B 1 114 ? -25.041 20.777 1.610 1.00 98.13 114 GLN B C 1
ATOM 2582 O O . GLN B 1 114 ? -25.447 20.248 2.647 1.00 97.88 114 GLN B O 1
ATOM 2588 N N . PHE B 1 115 ? -23.777 20.746 1.202 1.00 98.50 115 PHE B N 1
ATOM 2589 C CA . PHE B 1 115 ? -22.708 20.093 1.935 1.00 99.97 115 PHE B CA 1
ATOM 2590 C C . PHE B 1 115 ? -21.552 21.075 1.970 1.00 101.04 115 PHE B C 1
ATOM 2591 O O . PHE B 1 115 ? -20.620 20.910 2.750 1.00 101.69 115 PHE B O 1
ATOM 2599 N N . PHE B 1 116 ? -21.625 22.101 1.123 1.00 102.31 116 PHE B N 1
ATOM 2600 C CA . PHE B 1 116 ? -20.551 23.089 1.010 1.00 102.53 116 PHE B CA 1
ATOM 2601 C C . PHE B 1 116 ? -20.928 24.226 0.053 1.00 103.87 116 PHE B C 1
ATOM 2602 O O . PHE B 1 116 ? -21.638 24.007 -0.919 1.00 105.33 116 PHE B O 1
ATOM 2610 N N . ASP B 1 117 ? -20.440 25.432 0.325 1.00 105.87 117 ASP B N 1
ATOM 2611 C CA . ASP B 1 117 ? -20.730 26.605 -0.508 1.00 109.47 117 ASP B CA 1
ATOM 2612 C C . ASP B 1 117 ? -19.740 27.732 -0.261 1.00 109.60 117 ASP B C 1
ATOM 2613 O O . ASP B 1 117 ? -18.884 27.644 0.612 1.00 111.31 117 ASP B O 1
ATOM 2618 N N . ILE B 1 118 ? -19.891 28.809 -1.020 1.00 109.28 118 ILE B N 1
ATOM 2619 C CA . ILE B 1 118 ? -19.041 29.978 -0.871 1.00 108.11 118 ILE B CA 1
ATOM 2620 C C . ILE B 1 118 ? -19.957 31.180 -0.640 1.00 106.84 118 ILE B C 1
ATOM 2621 O O . ILE B 1 118 ? -20.808 31.491 -1.470 1.00 106.72 118 ILE B O 1
ATOM 2626 N N . ASN B 1 119 ? -19.794 31.849 0.493 1.00 105.56 119 ASN B N 1
ATOM 2627 C CA . ASN B 1 119 ? -20.633 32.994 0.797 1.00 104.03 119 ASN B CA 1
ATOM 2628 C C . ASN B 1 119 ? -19.953 34.330 0.543 1.00 104.15 119 ASN B C 1
ATOM 2629 O O . ASN B 1 119 ? -18.934 34.650 1.152 1.00 104.91 119 ASN B O 1
ATOM 2634 N N . ILE B 1 120 ? -20.522 35.092 -0.390 1.00 103.88 120 ILE B N 1
ATOM 2635 C CA . ILE B 1 120 ? -20.024 36.420 -0.737 1.00 101.69 120 ILE B CA 1
ATOM 2636 C C . ILE B 1 120 ? -21.009 37.407 -0.151 1.00 100.98 120 ILE B C 1
ATOM 2637 O O . ILE B 1 120 ? -22.085 37.613 -0.705 1.00 100.95 120 ILE B O 1
ATOM 2642 N N . ASN B 1 121 ? -20.630 38.003 0.976 1.00 100.30 121 ASN B N 1
ATOM 2643 C CA . ASN B 1 121 ? -21.474 38.954 1.679 1.00 100.66 121 ASN B CA 1
ATOM 2644 C C . ASN B 1 121 ? -22.826 38.295 1.908 1.00 100.76 121 ASN B C 1
ATOM 2645 O O . ASN B 1 121 ? -23.850 38.963 2.067 1.00 101.32 121 ASN B O 1
ATOM 2650 N N . GLY B 1 122 ? -22.809 36.966 1.929 1.00 101.18 122 GLY B N 1
ATOM 2651 C CA . GLY B 1 122 ? -24.027 36.201 2.141 1.00 100.95 122 GLY B CA 1
ATOM 2652 C C . GLY B 1 122 ? -24.424 35.312 0.970 1.00 99.18 122 GLY B C 1
ATOM 2653 O O . GLY B 1 122 ? -24.610 34.110 1.129 1.00 98.36 122 GLY B O 1
ATOM 2654 N N . TYR B 1 123 ? -24.552 35.914 -0.208 1.00 97.73 123 TYR B N 1
ATOM 2655 C CA . TYR B 1 123 ? -24.942 35.206 -1.419 1.00 97.05 123 TYR B CA 1
ATOM 2656 C C . TYR B 1 123 ? -24.109 33.942 -1.608 1.00 94.46 123 TYR B C 1
ATOM 2657 O O . TYR B 1 123 ? -22.900 34.022 -1.781 1.00 93.42 123 TYR B O 1
ATOM 2666 N N . PRO B 1 124 ? -24.751 32.756 -1.574 1.00 93.26 124 PRO B N 1
ATOM 2667 C CA . PRO B 1 124 ? -24.102 31.446 -1.740 1.00 92.37 124 PRO B CA 1
ATOM 2668 C C . PRO B 1 124 ? -23.900 31.068 -3.210 1.00 89.94 124 PRO B C 1
ATOM 2669 O O . PRO B 1 124 ? -24.783 30.498 -3.848 1.00 88.83 124 PRO B O 1
ATOM 2673 N N . LEU B 1 125 ? -22.716 31.368 -3.722 1.00 87.37 125 LEU B N 1
ATOM 2674 C CA . LEU B 1 125 ? -22.379 31.121 -5.116 1.00 85.34 125 LEU B CA 1
ATOM 2675 C C . LEU B 1 125 ? -22.818 29.803 -5.734 1.00 85.15 125 LEU B C 1
ATOM 2676 O O . LEU B 1 125 ? -23.560 29.801 -6.716 1.00 86.94 125 LEU B O 1
ATOM 2681 N N . LEU B 1 126 ? -22.363 28.680 -5.195 1.00 83.96 126 LEU B N 1
ATOM 2682 C CA . LEU B 1 126 ? -22.746 27.406 -5.793 1.00 83.34 126 LEU B CA 1
ATOM 2683 C C . LEU B 1 126 ? -24.263 27.276 -5.936 1.00 81.00 126 LEU B C 1
ATOM 2684 O O . LEU B 1 126 ? -24.779 27.178 -7.054 1.00 80.91 126 LEU B O 1
ATOM 2689 N N . TYR B 1 127 ? -24.966 27.286 -4.803 1.00 77.30 127 TYR B N 1
ATOM 2690 C CA . TYR B 1 127 ? -26.417 27.188 -4.773 1.00 68.85 127 TYR B CA 1
ATOM 2691 C C . TYR B 1 127 ? -26.999 28.090 -5.855 1.00 65.78 127 TYR B C 1
ATOM 2692 O O . TYR B 1 127 ? -27.596 27.596 -6.806 1.00 65.08 127 TYR B O 1
ATOM 2701 N N . THR B 1 128 ? -26.813 29.406 -5.717 1.00 62.92 128 THR B N 1
ATOM 2702 C CA . THR B 1 128 ? -27.312 30.373 -6.716 1.00 60.27 128 THR B CA 1
ATOM 2703 C C . THR B 1 128 ? -27.153 29.746 -8.092 1.00 57.68 128 THR B C 1
ATOM 2704 O O . THR B 1 128 ? -28.109 29.474 -8.794 1.00 54.65 128 THR B O 1
ATOM 2708 N N . LEU B 1 129 ? -25.906 29.520 -8.455 1.00 57.64 129 LEU B N 1
ATOM 2709 C CA . LEU B 1 129 ? -25.583 28.943 -9.730 1.00 59.98 129 LEU B CA 1
ATOM 2710 C C . LEU B 1 129 ? -26.542 27.821 -10.115 1.00 61.06 129 LEU B C 1
ATOM 2711 O O . LEU B 1 129 ? -27.364 27.993 -11.013 1.00 62.11 129 LEU B O 1
ATOM 2716 N N . SER B 1 130 ? -26.438 26.681 -9.441 1.00 61.08 130 SER B N 1
ATOM 2717 C CA . SER B 1 130 ? -27.301 25.554 -9.735 1.00 60.00 130 SER B CA 1
ATOM 2718 C C . SER B 1 130 ? -28.648 26.070 -10.253 1.00 60.96 130 SER B C 1
ATOM 2719 O O . SER B 1 130 ? -29.024 25.773 -11.388 1.00 62.73 130 SER B O 1
ATOM 2722 N N . LEU B 1 131 ? -29.352 26.862 -9.440 1.00 60.15 131 LEU B N 1
ATOM 2723 C CA . LEU B 1 131 ? -30.656 27.430 -9.829 1.00 62.11 131 LEU B CA 1
ATOM 2724 C C . LEU B 1 131 ? -30.707 28.129 -11.198 1.00 62.02 131 LEU B C 1
ATOM 2725 O O . LEU B 1 131 ? -31.682 27.983 -11.933 1.00 61.00 131 LEU B O 1
ATOM 2730 N N . LEU B 1 132 ? -29.680 28.908 -11.529 1.00 60.67 132 LEU B N 1
ATOM 2731 C CA . LEU B 1 132 ? -29.659 29.585 -12.810 1.00 59.89 132 LEU B CA 1
ATOM 2732 C C . LEU B 1 132 ? -29.573 28.588 -13.939 1.00 61.18 132 LEU B C 1
ATOM 2733 O O . LEU B 1 132 ? -30.292 28.696 -14.932 1.00 62.40 132 LEU B O 1
ATOM 2738 N N . ASN B 1 133 ? -28.665 27.631 -13.792 1.00 63.72 133 ASN B N 1
ATOM 2739 C CA . ASN B 1 133 ? -28.469 26.589 -14.797 1.00 65.55 133 ASN B CA 1
ATOM 2740 C C . ASN B 1 133 ? -29.728 25.736 -14.964 1.00 63.43 133 ASN B C 1
ATOM 2741 O O . ASN B 1 133 ? -30.051 25.279 -16.068 1.00 62.17 133 ASN B O 1
ATOM 2746 N N . LEU B 1 134 ? -30.431 25.518 -13.863 1.00 59.25 134 LEU B N 1
ATOM 2747 C CA . LEU B 1 134 ? -31.651 24.758 -13.920 1.00 56.73 134 LEU B CA 1
ATOM 2748 C C . LEU B 1 134 ? -32.670 25.566 -14.708 1.00 57.99 134 LEU B C 1
ATOM 2749 O O . LEU B 1 134 ? -33.292 25.063 -15.636 1.00 63.12 134 LEU B O 1
ATOM 2754 N N . MET B 1 135 ? -32.850 26.826 -14.366 1.00 56.60 135 MET B N 1
ATOM 2755 C CA . MET B 1 135 ? -33.802 27.602 -15.125 1.00 54.84 135 MET B CA 1
ATOM 2756 C C . MET B 1 135 ? -33.272 27.713 -16.547 1.00 52.61 135 MET B C 1
ATOM 2757 O O . MET B 1 135 ? -33.996 27.421 -17.489 1.00 54.82 135 MET B O 1
ATOM 2762 N N . LEU B 1 136 ? -32.009 28.112 -16.700 1.00 47.75 136 LEU B N 1
ATOM 2763 C CA . LEU B 1 136 ? -31.413 28.263 -18.014 1.00 42.84 136 LEU B CA 1
ATOM 2764 C C . LEU B 1 136 ? -31.583 26.962 -18.806 1.00 43.57 136 LEU B C 1
ATOM 2765 O O . LEU B 1 136 ? -31.739 26.958 -20.023 1.00 43.22 136 LEU B O 1
ATOM 2770 N N . GLY B 1 137 ? -31.561 25.844 -18.107 1.00 45.00 137 GLY B N 1
ATOM 2771 C CA . GLY B 1 137 ? -31.771 24.584 -18.790 1.00 48.50 137 GLY B CA 1
ATOM 2772 C C . GLY B 1 137 ? -33.252 24.482 -19.142 1.00 49.37 137 GLY B C 1
ATOM 2773 O O . GLY B 1 137 ? -33.606 24.493 -20.326 1.00 51.35 137 GLY B O 1
ATOM 2774 N N . GLY B 1 138 ? -34.106 24.400 -18.115 1.00 47.00 138 GLY B N 1
ATOM 2775 C CA . GLY B 1 138 ? -35.543 24.312 -18.310 1.00 47.35 138 GLY B CA 1
ATOM 2776 C C . GLY B 1 138 ? -36.140 25.389 -19.217 1.00 50.61 138 GLY B C 1
ATOM 2777 O O . GLY B 1 138 ? -36.980 25.111 -20.072 1.00 48.70 138 GLY B O 1
ATOM 2778 N N . PHE B 1 139 ? -35.717 26.634 -19.057 1.00 53.80 139 PHE B N 1
ATOM 2779 C CA . PHE B 1 139 ? -36.283 27.669 -19.892 1.00 56.99 139 PHE B CA 1
ATOM 2780 C C . PHE B 1 139 ? -36.081 27.368 -21.370 1.00 62.74 139 PHE B C 1
ATOM 2781 O O . PHE B 1 139 ? -37.025 27.471 -22.164 1.00 65.06 139 PHE B O 1
ATOM 2789 N N . ASN B 1 140 ? -34.860 26.988 -21.745 1.00 65.48 140 ASN B N 1
ATOM 2790 C CA . ASN B 1 140 ? -34.576 26.714 -23.148 1.00 68.36 140 ASN B CA 1
ATOM 2791 C C . ASN B 1 140 ? -35.316 25.522 -23.714 1.00 71.25 140 ASN B C 1
ATOM 2792 O O . ASN B 1 140 ? -34.898 24.972 -24.735 1.00 75.57 140 ASN B O 1
ATOM 2797 N N . LEU B 1 141 ? -36.411 25.119 -23.072 1.00 71.46 141 LEU B N 1
ATOM 2798 C CA . LEU B 1 141 ? -37.171 23.983 -23.563 1.00 69.60 141 LEU B CA 1
ATOM 2799 C C . LEU B 1 141 ? -38.498 24.415 -24.150 1.00 69.46 141 LEU B C 1
ATOM 2800 O O . LEU B 1 141 ? -39.304 23.591 -24.548 1.00 73.52 141 LEU B O 1
ATOM 2805 N N . ILE B 1 142 ? -38.699 25.724 -24.219 1.00 69.16 142 ILE B N 1
ATOM 2806 C CA . ILE B 1 142 ? -39.903 26.340 -24.781 1.00 69.33 142 ILE B CA 1
ATOM 2807 C C . ILE B 1 142 ? -39.801 26.355 -26.307 1.00 71.17 142 ILE B C 1
ATOM 2808 O O . ILE B 1 142 ? -38.941 27.031 -26.859 1.00 72.82 142 ILE B O 1
ATOM 2813 N N . PRO B 1 143 ? -40.672 25.619 -27.010 1.00 71.73 143 PRO B N 1
ATOM 2814 C CA . PRO B 1 143 ? -40.612 25.605 -28.479 1.00 73.10 143 PRO B CA 1
ATOM 2815 C C . PRO B 1 143 ? -40.764 26.956 -29.225 1.00 74.32 143 PRO B C 1
ATOM 2816 O O . PRO B 1 143 ? -41.799 27.268 -29.818 1.00 70.37 143 PRO B O 1
ATOM 2820 N N . ALA B 1 144 ? -39.697 27.744 -29.194 1.00 77.54 144 ALA B N 1
ATOM 2821 C CA . ALA B 1 144 ? -39.656 29.039 -29.861 1.00 80.40 144 ALA B CA 1
ATOM 2822 C C . ALA B 1 144 ? -38.194 29.485 -29.988 1.00 82.78 144 ALA B C 1
ATOM 2823 O O . ALA B 1 144 ? -37.277 28.796 -29.535 1.00 84.73 144 ALA B O 1
ATOM 2825 N N . PHE B 1 145 ? -37.964 30.620 -30.623 1.00 84.16 145 PHE B N 1
ATOM 2826 C CA . PHE B 1 145 ? -36.603 31.109 -30.758 1.00 87.83 145 PHE B CA 1
ATOM 2827 C C . PHE B 1 145 ? -36.355 32.190 -29.716 1.00 88.92 145 PHE B C 1
ATOM 2828 O O . PHE B 1 145 ? -37.300 32.836 -29.252 1.00 91.49 145 PHE B O 1
ATOM 2836 N N . PRO B 1 146 ? -35.088 32.393 -29.316 1.00 87.38 146 PRO B N 1
ATOM 2837 C CA . PRO B 1 146 ? -33.908 31.668 -29.780 1.00 85.08 146 PRO B CA 1
ATOM 2838 C C . PRO B 1 146 ? -33.577 30.501 -28.855 1.00 84.91 146 PRO B C 1
ATOM 2839 O O . PRO B 1 146 ? -32.579 29.808 -29.040 1.00 86.74 146 PRO B O 1
ATOM 2843 N N . MET B 1 147 ? -34.396 30.291 -27.837 1.00 83.70 147 MET B N 1
ATOM 2844 C CA . MET B 1 147 ? -34.123 29.196 -26.930 1.00 82.47 147 MET B CA 1
ATOM 2845 C C . MET B 1 147 ? -34.005 27.918 -27.758 1.00 81.70 147 MET B C 1
ATOM 2846 O O . MET B 1 147 ? -34.582 27.811 -28.844 1.00 79.11 147 MET B O 1
ATOM 2851 N N . ASP B 1 148 ? -33.237 26.966 -27.233 1.00 81.19 148 ASP B N 1
ATOM 2852 C CA . ASP B 1 148 ? -32.967 25.691 -27.888 1.00 79.68 148 ASP B CA 1
ATOM 2853 C C . ASP B 1 148 ? -34.197 24.915 -28.336 1.00 78.70 148 ASP B C 1
ATOM 2854 O O . ASP B 1 148 ? -34.146 24.178 -29.318 1.00 77.30 148 ASP B O 1
ATOM 2859 N N . GLY B 1 149 ? -35.306 25.091 -27.629 1.00 79.70 149 GLY B N 1
ATOM 2860 C CA . GLY B 1 149 ? -36.536 24.421 -28.013 1.00 81.52 149 GLY B CA 1
ATOM 2861 C C . GLY B 1 149 ? -37.060 24.930 -29.356 1.00 82.59 149 GLY B C 1
ATOM 2862 O O . GLY B 1 149 ? -38.148 24.576 -29.789 1.00 80.81 149 GLY B O 1
ATOM 2863 N N . GLY B 1 150 ? -36.290 25.777 -30.022 1.00 84.00 150 GLY B N 1
ATOM 2864 C CA . GLY B 1 150 ? -36.718 26.284 -31.311 1.00 86.93 150 GLY B CA 1
ATOM 2865 C C . GLY B 1 150 ? -35.931 25.633 -32.439 1.00 88.89 150 GLY B C 1
ATOM 2866 O O . GLY B 1 150 ? -36.484 25.303 -33.486 1.00 89.37 150 GLY B O 1
ATOM 2867 N N . ARG B 1 151 ? -34.628 25.471 -32.227 1.00 89.93 151 ARG B N 1
ATOM 2868 C CA . ARG B 1 151 ? -33.740 24.845 -33.193 1.00 89.64 151 ARG B CA 1
ATOM 2869 C C . ARG B 1 151 ? -34.277 23.418 -33.349 1.00 87.37 151 ARG B C 1
ATOM 2870 O O . ARG B 1 151 ? -34.204 22.816 -34.427 1.00 86.43 151 ARG B O 1
ATOM 2878 N N . ILE B 1 152 ? -34.851 22.902 -32.262 1.00 84.56 152 ILE B N 1
ATOM 2879 C CA . ILE B 1 152 ? -35.411 21.553 -32.251 1.00 81.11 152 ILE B CA 1
ATOM 2880 C C . ILE B 1 152 ? -36.829 21.508 -32.809 1.00 78.18 152 ILE B C 1
ATOM 2881 O O . ILE B 1 152 ? -37.228 20.519 -33.422 1.00 74.63 152 ILE B O 1
ATOM 2886 N N . LEU B 1 153 ? -37.599 22.568 -32.604 1.00 76.51 153 LEU B N 1
ATOM 2887 C CA . LEU B 1 153 ? -38.932 22.568 -33.172 1.00 78.04 153 LEU B CA 1
ATOM 2888 C C . LEU B 1 153 ? -38.804 22.725 -34.674 1.00 79.61 153 LEU B C 1
ATOM 2889 O O . LEU B 1 153 ? -39.595 22.164 -35.424 1.00 80.41 153 LEU B O 1
ATOM 2894 N N . ARG B 1 154 ? -37.813 23.505 -35.106 1.00 82.75 154 ARG B N 1
ATOM 2895 C CA . ARG B 1 154 ? -37.577 23.729 -36.531 1.00 84.24 154 ARG B CA 1
ATOM 2896 C C . ARG B 1 154 ? -37.290 22.393 -37.177 1.00 85.86 154 ARG B C 1
ATOM 2897 O O . ARG B 1 154 ? -37.851 22.072 -38.216 1.00 84.51 154 ARG B O 1
ATOM 2905 N N . ALA B 1 155 ? -36.420 21.611 -36.543 1.00 89.73 155 ALA B N 1
ATOM 2906 C CA . ALA B 1 155 ? -36.058 20.286 -37.045 1.00 92.78 155 ALA B CA 1
ATOM 2907 C C . ALA B 1 155 ? -37.285 19.396 -37.236 1.00 94.27 155 ALA B C 1
ATOM 2908 O O . ALA B 1 155 ? -37.608 19.003 -38.356 1.00 94.10 155 ALA B O 1
ATOM 2910 N N . ILE B 1 156 ? -37.969 19.075 -36.147 1.00 96.05 156 ILE B N 1
ATOM 2911 C CA . ILE B 1 156 ? -39.143 18.236 -36.256 1.00 99.14 156 ILE B CA 1
ATOM 2912 C C . ILE B 1 156 ? -40.098 18.757 -37.328 1.00 100.91 156 ILE B C 1
ATOM 2913 O O . ILE B 1 156 ? -40.771 17.981 -38.002 1.00 102.86 156 ILE B O 1
ATOM 2918 N N . LEU B 1 157 ? -40.117 20.067 -37.514 1.00 101.71 157 LEU B N 1
ATOM 2919 C CA . LEU B 1 157 ? -40.993 20.686 -38.491 1.00 103.88 157 LEU B CA 1
ATOM 2920 C C . LEU B 1 157 ? -40.380 20.675 -39.902 1.00 107.08 157 LEU B C 1
ATOM 2921 O O . LEU B 1 157 ? -41.020 20.245 -40.858 1.00 107.07 157 LEU B O 1
ATOM 2926 N N . SER B 1 158 ? -39.137 21.136 -40.016 1.00 111.20 158 SER B N 1
ATOM 2927 C CA . SER B 1 158 ? -38.399 21.202 -41.287 1.00 115.38 158 SER B CA 1
ATOM 2928 C C . SER B 1 158 ? -38.908 20.334 -42.439 1.00 117.13 158 SER B C 1
ATOM 2929 O O . SER B 1 158 ? -39.430 20.842 -43.434 1.00 117.57 158 SER B O 1
ATOM 2932 N N . LYS B 1 159 ? -38.724 19.023 -42.293 1.00 118.54 159 LYS B N 1
ATOM 2933 C CA . LYS B 1 159 ? -39.112 18.034 -43.298 1.00 119.54 159 LYS B CA 1
ATOM 2934 C C . LYS B 1 159 ? -40.498 18.200 -43.891 1.00 118.14 159 LYS B C 1
ATOM 2935 O O . LYS B 1 159 ? -40.787 17.637 -44.943 1.00 118.98 159 LYS B O 1
ATOM 2941 N N . LYS B 1 160 ? -41.373 18.935 -43.223 1.00 116.21 160 LYS B N 1
ATOM 2942 C CA . LYS B 1 160 ? -42.712 19.086 -43.763 1.00 115.69 160 LYS B CA 1
ATOM 2943 C C . LYS B 1 160 ? -42.991 20.484 -44.286 1.00 115.26 160 LYS B C 1
ATOM 2944 O O . LYS B 1 160 ? -44.065 20.736 -44.831 1.00 115.17 160 LYS B O 1
ATOM 2950 N N . TYR B 1 161 ? -42.022 21.387 -44.139 1.00 114.92 161 TYR B N 1
ATOM 2951 C CA . TYR B 1 161 ? -42.192 22.763 -44.600 1.00 115.80 161 TYR B CA 1
ATOM 2952 C C . TYR B 1 161 ? -40.930 23.403 -45.193 1.00 116.74 161 TYR B C 1
ATOM 2953 O O . TYR B 1 161 ? -41.013 24.447 -45.841 1.00 115.70 161 TYR B O 1
ATOM 2962 N N . GLY B 1 162 ? -39.770 22.788 -44.963 1.00 118.40 162 GLY B N 1
ATOM 2963 C CA . GLY B 1 162 ? -38.517 23.313 -45.496 1.00 119.71 162 GLY B CA 1
ATOM 2964 C C . GLY B 1 162 ? -37.971 24.539 -44.779 1.00 120.82 162 GLY B C 1
ATOM 2965 O O . GLY B 1 162 ? -38.732 25.444 -44.435 1.00 122.94 162 GLY B O 1
ATOM 2966 N N . TYR B 1 163 ? -36.653 24.580 -44.582 1.00 120.36 163 TYR B N 1
ATOM 2967 C CA . TYR B 1 163 ? 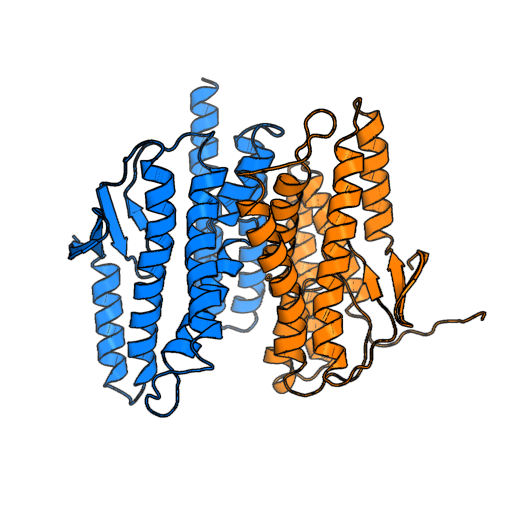-35.974 25.678 -43.883 1.00 119.41 163 TYR B CA 1
ATOM 2968 C C . TYR B 1 163 ? -36.481 27.111 -44.027 1.00 118.06 163 TYR B C 1
ATOM 2969 O O . TYR B 1 163 ? -37.122 27.628 -43.117 1.00 117.38 163 TYR B O 1
ATOM 2978 N N . LEU B 1 164 ? -36.179 27.757 -45.151 1.00 117.07 164 LEU B N 1
ATOM 2979 C CA . LEU B 1 164 ? -36.580 29.150 -45.372 1.00 116.16 164 LEU B CA 1
ATOM 2980 C C . LEU B 1 164 ? -37.837 29.611 -44.639 1.00 115.21 164 LEU B C 1
ATOM 2981 O O . LEU B 1 164 ? -37.766 30.576 -43.876 1.00 115.54 164 LEU B O 1
ATOM 2986 N N . LYS B 1 165 ? -38.977 28.952 -44.865 1.00 113.59 165 LYS B N 1
ATOM 2987 C CA . LYS B 1 165 ? -40.210 29.316 -44.158 1.00 110.61 165 LYS B CA 1
ATOM 2988 C C . LYS B 1 165 ? -40.333 28.534 -42.847 1.00 107.88 165 LYS B C 1
ATOM 2989 O O . LYS B 1 165 ? -40.963 29.007 -41.898 1.00 108.65 165 LYS B O 1
ATOM 2995 N N . SER B 1 166 ? -39.741 27.342 -42.787 1.00 102.85 166 SER B N 1
ATOM 2996 C CA . SER B 1 166 ? -39.799 26.547 -41.564 1.00 98.76 166 SER B CA 1
ATOM 2997 C C . SER B 1 166 ? -39.034 27.271 -40.459 1.00 99.11 166 SER B C 1
ATOM 2998 O O . SER B 1 166 ? -39.216 26.993 -39.276 1.00 97.91 166 SER B O 1
ATOM 3001 N N . THR B 1 167 ? -38.162 28.193 -40.848 1.00 99.43 167 THR B N 1
ATOM 3002 C CA . THR B 1 167 ? -37.432 28.975 -39.868 1.00 98.74 167 THR B CA 1
ATOM 3003 C C . THR B 1 167 ? -38.413 30.036 -39.407 1.00 99.28 167 THR B C 1
ATOM 3004 O O . THR B 1 167 ? -38.649 30.174 -38.213 1.00 100.14 167 THR B O 1
ATOM 3008 N N . LYS B 1 168 ? -38.998 30.759 -40.363 1.00 99.20 168 LYS B N 1
ATOM 3009 C CA . LYS B 1 168 ? -39.981 31.802 -40.069 1.00 100.59 168 LYS B CA 1
ATOM 3010 C C . LYS B 1 168 ? -40.955 31.336 -38.991 1.00 100.66 168 LYS B C 1
ATOM 3011 O O . LYS B 1 168 ? -41.219 32.063 -38.024 1.00 99.53 168 LYS B O 1
ATOM 3017 N N . ILE B 1 169 ? -41.501 30.131 -39.181 1.00 99.20 169 ILE B N 1
ATOM 3018 C CA . ILE B 1 169 ? -42.474 29.563 -38.243 1.00 96.46 169 ILE B CA 1
ATOM 3019 C C . ILE B 1 169 ? -41.972 29.640 -36.810 1.00 94.45 169 ILE B C 1
ATOM 3020 O O . ILE B 1 169 ? -42.569 30.333 -35.985 1.00 94.46 169 ILE B O 1
ATOM 3025 N N . ALA B 1 170 ? -40.885 28.931 -36.508 1.00 90.68 170 ALA B N 1
ATOM 3026 C CA . ALA B 1 170 ? -40.338 28.969 -35.159 1.00 86.66 170 ALA B CA 1
ATOM 3027 C C . ALA B 1 170 ? -40.105 30.431 -34.775 1.00 84.47 170 ALA B C 1
ATOM 3028 O O . ALA B 1 170 ? -40.692 30.929 -33.823 1.00 85.23 170 ALA B O 1
ATOM 3030 N N . ALA B 1 171 ? -39.271 31.128 -35.536 1.00 81.70 171 ALA B N 1
ATOM 3031 C CA . ALA B 1 171 ? -38.979 32.532 -35.263 1.00 76.76 171 ALA B CA 1
ATOM 3032 C C . ALA B 1 171 ? -40.228 33.364 -35.022 1.00 72.81 171 ALA B C 1
ATOM 3033 O O . ALA B 1 171 ? -40.228 34.219 -34.137 1.00 73.88 171 ALA B O 1
ATOM 3035 N N . ASN B 1 172 ? -41.274 33.127 -35.818 1.00 65.99 172 ASN B N 1
ATOM 3036 C CA . ASN B 1 172 ? -42.546 33.851 -35.679 1.00 59.26 172 ASN B CA 1
ATOM 3037 C C . ASN B 1 172 ? -43.141 33.576 -34.288 1.00 52.77 172 ASN B C 1
ATOM 3038 O O . ASN B 1 172 ? -43.621 34.479 -33.611 1.00 47.31 172 ASN B O 1
ATOM 3043 N N . ILE B 1 173 ? -43.094 32.305 -33.894 1.00 49.45 173 ILE B N 1
ATOM 3044 C CA . ILE B 1 173 ? -43.579 31.801 -32.608 1.00 42.79 173 ILE B CA 1
ATOM 3045 C C . ILE B 1 173 ? -42.900 32.559 -31.478 1.00 40.91 173 ILE B C 1
ATOM 3046 O O . ILE B 1 173 ? -43.502 32.862 -30.436 1.00 37.99 173 ILE B O 1
ATOM 3051 N N . GLY B 1 174 ? -41.633 32.860 -31.699 1.00 40.17 174 GLY B N 1
ATOM 3052 C CA . GLY B 1 174 ? -40.881 33.599 -30.708 1.00 47.73 174 GLY B CA 1
ATOM 3053 C C . GLY B 1 174 ? -41.437 35.008 -30.600 1.00 49.01 174 GLY B C 1
ATOM 3054 O O . GLY B 1 174 ? -41.967 35.406 -29.568 1.00 49.12 174 GLY B O 1
ATOM 3055 N N . LYS B 1 175 ? -41.325 35.767 -31.679 1.00 50.87 175 LYS B N 1
ATOM 3056 C CA . LYS B 1 175 ? -41.840 37.124 -31.689 1.00 52.41 175 LYS B CA 1
ATOM 3057 C C . LYS B 1 175 ? -43.240 37.171 -31.100 1.00 54.31 175 LYS B C 1
ATOM 3058 O O . LYS B 1 175 ? -43.545 38.047 -30.288 1.00 57.76 175 LYS B O 1
ATOM 3064 N N . SER B 1 176 ? -44.099 36.233 -31.494 1.00 55.20 176 SER B N 1
ATOM 3065 C CA . SER B 1 176 ? -45.455 36.234 -30.967 1.00 50.32 176 SER B CA 1
ATOM 3066 C C . SER B 1 176 ? -45.419 36.009 -29.465 1.00 49.46 176 SER B C 1
ATOM 3067 O O . SER B 1 176 ? -45.970 36.826 -28.724 1.00 50.84 176 SER B O 1
ATOM 3070 N N . LEU B 1 177 ? -44.746 34.943 -29.017 1.00 45.20 177 LEU B N 1
ATOM 3071 C CA . LEU B 1 177 ? -44.658 34.650 -27.594 1.00 42.74 177 LEU B CA 1
ATOM 3072 C C . LEU B 1 177 ? -44.155 35.879 -26.856 1.00 43.86 177 LEU B C 1
ATOM 3073 O O . LEU B 1 177 ? -44.771 36.351 -25.900 1.00 46.85 177 LEU B O 1
ATOM 3078 N N . ALA B 1 178 ? -43.029 36.398 -27.331 1.00 45.37 178 ALA B N 1
ATOM 3079 C CA . ALA B 1 178 ? -42.383 37.553 -26.732 1.00 43.07 178 ALA B CA 1
ATOM 3080 C C . ALA B 1 178 ? -43.425 38.599 -26.476 1.00 43.02 178 ALA B C 1
ATOM 3081 O O . ALA B 1 178 ? -43.744 38.859 -25.322 1.00 41.04 178 ALA B O 1
ATOM 3083 N N . LEU B 1 179 ? -43.971 39.156 -27.565 1.00 44.03 179 LEU B N 1
ATOM 3084 C CA . LEU B 1 179 ? -44.968 40.226 -27.519 1.00 45.76 179 LEU B CA 1
ATOM 3085 C C . LEU B 1 179 ? -45.976 40.058 -26.401 1.00 49.44 179 LEU B C 1
ATOM 3086 O O . LEU B 1 179 ? -46.131 40.939 -25.559 1.00 49.72 179 LEU B O 1
ATOM 3091 N N . ILE B 1 180 ? -46.665 38.924 -26.405 1.00 53.09 180 ILE B N 1
ATOM 3092 C CA . ILE B 1 180 ? -47.668 38.631 -25.397 1.00 55.49 180 ILE B CA 1
ATOM 3093 C C . ILE B 1 180 ? -47.036 38.827 -24.029 1.00 60.34 180 ILE B C 1
ATOM 3094 O O . ILE B 1 180 ? -47.565 39.565 -23.190 1.00 64.63 180 ILE B O 1
ATOM 3099 N N . MET B 1 181 ? -45.894 38.177 -23.820 1.00 60.80 181 MET B N 1
ATOM 3100 C CA . MET B 1 181 ? -45.192 38.265 -22.554 1.00 61.41 181 MET B CA 1
ATOM 3101 C C . MET B 1 181 ? -44.962 39.737 -22.222 1.00 59.80 181 MET B C 1
ATOM 3102 O O . MET B 1 181 ? -45.076 40.152 -21.066 1.00 60.88 181 MET B O 1
ATOM 3107 N N . LEU B 1 182 ? -44.667 40.530 -23.246 1.00 57.83 182 LEU B N 1
ATOM 3108 C CA . LEU B 1 182 ? -44.411 41.952 -23.051 1.00 55.13 182 LEU B CA 1
ATOM 3109 C C . LEU B 1 182 ? -45.658 42.609 -22.492 1.00 54.02 182 LEU B C 1
ATOM 3110 O O . LEU B 1 182 ? -45.600 43.264 -21.460 1.00 53.93 182 LEU B O 1
ATOM 3115 N N . LEU B 1 183 ? -46.785 42.425 -23.172 1.00 54.64 183 LEU B N 1
ATOM 3116 C CA . LEU B 1 183 ? -48.049 43.012 -22.732 1.00 54.66 183 LEU B CA 1
ATOM 3117 C C . LEU B 1 183 ? -48.292 42.724 -21.257 1.00 55.90 183 LEU B C 1
ATOM 3118 O O . LEU B 1 183 ? -48.853 43.555 -20.538 1.00 58.58 183 LEU B O 1
ATOM 3123 N N . PHE B 1 184 ? -47.873 41.540 -20.815 1.00 52.20 184 PHE B N 1
ATOM 3124 C CA . PHE B 1 184 ? -48.021 41.123 -19.426 1.00 50.62 184 PHE B CA 1
ATOM 3125 C C . PHE B 1 184 ? -47.100 41.915 -18.513 1.00 54.37 184 PHE B C 1
ATOM 3126 O O . PHE B 1 184 ? -47.531 42.476 -17.499 1.00 55.15 184 PHE B O 1
ATOM 3134 N N . GLY B 1 185 ? -45.816 41.933 -18.874 1.00 57.88 185 GLY B N 1
ATOM 3135 C CA . GLY B 1 185 ? -44.820 42.640 -18.082 1.00 59.60 185 GLY B CA 1
ATOM 3136 C C . GLY B 1 185 ? -45.093 44.126 -18.020 1.00 60.33 185 GLY B C 1
ATOM 3137 O O . GLY B 1 185 ? -44.877 44.789 -16.999 1.00 59.37 185 GLY B O 1
ATOM 3138 N N . LEU B 1 186 ? -45.583 44.627 -19.147 1.00 61.47 186 LEU B N 1
ATOM 3139 C CA . LEU B 1 186 ? -45.925 46.023 -19.353 1.00 60.89 186 LEU B CA 1
ATOM 3140 C C . LEU B 1 186 ? -47.157 46.352 -18.576 1.00 61.34 186 LEU B C 1
ATOM 3141 O O . LEU B 1 186 ? -47.273 47.400 -17.977 1.00 62.90 186 LEU B O 1
ATOM 3146 N N . LEU B 1 187 ? -48.093 45.430 -18.602 1.00 63.02 187 LEU B N 1
ATOM 3147 C CA . LEU B 1 187 ? -49.352 45.647 -17.944 1.00 67.26 187 LEU B CA 1
ATOM 3148 C C . LEU B 1 187 ? -49.319 45.440 -16.444 1.00 67.72 187 LEU B C 1
ATOM 3149 O O . LEU B 1 187 ? -50.196 45.931 -15.736 1.00 69.35 187 LEU B O 1
ATOM 3154 N N . SER B 1 188 ? -48.329 44.697 -15.958 1.00 68.18 188 SER B N 1
ATOM 3155 C CA . SER B 1 188 ? -48.209 44.442 -14.522 1.00 67.89 188 SER B CA 1
ATOM 3156 C C . SER B 1 188 ? -46.954 45.109 -13.986 1.00 71.09 188 SER B C 1
ATOM 3157 O O . SER B 1 188 ? -46.552 44.888 -12.839 1.00 70.76 188 SER B O 1
ATOM 3160 N N . MET B 1 189 ? -46.346 45.928 -14.840 1.00 74.57 189 MET B N 1
ATOM 3161 C CA . MET B 1 189 ? -45.141 46.659 -14.494 1.00 75.56 189 MET B CA 1
ATOM 3162 C C . MET B 1 189 ? -44.130 45.755 -13.832 1.00 75.33 189 MET B C 1
ATOM 3163 O O . MET B 1 189 ? -43.550 46.101 -12.793 1.00 75.81 189 MET B O 1
ATOM 3168 N N . ASN B 1 190 ? -43.944 44.572 -14.408 1.00 73.05 190 ASN B N 1
ATOM 3169 C CA . ASN B 1 190 ? -42.946 43.684 -13.855 1.00 71.14 190 ASN B CA 1
ATOM 3170 C C . ASN B 1 190 ? -41.758 43.631 -14.785 1.00 71.40 190 ASN B C 1
ATOM 3171 O O . ASN B 1 190 ? -41.717 42.808 -15.705 1.00 69.73 190 ASN B O 1
ATOM 3176 N N . ILE B 1 191 ? -40.787 44.506 -14.527 1.00 71.63 191 ILE B N 1
ATOM 3177 C CA . ILE B 1 191 ? -39.588 44.594 -15.351 1.00 69.04 191 ILE B CA 1
ATOM 3178 C C . ILE B 1 191 ? -39.085 43.232 -15.857 1.00 68.30 191 ILE B C 1
ATOM 3179 O O . ILE B 1 191 ? -38.865 43.066 -17.060 1.00 64.20 191 ILE B O 1
ATOM 3184 N N . ILE B 1 192 ? -38.934 42.261 -14.956 1.00 67.71 192 ILE B N 1
ATOM 3185 C CA . ILE B 1 192 ? -38.459 40.941 -15.354 1.00 68.16 192 ILE B CA 1
ATOM 3186 C C . ILE B 1 192 ? -39.157 40.432 -16.622 1.00 68.05 192 ILE B C 1
ATOM 3187 O O . ILE B 1 192 ? -38.513 40.182 -17.648 1.00 68.32 192 ILE B O 1
ATOM 3192 N N . LEU B 1 193 ? -40.470 40.265 -16.551 1.00 67.11 193 LEU B N 1
ATOM 3193 C CA . LEU B 1 193 ? -41.212 39.827 -17.717 1.00 64.51 193 LEU B CA 1
ATOM 3194 C C . LEU B 1 193 ? -40.711 40.695 -18.876 1.00 65.53 193 LEU B C 1
ATOM 3195 O O . LEU B 1 193 ? -40.151 40.178 -19.846 1.00 66.36 193 LEU B O 1
ATOM 3200 N N . ILE B 1 194 ? -40.878 42.013 -18.746 1.00 63.87 194 ILE B N 1
ATOM 3201 C CA . ILE B 1 194 ? -40.447 42.960 -19.770 1.00 62.80 194 ILE B CA 1
ATOM 3202 C C . ILE B 1 194 ? -39.072 42.652 -20.337 1.00 63.76 194 ILE B C 1
ATOM 3203 O O . ILE B 1 194 ? -38.892 42.510 -21.554 1.00 63.67 194 ILE B O 1
ATOM 3208 N N . LEU B 1 195 ? -38.095 42.571 -19.440 1.00 64.96 195 LEU B N 1
ATOM 3209 C CA . LEU B 1 195 ? -36.724 42.330 -19.854 1.00 62.25 195 LEU B CA 1
ATOM 3210 C C . LEU B 1 195 ? -36.558 41.082 -20.645 1.00 59.49 195 LEU B C 1
ATOM 3211 O O . LEU B 1 195 ? -35.980 41.125 -21.726 1.00 59.35 195 LEU B O 1
ATOM 3216 N N . VAL B 1 196 ? -37.065 39.972 -20.118 1.00 58.33 196 VAL B N 1
ATOM 3217 C CA . VAL B 1 196 ? -36.958 38.702 -20.829 1.00 55.53 196 VAL B CA 1
ATOM 3218 C C . VAL B 1 196 ? -37.678 38.832 -22.158 1.00 54.94 196 VAL B C 1
ATOM 3219 O O . VAL B 1 196 ? -37.170 38.405 -23.192 1.00 54.83 196 VAL B O 1
ATOM 3223 N N . SER B 1 197 ? -38.857 39.437 -22.116 1.00 53.22 197 SER B N 1
ATOM 3224 C CA . SER B 1 197 ? -39.662 39.668 -23.306 1.00 51.82 197 SER B CA 1
ATOM 3225 C C . SER B 1 197 ? -38.749 40.227 -24.428 1.00 50.63 197 SER B C 1
ATOM 3226 O O . SER B 1 197 ? -38.808 39.807 -25.586 1.00 47.18 197 SER B O 1
ATOM 3229 N N . LEU B 1 198 ? -37.878 41.155 -24.070 1.00 50.71 198 LEU B N 1
ATOM 3230 C CA . LEU B 1 198 ? -37.003 41.737 -25.064 1.00 56.52 198 LEU B CA 1
ATOM 3231 C C . LEU B 1 198 ? -35.913 40.782 -25.565 1.00 57.64 198 LEU B C 1
ATOM 3232 O O . LEU B 1 198 ? -35.720 40.643 -26.776 1.00 56.52 198 LEU B O 1
ATOM 3237 N N . PHE B 1 199 ? -35.209 40.126 -24.643 1.00 60.05 199 PHE B N 1
ATOM 3238 C CA . PHE B 1 199 ? -34.167 39.164 -25.008 1.00 61.51 199 PHE B CA 1
ATOM 3239 C C . PHE B 1 199 ? -34.742 38.215 -26.062 1.00 65.25 199 PHE B C 1
ATOM 3240 O O . PHE B 1 199 ? -34.204 38.060 -27.157 1.00 67.03 199 PHE B O 1
ATOM 3248 N N . VAL B 1 200 ? -35.839 37.563 -25.686 1.00 67.68 200 VAL B N 1
ATOM 3249 C CA . VAL B 1 200 ? -36.548 36.625 -26.540 1.00 66.49 200 VAL B CA 1
ATOM 3250 C C . VAL B 1 200 ? -36.709 37.215 -27.930 1.00 66.48 200 VAL B C 1
ATOM 3251 O O . VAL B 1 200 ? -36.115 36.718 -28.888 1.00 63.70 200 VAL B O 1
ATOM 3255 N N . TYR B 1 201 ? -37.500 38.286 -28.021 1.00 68.26 201 TYR B N 1
ATOM 3256 C CA . TYR B 1 201 ? -37.789 38.929 -29.298 1.00 70.29 201 TYR B CA 1
ATOM 3257 C C . TYR B 1 201 ? -36.596 39.207 -30.156 1.00 72.10 201 TYR B C 1
ATOM 3258 O O . TYR B 1 201 ? -36.506 38.703 -31.266 1.00 73.26 201 TYR B O 1
ATOM 3267 N N . PHE B 1 202 ? -35.697 40.059 -29.686 1.00 76.16 202 PHE B N 1
ATOM 3268 C CA . PHE B 1 202 ? -34.536 40.360 -30.507 1.00 78.85 202 PHE B CA 1
ATOM 3269 C C . PHE B 1 202 ? -33.743 39.097 -30.727 1.00 80.60 202 PHE B C 1
ATOM 3270 O O . PHE B 1 202 ? -32.882 39.048 -31.579 1.00 82.95 202 PHE B O 1
ATOM 3278 N N . GLY B 1 203 ? -34.053 38.064 -29.961 1.00 84.61 203 GLY B N 1
ATOM 3279 C CA . GLY B 1 203 ? -33.370 36.802 -30.139 1.00 89.58 203 GLY B CA 1
ATOM 3280 C C . GLY B 1 203 ? -33.943 36.128 -31.375 1.00 92.75 203 GLY B C 1
ATOM 3281 O O . GLY B 1 203 ? -33.239 35.430 -32.100 1.00 95.47 203 GLY B O 1
ATOM 3282 N N . ALA B 1 204 ? -35.232 36.332 -31.621 1.00 94.66 204 ALA B N 1
ATOM 3283 C CA . ALA B 1 204 ? -35.880 35.748 -32.792 1.00 95.81 204 ALA B CA 1
ATOM 3284 C C . ALA B 1 204 ? -35.487 36.567 -34.021 1.00 95.23 204 ALA B C 1
ATOM 3285 O O . ALA B 1 204 ? -35.248 36.018 -35.098 1.00 95.19 204 ALA B O 1
ATOM 3287 N N . GLU B 1 205 ? -35.418 37.882 -33.843 1.00 94.27 205 GLU B N 1
ATOM 3288 C CA . GLU B 1 205 ? -35.051 38.792 -34.921 1.00 95.88 205 GLU B CA 1
ATOM 3289 C C . GLU B 1 205 ? -33.676 38.438 -35.457 1.00 96.26 205 GLU B C 1
ATOM 3290 O O . GLU B 1 205 ? -33.407 38.577 -36.644 1.00 95.18 205 GLU B O 1
ATOM 3296 N N . GLN B 1 206 ? -32.816 37.976 -34.555 1.00 98.62 206 GLN B N 1
ATOM 3297 C CA . GLN B 1 206 ? -31.434 37.609 -34.863 1.00 100.94 206 GLN B CA 1
ATOM 3298 C C . GLN B 1 206 ? -31.276 36.162 -35.338 1.00 101.07 206 GLN B C 1
ATOM 3299 O O . GLN B 1 206 ? -30.222 35.781 -35.848 1.00 101.00 206 GLN B O 1
ATOM 3305 N N . GLU B 1 207 ? -32.314 35.353 -35.166 1.00 102.05 207 GLU B N 1
ATOM 3306 C CA . GLU B 1 207 ? -32.258 33.964 -35.606 1.00 102.92 207 GLU B CA 1
ATOM 3307 C C . GLU B 1 207 ? -33.013 33.846 -36.921 1.00 103.28 207 GLU B C 1
ATOM 3308 O O . GLU B 1 207 ? -32.619 33.096 -37.816 1.00 101.57 207 GLU B O 1
ATOM 3314 N N . SER B 1 208 ? -34.099 34.602 -37.029 1.00 104.23 208 SER B N 1
ATOM 3315 C CA . SER B 1 208 ? -34.914 34.590 -38.231 1.00 106.26 208 SER B CA 1
ATOM 3316 C C . SER B 1 208 ? -34.157 35.154 -39.429 1.00 107.58 208 SER B C 1
ATOM 3317 O O . SER B 1 208 ? -34.745 35.371 -40.485 1.00 108.47 208 SER B O 1
ATOM 3320 N N . ARG B 1 209 ? -32.860 35.403 -39.261 1.00 109.11 209 ARG B N 1
ATOM 3321 C CA . ARG B 1 209 ? -32.035 35.928 -40.349 1.00 110.38 209 ARG B CA 1
ATOM 3322 C C . ARG B 1 209 ? -31.785 34.763 -41.298 1.00 111.86 209 ARG B C 1
ATOM 3323 O O . ARG B 1 209 ? -32.105 33.622 -40.980 1.00 111.97 209 ARG B O 1
ATOM 3331 N N . VAL B 1 210 ? -31.210 35.049 -42.458 1.00 114.15 210 VAL B N 1
ATOM 3332 C CA . VAL B 1 210 ? -30.890 34.004 -43.422 1.00 116.98 210 VAL B CA 1
ATOM 3333 C C . VAL B 1 210 ? -29.654 34.422 -44.227 1.00 119.01 210 VAL B C 1
ATOM 3334 O O . VAL B 1 210 ? -28.909 33.580 -44.737 1.00 118.81 210 VAL B O 1
ATOM 3338 N N . VAL B 1 211 ? -29.436 35.731 -44.317 1.00 120.67 211 VAL B N 1
ATOM 3339 C CA . VAL B 1 211 ? -28.302 36.282 -45.048 1.00 122.18 211 VAL B CA 1
ATOM 3340 C C . VAL B 1 211 ? -27.634 37.408 -44.266 1.00 123.23 211 VAL B C 1
ATOM 3341 O O . VAL B 1 211 ? -28.269 38.410 -43.935 1.00 122.99 211 VAL B O 1
ATOM 3345 N N . GLU B 1 212 ? -26.346 37.245 -43.987 1.00 124.32 212 GLU B N 1
ATOM 3346 C CA . GLU B 1 212 ? -25.600 38.252 -43.244 1.00 125.46 212 GLU B CA 1
ATOM 3347 C C . GLU B 1 212 ? -24.257 38.610 -43.875 1.00 126.35 212 GLU B C 1
ATOM 3348 O O . GLU B 1 212 ? -23.389 37.753 -44.036 1.00 126.06 212 GLU B O 1
ATOM 3354 N N . VAL B 1 213 ? -24.095 39.889 -44.211 1.00 127.82 213 VAL B N 1
ATOM 3355 C CA . VAL B 1 213 ? -22.873 40.391 -44.835 1.00 129.35 213 VAL B CA 1
ATOM 3356 C C . VAL B 1 213 ? -22.001 41.137 -43.821 1.00 130.92 213 VAL B C 1
ATOM 3357 O O . VAL B 1 213 ? -22.298 42.273 -43.456 1.00 130.44 213 VAL B O 1
ATOM 3361 N N . GLU B 1 214 ? -20.920 40.500 -43.380 1.00 133.46 214 GLU B N 1
ATOM 3362 C CA . GLU B 1 214 ? -20.023 41.108 -42.401 1.00 136.33 214 GLU B CA 1
ATOM 3363 C C . GLU B 1 214 ? -18.758 41.705 -42.985 1.00 137.09 214 GLU B C 1
ATOM 3364 O O . GLU B 1 214 ? -18.620 41.854 -44.197 1.00 138.57 214 GLU B O 1
ATOM 3370 N N . THR B 1 215 ? -17.836 42.049 -42.092 1.00 137.85 215 THR B N 1
ATOM 3371 C CA . THR B 1 215 ? -16.556 42.627 -42.465 1.00 138.21 215 THR B CA 1
ATOM 3372 C C . THR B 1 215 ? -15.530 42.045 -41.511 1.00 140.29 215 THR B C 1
ATOM 3373 O O . THR B 1 215 ? -15.888 41.511 -40.461 1.00 139.83 215 THR B O 1
ATOM 3377 N N . ILE B 1 216 ? -14.258 42.137 -41.881 1.00 142.84 216 ILE B N 1
ATOM 3378 C CA . ILE B 1 216 ? -13.185 41.621 -41.045 1.00 146.57 216 ILE B CA 1
ATOM 3379 C C . ILE B 1 216 ? -11.912 42.442 -41.163 1.00 147.55 216 ILE B C 1
ATOM 3380 O O . ILE B 1 216 ? -11.577 42.943 -42.234 1.00 147.58 216 ILE B O 1
ATOM 3385 N N . PHE B 1 217 ? -11.213 42.570 -40.042 1.00 149.59 217 PHE B N 1
ATOM 3386 C CA . PHE B 1 217 ? -9.951 43.289 -39.979 1.00 152.03 217 PHE B CA 1
ATOM 3387 C C . PHE B 1 217 ? -9.046 42.447 -39.085 1.00 154.45 217 PHE B C 1
ATOM 3388 O O . PHE B 1 217 ? -9.041 42.629 -37.869 1.00 155.55 217 PHE B O 1
ATOM 3396 N N . LYS B 1 218 ? -8.291 41.529 -39.686 1.00 156.28 218 LYS B N 1
ATOM 3397 C CA . LYS B 1 218 ? -7.391 40.647 -38.938 1.00 158.33 218 LYS B CA 1
ATOM 3398 C C . LYS B 1 218 ? -5.940 41.112 -38.857 1.00 158.10 218 LYS B C 1
ATOM 3399 O O . LYS B 1 218 ? -5.645 42.259 -39.255 1.00 157.95 218 LYS B O 1
#

Secondary structure (DSSP, 8-state):
-EEEEEEETTEEEEEEHHHHHHHHHHHHHTTSS--HHHHHHHHHHHHHHHHHHHHHHHHHHHHH-----EEE-SSS-B-------SSSHHHHHHHHHHHHHHHHHHHHHHTTT---EETTEEHHHHHHHHHHHHHHHTTSSSSSSHHHHHHHHHHHHHH-HHHHHHHHHHHHHHHHHHHHHHHHHTT-HHHHHHHHHHHHHHHHHHHHHHHHHHHHT-/--EEEEEETTEEEEE-HHHHHHHHHHHHHHHHS--SHHHHHHHHHHHHHHHHHHHHHHHHHTTT--B--EEE-SS-B---B----TTHHHH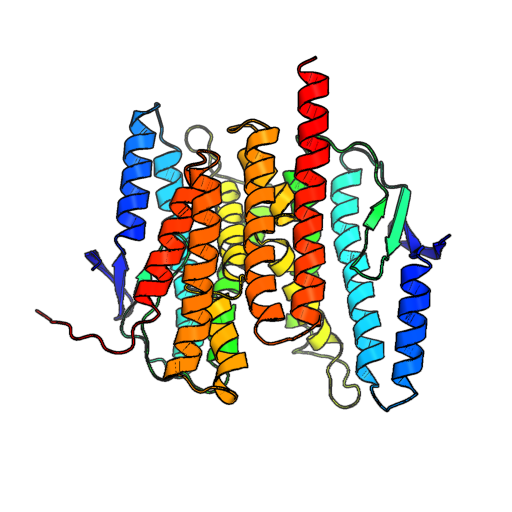HHHHHHHHHHHHHHHHHHHTTT---EETTEEHHHHHHHHHHHHHHHTTSSSSSSHHHHHHHHHHHHHH-HHHHHHHHHHHHHHHHHHHHHHHHHTT-HHHHHHHHHHHHHHHTTS----------